Protein AF-D8S1Q6-F1 (afdb_monomer_lite)

Sequence (452 aa):
TLSFLPMLCGMVENKDYRCLALAAMNMVIRFCLVPSTWIPILQAHFPTKSLVSSMALGGDDNTRATVMSFCLYLSCFKSGAEMLFTAGFLHSISLVSHRGEEDYGGGPFSISMTETSSQQAVWALGVAAVASLLRALGDNDAYRGTVLDTTISYFKAERHKILLALCSPNVCVDSEGRKVARYHRAQTSSSALQEAQYVTAFLCEIIRHPIAAVYTVRDELVDFREMAVHLLAYVAREGLVRSATGEGVSCPPLQRQETVALAKAATLGGTSAWFLLTARGSHRKPHSATGNELDSTSGSEYSESIAIQVYRLANLLLRFLVIQARQALQDMEEGRSSATKGRFPELPAPEILHALQDQVMLVASEIATSKAGSSLSKEAGDTCCMLLSILEKSLYLEACIFRVCGVTPVSLRADDFARDFKALLRVTAGHASLEPSLAGVREIASTVYPGL

Foldseek 3Di:
DLVCLLVLLVQCLPPVCNLVSLVVCCCCPVPPDDCVRCLVSCVVRHPLLSLLVDLLVDDPLVSLLSSLLSLLVLLLALSSLVSNVVSVNLVSLLSLLVPDPDDQQAEAFRGDPPPNPSSLSSNLSSLSSLLSSCVNPCPPPVCNPVSLVSLLVSCVVCLQNLLRHLADQQWHADPVRDTDGDDDQTAHEPSSLSSLLSSLSSLLSQCVDPVSCPPRCVVSVQSVLVSLLVSLLVLLVCQAPVQVVVEARAYEYPDPVLVVQQPAFDDLQQQGGQLQRLQQRHPDDPPCPDDPDPPCSTRTSNSVSVSLSSLSSSLSSLSSVLSLLVVLVVCVVVVVPPDDCPDRRDAHDLSSLLSLLLSLLRRLLRSLQVQPPHARDPVSLVSNLSSLSSNLSSLSSLLSCCVVVVDADDPVSLVVSVVSLVSSCVSCVVHPSCVVSVVSNVVSNCSRRPPD

Structure (mmCIF, N/CA/C/O backbone):
data_AF-D8S1Q6-F1
#
_entry.id   AF-D8S1Q6-F1
#
loop_
_atom_site.group_PDB
_atom_site.id
_atom_site.type_symbol
_atom_site.label_atom_id
_atom_site.label_alt_id
_atom_site.label_comp_id
_atom_site.label_asym_id
_atom_site.label_entity_id
_atom_site.label_seq_id
_atom_site.pdbx_PDB_ins_code
_atom_site.Cartn_x
_atom_site.Cartn_y
_atom_site.Cartn_z
_atom_site.occupancy
_atom_site.B_iso_or_equiv
_atom_site.auth_seq_id
_atom_site.auth_comp_id
_atom_site.auth_asym_id
_atom_site.auth_atom_id
_atom_site.pdbx_PDB_model_num
ATOM 1 N N . THR A 1 1 ? 24.895 20.663 -11.258 1.00 57.09 1 THR A N 1
ATOM 2 C CA . THR A 1 1 ? 24.146 19.402 -11.045 1.00 57.09 1 THR A CA 1
ATOM 3 C C . THR A 1 1 ? 23.570 18.862 -12.345 1.00 57.09 1 THR A C 1
ATOM 5 O O . THR A 1 1 ? 23.851 17.715 -12.655 1.00 57.09 1 THR A O 1
ATOM 8 N N . LEU A 1 2 ? 22.858 19.660 -13.155 1.00 63.62 2 LEU A N 1
ATOM 9 C CA . LEU A 1 2 ? 22.263 19.198 -14.427 1.00 63.62 2 LEU A CA 1
ATOM 10 C C . LEU A 1 2 ? 23.287 18.732 -15.484 1.00 63.62 2 LEU A C 1
ATOM 12 O O . LEU A 1 2 ? 23.038 17.745 -16.164 1.00 63.62 2 LEU A O 1
ATOM 16 N N . SER A 1 3 ? 24.464 19.362 -15.570 1.00 73.81 3 SER A N 1
ATOM 17 C CA . SER A 1 3 ? 25.548 18.965 -16.492 1.00 73.81 3 SER A CA 1
ATOM 18 C C . SER A 1 3 ? 26.189 17.606 -16.178 1.00 73.81 3 SER A C 1
ATOM 20 O O . SER A 1 3 ? 26.859 17.033 -17.030 1.00 73.81 3 SER A O 1
ATOM 22 N N . PHE A 1 4 ? 25.984 17.079 -14.968 1.00 83.31 4 PHE A N 1
ATOM 23 C CA . PHE A 1 4 ? 26.522 15.784 -14.545 1.00 83.31 4 PHE A CA 1
ATOM 24 C C . PHE A 1 4 ? 25.641 14.615 -15.007 1.00 83.31 4 PHE A C 1
ATOM 26 O O . PHE A 1 4 ? 26.126 13.504 -15.198 1.00 83.31 4 PHE A O 1
ATOM 33 N N . LEU A 1 5 ? 24.346 14.859 -15.232 1.00 85.81 5 LEU A N 1
ATOM 34 C CA . LEU A 1 5 ? 23.387 13.811 -15.571 1.00 85.81 5 LEU A CA 1
ATOM 35 C C . LEU A 1 5 ? 23.644 13.168 -16.952 1.00 85.81 5 LEU A C 1
ATOM 37 O O . LEU A 1 5 ? 23.610 11.940 -17.016 1.00 85.81 5 LEU A O 1
ATOM 41 N N . PRO A 1 6 ? 23.986 13.912 -18.028 1.00 88.75 6 PRO A N 1
ATOM 42 C CA . PRO A 1 6 ? 24.403 13.310 -19.299 1.00 88.75 6 PRO A CA 1
ATOM 43 C C . PRO A 1 6 ? 25.654 12.431 -19.175 1.00 88.75 6 PRO A C 1
ATOM 45 O O . PRO A 1 6 ? 25.718 11.369 -19.787 1.00 88.75 6 PRO A O 1
ATOM 48 N N . MET A 1 7 ? 26.631 12.838 -18.352 1.00 89.75 7 MET A N 1
ATOM 49 C CA . MET A 1 7 ? 27.829 12.031 -18.092 1.00 89.75 7 MET A CA 1
ATOM 50 C C . MET A 1 7 ? 27.445 10.703 -17.434 1.00 89.75 7 MET A C 1
ATOM 52 O O . MET A 1 7 ? 27.844 9.647 -17.918 1.00 89.75 7 MET A O 1
ATOM 56 N N . LEU A 1 8 ? 26.616 10.746 -16.384 1.00 90.25 8 LEU A N 1
ATOM 57 C CA . LEU A 1 8 ? 26.112 9.535 -15.735 1.00 90.25 8 LEU A CA 1
ATOM 58 C C . LEU A 1 8 ? 25.351 8.634 -16.714 1.00 90.25 8 LEU A C 1
ATOM 60 O O . LEU A 1 8 ? 25.544 7.424 -16.677 1.00 90.25 8 LEU A O 1
ATOM 64 N N . CYS A 1 9 ? 24.548 9.206 -17.621 1.00 89.62 9 CYS A N 1
ATOM 65 C CA . CYS A 1 9 ? 23.855 8.443 -18.663 1.00 89.62 9 CYS A CA 1
ATOM 66 C C . CYS A 1 9 ? 24.835 7.662 -19.550 1.00 89.62 9 CYS A C 1
ATOM 68 O O . CYS A 1 9 ? 24.611 6.480 -19.795 1.00 89.62 9 CYS A O 1
ATOM 70 N N . GLY A 1 10 ? 25.940 8.284 -19.973 1.00 88.38 10 GLY A N 1
ATOM 71 C CA . GLY A 1 10 ? 26.986 7.598 -20.738 1.00 88.38 10 GLY A CA 1
ATOM 72 C C . GLY A 1 10 ? 27.690 6.496 -19.936 1.00 88.38 10 GLY A C 1
ATOM 73 O O . GLY A 1 10 ? 27.995 5.432 -20.467 1.00 88.38 10 GLY A O 1
ATOM 74 N N . MET A 1 11 ? 27.890 6.696 -18.630 1.00 90.12 11 MET A N 1
ATOM 75 C CA . MET A 1 11 ? 28.522 5.690 -17.766 1.00 90.12 11 MET A CA 1
ATOM 76 C C . MET A 1 11 ? 27.667 4.428 -17.565 1.00 90.12 11 MET A C 1
ATOM 78 O O . MET A 1 11 ? 28.222 3.379 -17.247 1.00 90.12 11 MET A O 1
ATOM 82 N N . VAL A 1 12 ? 26.346 4.492 -17.776 1.00 89.06 12 VAL A N 1
ATOM 83 C CA . VAL A 1 12 ? 25.434 3.334 -17.654 1.00 89.06 12 VAL A CA 1
ATOM 84 C C . VAL A 1 12 ? 25.717 2.250 -18.700 1.00 89.06 12 VAL A C 1
ATOM 86 O O . VAL A 1 12 ? 25.475 1.063 -18.448 1.00 89.06 12 VAL A O 1
ATOM 89 N N . GLU A 1 13 ? 26.253 2.623 -19.864 1.00 84.62 13 GLU A N 1
ATOM 90 C CA . GLU A 1 13 ? 26.616 1.654 -20.903 1.00 84.62 13 GLU A CA 1
ATOM 91 C C . GLU A 1 13 ? 27.783 0.764 -20.461 1.00 84.62 13 GLU A C 1
ATOM 93 O O . GLU A 1 13 ? 27.788 -0.441 -20.738 1.00 84.62 13 GLU A O 1
ATOM 98 N N . ASN A 1 14 ? 28.720 1.318 -19.688 1.00 86.81 14 ASN A N 1
ATOM 99 C CA . ASN A 1 14 ? 29.846 0.571 -19.153 1.00 86.81 14 ASN A CA 1
ATOM 100 C C . ASN A 1 14 ? 29.395 -0.352 -18.007 1.00 86.81 14 ASN A C 1
ATOM 102 O O . ASN A 1 14 ? 28.890 0.104 -16.982 1.00 86.81 14 ASN A O 1
ATOM 106 N N . LYS A 1 15 ? 29.610 -1.665 -18.173 1.00 83.31 15 LYS A N 1
ATOM 107 C CA . LYS A 1 15 ? 29.228 -2.697 -17.195 1.00 83.31 15 LYS A CA 1
ATOM 108 C C . LYS A 1 15 ? 29.828 -2.446 -15.807 1.00 83.31 15 LYS A C 1
ATOM 110 O O . LYS A 1 15 ? 29.120 -2.656 -14.828 1.00 83.31 15 LYS A O 1
ATOM 115 N N . ASP A 1 16 ? 31.057 -1.939 -15.734 1.00 84.56 16 ASP A N 1
ATOM 116 C CA . ASP A 1 16 ? 31.790 -1.768 -14.473 1.00 84.56 16 ASP A CA 1
ATOM 117 C C . ASP A 1 16 ? 31.249 -0.599 -13.639 1.00 84.56 16 ASP A C 1
ATOM 119 O O . ASP A 1 16 ? 31.241 -0.641 -12.410 1.00 84.56 16 ASP A O 1
ATOM 123 N N . TYR A 1 17 ? 30.745 0.444 -14.306 1.00 87.62 17 TYR A N 1
ATOM 124 C CA . TYR A 1 17 ? 30.238 1.651 -13.648 1.00 87.62 17 TYR A CA 1
ATOM 125 C C . TYR A 1 17 ? 28.714 1.716 -13.575 1.00 87.62 17 TYR A C 1
ATOM 127 O O . TYR A 1 17 ? 28.177 2.585 -12.888 1.00 87.62 17 TYR A O 1
ATOM 135 N N . ARG A 1 18 ? 28.003 0.797 -14.239 1.00 88.12 18 ARG A N 1
ATOM 136 C CA . ARG A 1 18 ? 26.544 0.835 -14.388 1.00 88.12 18 ARG A CA 1
ATOM 137 C C . ARG A 1 18 ? 25.804 0.961 -13.065 1.00 88.12 18 ARG A C 1
ATOM 139 O O . ARG A 1 18 ? 25.000 1.874 -12.907 1.00 88.12 18 ARG A O 1
ATOM 146 N N . CYS A 1 19 ? 26.054 0.058 -12.118 1.00 86.69 19 CYS A N 1
ATOM 147 C CA . CYS A 1 19 ? 25.325 0.043 -10.848 1.00 86.69 19 CYS A CA 1
ATOM 148 C C . CYS A 1 19 ? 25.573 1.321 -10.041 1.00 86.69 19 CYS A C 1
ATOM 150 O O . CYS A 1 19 ? 24.635 1.894 -9.491 1.00 86.69 19 CYS A O 1
ATOM 152 N N . LEU A 1 20 ? 26.817 1.811 -10.034 1.00 89.00 20 LEU A N 1
ATOM 153 C CA . LEU A 1 20 ? 27.177 3.055 -9.362 1.00 89.00 20 LEU A CA 1
ATOM 154 C C . LEU A 1 20 ? 26.518 4.269 -10.030 1.00 89.00 20 LEU A C 1
ATOM 156 O O . LEU A 1 20 ? 25.956 5.114 -9.336 1.00 89.00 20 LEU A O 1
ATOM 160 N N . ALA A 1 21 ? 26.541 4.336 -11.363 1.00 91.06 21 ALA A N 1
ATOM 161 C CA . ALA A 1 21 ? 25.905 5.403 -12.126 1.00 91.06 21 ALA A CA 1
ATOM 162 C C . ALA A 1 21 ? 24.392 5.428 -11.877 1.00 91.06 21 ALA A C 1
ATOM 164 O O . ALA A 1 21 ? 23.850 6.474 -11.531 1.00 91.06 21 ALA A O 1
ATOM 165 N N . LEU A 1 22 ? 23.717 4.276 -11.949 1.00 90.00 22 LEU A N 1
ATOM 166 C CA . LEU A 1 22 ? 22.281 4.165 -11.676 1.00 90.00 22 LEU A CA 1
ATOM 167 C C . LEU A 1 22 ? 21.932 4.523 -10.228 1.00 90.00 22 LEU A C 1
ATOM 169 O O . LEU A 1 22 ? 20.944 5.220 -9.996 1.00 90.00 22 LEU A O 1
ATOM 173 N N . ALA A 1 23 ? 22.737 4.098 -9.251 1.00 86.06 23 ALA A N 1
ATOM 174 C CA . ALA A 1 23 ? 22.542 4.464 -7.850 1.00 86.06 23 ALA A CA 1
ATOM 175 C C . ALA A 1 23 ? 22.702 5.980 -7.633 1.00 86.06 23 ALA A C 1
ATOM 177 O O . ALA A 1 23 ? 21.851 6.606 -6.997 1.00 86.06 23 ALA A O 1
ATOM 178 N N . ALA A 1 24 ? 23.741 6.587 -8.214 1.00 87.81 24 ALA A N 1
ATOM 179 C CA . ALA A 1 24 ? 23.966 8.029 -8.159 1.00 87.81 24 ALA A CA 1
ATOM 180 C C . ALA A 1 24 ? 22.824 8.806 -8.830 1.00 87.81 24 ALA A C 1
ATOM 182 O O . ALA A 1 24 ? 22.310 9.765 -8.255 1.00 87.81 24 ALA A O 1
ATOM 183 N N . MET A 1 25 ? 22.373 8.361 -10.007 1.00 88.44 25 MET A N 1
ATOM 184 C CA . MET A 1 25 ? 21.219 8.941 -10.694 1.00 88.44 25 MET A CA 1
ATOM 185 C C . MET A 1 25 ? 19.955 8.838 -9.840 1.00 88.44 25 MET A C 1
ATOM 187 O O . MET A 1 25 ? 19.280 9.845 -9.653 1.00 88.44 25 MET A O 1
ATOM 191 N N . ASN A 1 26 ? 19.656 7.669 -9.264 1.00 84.38 26 ASN A N 1
ATOM 192 C CA . ASN A 1 26 ? 18.502 7.486 -8.380 1.00 84.38 26 ASN A CA 1
ATOM 193 C C . ASN A 1 26 ? 18.519 8.470 -7.203 1.00 84.38 26 ASN A C 1
ATOM 195 O O . ASN A 1 26 ? 17.485 9.054 -6.890 1.00 84.38 26 ASN A O 1
ATOM 199 N N . MET A 1 27 ? 19.677 8.692 -6.577 1.00 82.81 27 MET A N 1
ATOM 200 C CA . MET A 1 27 ? 19.812 9.649 -5.474 1.00 82.81 27 MET A CA 1
ATOM 201 C C . MET A 1 27 ? 19.595 11.094 -5.938 1.00 82.81 27 MET A C 1
ATOM 203 O O . MET A 1 27 ? 18.775 11.812 -5.366 1.00 82.81 27 MET A O 1
ATOM 207 N N . VAL A 1 28 ? 20.289 11.517 -6.999 1.00 83.25 28 VAL A N 1
ATOM 208 C CA . VAL A 1 28 ? 20.199 12.893 -7.516 1.00 83.25 28 VAL A CA 1
ATOM 209 C C . VAL A 1 28 ? 18.780 13.206 -7.983 1.00 83.25 28 VAL A C 1
ATOM 211 O O . VAL A 1 28 ? 18.242 14.271 -7.688 1.00 83.25 28 VAL A O 1
ATOM 214 N N . ILE A 1 29 ? 18.155 12.272 -8.692 1.00 82.81 29 ILE A N 1
ATOM 215 C CA . ILE A 1 29 ? 16.832 12.483 -9.260 1.00 82.81 29 ILE A CA 1
ATOM 216 C C . ILE A 1 29 ? 15.754 12.487 -8.165 1.00 82.81 29 ILE A C 1
ATOM 218 O O . ILE A 1 29 ? 14.864 13.331 -8.200 1.00 82.81 29 ILE A O 1
ATOM 222 N N . ARG A 1 30 ? 15.842 11.601 -7.161 1.00 80.06 30 ARG A N 1
ATOM 223 C CA . ARG A 1 30 ? 14.835 11.521 -6.087 1.00 80.06 30 ARG A CA 1
ATOM 224 C C . ARG A 1 30 ? 14.880 12.687 -5.111 1.00 80.06 30 ARG A C 1
ATOM 226 O O . ARG A 1 30 ? 13.827 13.104 -4.639 1.00 80.06 30 ARG A O 1
ATOM 233 N N . PHE A 1 31 ? 16.073 13.171 -4.778 1.00 78.62 31 PHE A N 1
ATOM 234 C CA . PHE A 1 31 ? 16.246 14.112 -3.670 1.00 78.62 31 PHE A CA 1
ATOM 235 C C . PHE A 1 31 ? 16.645 15.520 -4.108 1.00 78.62 31 PHE A C 1
ATOM 237 O O . PHE A 1 31 ? 16.498 16.450 -3.319 1.00 78.62 31 PHE A O 1
ATOM 244 N N . CYS A 1 32 ? 17.149 15.701 -5.333 1.00 75.44 32 CYS A N 1
ATOM 245 C CA . CYS A 1 32 ? 17.742 16.976 -5.741 1.00 75.44 32 CYS A CA 1
ATOM 246 C C . CYS A 1 32 ? 17.072 17.635 -6.950 1.00 75.44 32 CYS A C 1
ATOM 248 O O . CYS A 1 32 ? 17.299 18.825 -7.162 1.00 75.44 32 CYS A O 1
ATOM 250 N N . LEU A 1 33 ? 16.289 16.910 -7.759 1.00 77.81 33 LEU A N 1
ATOM 251 C CA . LEU A 1 33 ? 15.765 17.430 -9.025 1.00 77.81 33 LEU A CA 1
ATOM 252 C C . LEU A 1 33 ? 14.257 17.208 -9.178 1.00 77.81 33 LEU A C 1
ATOM 254 O O . LEU A 1 33 ? 13.715 16.156 -8.856 1.00 77.81 33 LEU A O 1
ATOM 258 N N . VAL A 1 34 ? 13.578 18.198 -9.755 1.00 83.44 34 VAL A N 1
ATOM 259 C CA . VAL A 1 34 ? 12.157 18.104 -10.124 1.00 83.44 34 VAL A CA 1
ATOM 260 C C . VAL A 1 34 ? 12.023 17.367 -11.469 1.00 83.44 34 VAL A C 1
ATOM 262 O O . VAL A 1 34 ? 12.832 17.642 -12.362 1.00 83.44 34 VAL A O 1
ATOM 265 N N . PRO A 1 35 ? 11.009 16.494 -11.669 1.00 82.31 35 PRO A N 1
ATOM 266 C CA . PRO A 1 35 ? 10.750 15.752 -12.917 1.00 82.31 35 PRO A CA 1
ATOM 267 C C . PRO A 1 35 ? 10.930 16.530 -14.218 1.00 82.31 35 PRO A C 1
ATOM 269 O O . PRO A 1 35 ? 11.569 16.040 -15.146 1.00 82.31 35 PRO A O 1
ATOM 272 N N . SER A 1 36 ? 10.451 17.773 -14.263 1.00 83.62 36 SER A N 1
ATOM 273 C CA . SER A 1 36 ? 10.544 18.643 -15.439 1.00 83.62 36 SER A CA 1
ATOM 274 C C . SER A 1 36 ? 11.976 18.977 -15.871 1.00 83.62 36 SER A C 1
ATOM 276 O O . SER A 1 36 ? 12.184 19.361 -17.017 1.00 83.62 36 SER A O 1
ATOM 278 N N . THR A 1 37 ? 12.965 18.828 -14.986 1.00 85.06 37 THR A N 1
ATOM 279 C CA . THR A 1 37 ? 14.362 19.188 -15.272 1.00 85.06 37 THR A CA 1
ATOM 280 C C . THR A 1 37 ? 15.199 18.010 -15.762 1.00 85.06 37 THR A C 1
ATOM 282 O O . THR A 1 37 ? 16.039 18.185 -16.640 1.00 85.06 37 THR A O 1
ATOM 285 N N . TRP A 1 38 ? 14.981 16.805 -15.231 1.00 86.62 38 TRP A N 1
ATOM 286 C CA . TRP A 1 38 ? 15.811 15.640 -15.552 1.00 86.62 38 TRP A CA 1
ATOM 287 C C . TRP A 1 38 ? 15.214 14.736 -16.634 1.00 86.62 38 TRP A C 1
ATOM 289 O O . TRP A 1 38 ? 15.982 14.112 -17.363 1.00 86.62 38 TRP A O 1
ATOM 299 N N . ILE A 1 39 ? 13.885 14.678 -16.792 1.00 87.56 39 ILE A N 1
ATOM 300 C CA . ILE A 1 39 ? 13.237 13.828 -17.811 1.00 87.56 39 ILE A CA 1
ATOM 301 C C . ILE A 1 39 ? 13.736 14.147 -19.231 1.00 87.56 39 ILE A C 1
ATOM 303 O O . ILE A 1 39 ? 14.149 13.207 -19.912 1.00 87.56 39 ILE A O 1
ATOM 307 N N . PRO A 1 40 ? 13.790 15.421 -19.682 1.00 89.62 40 PRO A N 1
ATOM 308 C CA . PRO A 1 40 ? 14.257 15.734 -21.036 1.00 89.62 40 PRO A CA 1
ATOM 309 C C . PRO A 1 40 ? 15.713 15.317 -21.274 1.00 89.62 40 PRO A C 1
ATOM 311 O O . PRO A 1 40 ? 16.071 14.866 -22.358 1.00 89.62 40 PRO A O 1
ATOM 314 N N . ILE A 1 41 ? 16.552 15.416 -20.237 1.00 88.88 41 ILE A N 1
ATOM 315 C CA . ILE A 1 41 ? 17.955 14.997 -20.299 1.00 88.88 41 ILE A CA 1
ATOM 316 C C . ILE A 1 41 ? 18.044 13.481 -20.485 1.00 88.88 41 ILE A C 1
ATOM 318 O O . ILE A 1 41 ? 18.817 13.009 -21.317 1.00 88.88 41 ILE A O 1
ATOM 322 N N . LEU A 1 42 ? 17.241 12.709 -19.746 1.00 90.00 42 LEU A N 1
ATOM 323 C CA . LEU A 1 42 ? 17.218 11.258 -19.918 1.00 90.00 42 LEU A CA 1
ATOM 324 C C . LEU A 1 42 ? 16.671 10.856 -21.287 1.00 90.00 42 LEU A C 1
ATOM 326 O O . LEU A 1 42 ? 17.229 9.962 -21.910 1.00 90.00 42 LEU A O 1
ATOM 330 N N . GLN A 1 43 ? 15.638 11.529 -21.792 1.00 89.81 43 GLN A N 1
ATOM 331 C CA . GLN A 1 43 ? 15.123 11.271 -23.141 1.00 89.81 43 GLN A CA 1
ATOM 332 C C . GLN A 1 43 ? 16.195 11.475 -24.221 1.00 89.81 43 GLN A C 1
ATOM 334 O O . GLN A 1 43 ? 16.229 10.720 -25.189 1.00 89.81 43 GLN A O 1
ATOM 339 N N . ALA A 1 44 ? 17.078 12.462 -24.044 1.00 88.69 44 ALA A N 1
ATOM 340 C CA . ALA A 1 44 ? 18.137 12.769 -25.000 1.00 88.69 44 ALA A CA 1
ATOM 341 C C . ALA A 1 44 ? 19.379 11.868 -24.872 1.00 88.69 44 ALA A C 1
ATOM 343 O O . ALA A 1 44 ? 20.018 11.570 -25.878 1.00 88.69 44 ALA A O 1
ATOM 344 N N . HIS A 1 45 ? 19.749 11.459 -23.653 1.00 89.50 45 HIS A N 1
ATOM 345 C CA . HIS A 1 45 ? 21.063 10.857 -23.390 1.00 89.50 45 HIS A CA 1
ATOM 346 C C . HIS A 1 45 ? 21.024 9.459 -22.769 1.00 89.50 45 HIS A C 1
ATOM 348 O O . HIS A 1 45 ? 22.040 8.766 -22.788 1.00 89.50 45 HIS A O 1
ATOM 354 N N . PHE A 1 46 ? 19.909 9.036 -22.171 1.00 91.06 46 PHE A N 1
ATOM 355 C CA . PHE A 1 46 ? 19.869 7.786 -21.419 1.00 91.06 46 PHE A CA 1
ATOM 356 C C . PHE A 1 46 ? 19.758 6.571 -22.352 1.00 91.06 46 PHE A C 1
ATOM 358 O O . PHE A 1 46 ? 18.834 6.515 -23.173 1.00 91.06 46 PHE A O 1
ATOM 365 N N . PRO A 1 47 ? 20.627 5.550 -22.207 1.00 90.75 47 PRO A N 1
ATOM 366 C CA . PRO A 1 47 ? 20.678 4.397 -23.105 1.00 90.75 47 PRO A CA 1
ATOM 367 C C . PRO A 1 47 ? 19.569 3.372 -22.797 1.00 90.75 47 PRO A C 1
ATOM 369 O O . PRO A 1 47 ? 19.830 2.193 -22.558 1.00 90.75 47 PRO A O 1
ATOM 372 N N . THR A 1 48 ? 18.304 3.808 -22.804 1.00 90.75 48 THR A N 1
ATOM 373 C CA . THR A 1 48 ? 17.138 3.028 -22.344 1.00 90.75 48 THR A CA 1
ATOM 374 C C . THR A 1 48 ? 17.032 1.674 -23.045 1.00 90.75 48 THR A C 1
ATOM 376 O O . THR A 1 48 ? 16.885 0.648 -22.388 1.00 90.75 48 THR A O 1
ATOM 379 N N . LYS A 1 49 ? 17.162 1.648 -24.378 1.00 89.44 49 LYS A N 1
ATOM 380 C CA . LYS A 1 49 ? 17.053 0.417 -25.177 1.00 89.44 49 LYS A CA 1
ATOM 381 C C . LYS A 1 49 ? 18.169 -0.581 -24.856 1.00 89.44 49 LYS A C 1
ATOM 383 O O . LYS A 1 49 ? 17.900 -1.764 -24.662 1.00 89.44 49 LYS A O 1
ATOM 388 N N . SER A 1 50 ? 19.407 -0.092 -24.749 1.00 87.88 50 SER A N 1
ATOM 389 C CA . SER A 1 50 ? 20.567 -0.905 -24.366 1.00 87.88 50 SER A CA 1
ATOM 390 C C . SER A 1 50 ? 20.377 -1.487 -22.963 1.00 87.88 50 SER A C 1
ATOM 392 O O . SER A 1 50 ? 20.476 -2.699 -22.775 1.00 87.88 50 SER A O 1
ATOM 394 N N . LEU A 1 51 ? 19.966 -0.653 -22.003 1.00 88.94 51 LEU A N 1
ATOM 395 C CA . LEU A 1 51 ? 19.724 -1.065 -20.625 1.00 88.94 51 LEU A CA 1
ATOM 396 C C . LEU A 1 51 ? 18.644 -2.151 -20.521 1.00 88.94 51 LEU A C 1
ATOM 398 O O . LEU A 1 51 ? 18.889 -3.205 -19.932 1.00 88.94 51 LEU A O 1
ATOM 402 N N . VAL A 1 52 ? 17.484 -1.927 -21.143 1.00 88.94 52 VAL A N 1
ATOM 403 C CA . VAL A 1 52 ? 16.356 -2.872 -21.153 1.00 88.94 52 VAL A CA 1
ATOM 404 C C . VAL A 1 52 ? 16.748 -4.199 -21.806 1.00 88.94 52 VAL A C 1
ATOM 406 O O . VAL A 1 52 ? 16.454 -5.262 -21.262 1.00 88.94 52 VAL A O 1
ATOM 409 N N . SER A 1 53 ? 17.484 -4.164 -22.920 1.00 84.56 53 SER A N 1
ATOM 410 C CA . SER A 1 53 ? 17.964 -5.389 -23.572 1.00 84.56 53 SER A CA 1
ATOM 411 C C . SER A 1 53 ? 18.981 -6.158 -22.716 1.00 84.56 53 SER A C 1
ATOM 413 O O . SER A 1 53 ? 18.905 -7.382 -22.616 1.00 84.56 53 SER A O 1
ATOM 415 N N . SER A 1 54 ? 19.885 -5.453 -22.025 1.00 82.25 54 SER A N 1
ATOM 416 C CA . SER A 1 54 ? 20.903 -6.071 -21.166 1.00 82.25 54 SER A CA 1
ATOM 417 C C . SER A 1 54 ? 20.295 -6.822 -19.978 1.00 82.25 54 SER A C 1
ATOM 419 O O . SER A 1 54 ? 20.803 -7.869 -19.583 1.00 82.25 54 SER A O 1
ATOM 421 N N . MET A 1 55 ? 19.157 -6.340 -19.471 1.00 81.38 55 MET A N 1
ATOM 422 C CA . MET A 1 55 ? 18.410 -6.972 -18.387 1.00 81.38 55 MET A CA 1
ATOM 423 C C . MET A 1 55 ? 17.929 -8.385 -18.757 1.00 81.38 55 MET A C 1
ATOM 425 O O . MET A 1 55 ? 17.944 -9.271 -17.906 1.00 81.38 55 MET A O 1
ATOM 429 N N . ALA A 1 56 ? 17.546 -8.609 -20.020 1.00 75.62 56 ALA A N 1
ATOM 430 C CA . ALA A 1 56 ? 17.075 -9.906 -20.512 1.00 75.62 56 ALA A CA 1
ATOM 431 C C . ALA A 1 56 ? 18.216 -10.858 -20.927 1.00 75.62 56 ALA A C 1
ATOM 433 O O . ALA A 1 56 ? 18.050 -12.079 -20.888 1.00 75.62 56 ALA A O 1
ATOM 434 N N . LEU A 1 57 ? 19.366 -10.310 -21.341 1.00 69.44 57 LEU A N 1
ATOM 435 C CA . LEU A 1 57 ? 20.448 -11.060 -21.993 1.00 69.44 57 LEU A CA 1
ATOM 436 C C . LEU A 1 57 ? 21.553 -11.554 -21.043 1.00 69.44 57 LEU A C 1
ATOM 438 O O . LEU A 1 57 ? 22.323 -12.428 -21.437 1.00 69.44 57 LEU A O 1
ATOM 442 N N . GLY A 1 58 ? 21.619 -11.069 -19.799 1.00 65.25 58 GLY A N 1
ATOM 443 C CA . GLY A 1 58 ? 22.480 -11.647 -18.761 1.00 65.25 58 GLY A CA 1
ATOM 444 C C . GLY A 1 58 ? 23.146 -10.627 -17.834 1.00 65.25 58 GLY A C 1
ATOM 445 O O . GLY A 1 58 ? 23.475 -9.511 -18.229 1.00 65.25 58 GLY A O 1
ATOM 446 N N . GLY A 1 59 ? 23.361 -11.045 -16.586 1.00 70.06 59 GLY A N 1
ATOM 447 C CA . GLY A 1 59 ? 23.972 -10.273 -15.502 1.00 70.06 59 GLY A CA 1
ATOM 448 C C . GLY A 1 59 ? 23.693 -10.941 -14.155 1.00 70.06 59 GLY A C 1
ATOM 449 O O . GLY A 1 59 ? 22.757 -11.740 -14.048 1.00 70.06 59 GLY A O 1
ATOM 450 N N . ASP A 1 60 ? 24.483 -10.627 -13.133 1.00 78.31 60 ASP A N 1
ATOM 451 C CA . ASP A 1 60 ? 24.180 -11.028 -11.759 1.00 78.31 60 ASP A CA 1
ATOM 452 C C . ASP A 1 60 ? 22.846 -10.411 -11.301 1.00 78.31 60 ASP A C 1
ATOM 454 O O . ASP A 1 60 ? 22.400 -9.370 -11.802 1.00 78.31 60 ASP A O 1
ATOM 458 N N . ASP A 1 61 ? 22.168 -11.077 -10.368 1.00 76.06 61 ASP A N 1
ATOM 459 C CA . ASP A 1 61 ? 20.837 -10.653 -9.929 1.00 76.06 61 ASP A CA 1
ATOM 460 C C . ASP A 1 61 ? 20.857 -9.269 -9.261 1.00 76.06 61 ASP A C 1
ATOM 462 O O . ASP A 1 61 ? 19.894 -8.516 -9.383 1.00 76.06 61 ASP A O 1
ATOM 466 N N . ASN A 1 62 ? 21.962 -8.890 -8.611 1.00 80.31 62 ASN A N 1
ATOM 467 C CA . ASN A 1 62 ? 22.093 -7.587 -7.960 1.00 80.31 62 ASN A CA 1
ATOM 468 C C . ASN A 1 62 ? 22.140 -6.435 -8.982 1.00 80.31 62 ASN A C 1
ATOM 470 O O . ASN A 1 62 ? 21.465 -5.410 -8.817 1.00 80.31 62 ASN A O 1
ATOM 474 N N . THR A 1 63 ? 22.861 -6.617 -10.095 1.00 83.31 63 THR A N 1
ATOM 475 C CA . THR A 1 63 ? 22.801 -5.677 -11.225 1.00 83.31 63 THR A CA 1
ATOM 476 C C . THR A 1 63 ? 21.390 -5.608 -11.799 1.00 83.31 63 THR A C 1
ATOM 478 O O . THR A 1 63 ? 20.876 -4.509 -12.013 1.00 83.31 63 THR A O 1
ATOM 481 N N . ARG A 1 64 ? 20.720 -6.753 -11.996 1.00 85.75 64 ARG A N 1
ATOM 482 C CA . ARG A 1 64 ? 19.330 -6.778 -12.483 1.00 85.75 64 ARG A CA 1
ATOM 483 C C . ARG A 1 64 ? 18.377 -6.043 -11.541 1.00 85.75 64 ARG A C 1
ATOM 485 O O . ARG A 1 64 ? 17.580 -5.240 -12.017 1.00 85.75 64 ARG A O 1
ATOM 492 N N . ALA A 1 65 ? 18.498 -6.232 -10.231 1.00 85.44 65 ALA A N 1
ATOM 493 C CA . ALA A 1 65 ? 17.680 -5.540 -9.238 1.00 85.44 65 ALA A CA 1
ATOM 494 C C . ALA A 1 65 ? 17.920 -4.022 -9.260 1.00 85.44 65 ALA A C 1
ATOM 496 O O . ALA A 1 65 ? 16.971 -3.238 -9.213 1.00 85.44 65 ALA A O 1
ATOM 497 N N . THR A 1 66 ? 19.176 -3.592 -9.414 1.00 86.75 66 THR A N 1
ATOM 498 C CA . THR A 1 66 ? 19.531 -2.167 -9.527 1.00 86.75 66 THR A CA 1
ATOM 499 C C . THR A 1 66 ? 18.920 -1.534 -10.778 1.00 86.75 66 THR A C 1
ATOM 501 O O . THR A 1 66 ? 18.319 -0.459 -10.701 1.00 86.75 66 THR A O 1
ATOM 504 N N . VAL A 1 67 ? 19.022 -2.218 -11.923 1.00 88.75 67 VAL A N 1
ATOM 505 C CA . VAL A 1 67 ? 18.395 -1.788 -13.182 1.00 88.75 67 VAL A CA 1
ATOM 506 C C . VAL A 1 67 ? 16.876 -1.722 -13.036 1.00 88.75 67 VAL A C 1
ATOM 508 O O .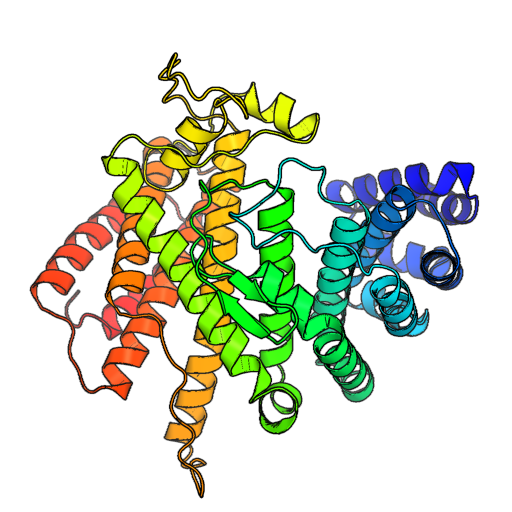 VAL A 1 67 ? 16.279 -0.698 -13.361 1.00 88.75 67 VAL A O 1
ATOM 511 N N . MET A 1 68 ? 16.253 -2.766 -12.484 1.00 89.06 68 MET A N 1
ATOM 512 C CA . MET A 1 68 ? 14.803 -2.832 -12.309 1.00 89.06 68 MET A CA 1
ATOM 513 C C . MET A 1 68 ? 14.282 -1.738 -11.374 1.00 89.06 68 MET A C 1
ATOM 515 O O . MET A 1 68 ? 13.262 -1.119 -11.658 1.00 89.06 68 MET A O 1
ATOM 519 N N . SER A 1 69 ? 15.005 -1.443 -10.293 1.00 89.81 69 SER A N 1
ATOM 520 C CA . SER A 1 69 ? 14.677 -0.356 -9.365 1.00 89.81 69 SER A CA 1
ATOM 521 C C . SER A 1 69 ? 14.700 1.014 -10.054 1.00 89.81 69 SER A C 1
ATOM 523 O O . SER A 1 69 ? 13.830 1.857 -9.812 1.00 89.81 69 SER A O 1
ATOM 525 N N . PHE A 1 70 ? 15.655 1.231 -10.965 1.00 90.19 70 PHE A N 1
ATOM 526 C CA . PHE A 1 70 ? 15.697 2.438 -11.790 1.00 90.19 70 PHE A CA 1
ATOM 527 C C . PHE A 1 70 ? 14.549 2.479 -12.815 1.00 90.19 70 PHE A C 1
ATOM 529 O O . PHE A 1 70 ? 13.886 3.507 -12.946 1.00 90.19 70 PHE A O 1
ATOM 536 N N . CYS A 1 71 ? 14.253 1.364 -13.494 1.00 91.44 71 CYS A N 1
ATOM 537 C CA . CYS A 1 71 ? 13.111 1.253 -14.408 1.00 91.44 71 CYS A CA 1
ATOM 538 C C . CYS A 1 71 ? 11.778 1.517 -13.695 1.00 91.44 71 CYS A C 1
ATOM 540 O O . CYS A 1 71 ? 10.970 2.302 -14.184 1.00 91.44 71 CYS A O 1
ATOM 542 N N . LEU A 1 72 ? 11.569 0.939 -12.509 1.00 92.38 72 LEU A N 1
ATOM 543 C CA . LEU A 1 72 ? 10.408 1.221 -11.668 1.00 92.38 72 LEU A CA 1
ATOM 544 C C . LEU A 1 72 ? 10.294 2.725 -11.404 1.00 92.38 72 LEU A C 1
ATOM 546 O O . LEU A 1 72 ? 9.242 3.317 -11.633 1.00 92.38 72 LEU A O 1
ATOM 550 N N . TYR A 1 73 ? 11.387 3.368 -10.996 1.00 90.69 73 TYR A N 1
ATOM 551 C CA . TYR A 1 73 ? 11.376 4.802 -10.737 1.00 90.69 73 TYR A CA 1
ATOM 552 C C . TYR A 1 73 ? 11.021 5.636 -11.980 1.00 90.69 73 TYR A C 1
ATOM 554 O O . TYR A 1 73 ? 10.198 6.545 -11.885 1.00 90.69 73 TYR A O 1
ATOM 562 N N . LEU A 1 74 ? 11.579 5.307 -13.150 1.00 91.12 74 LEU A N 1
ATOM 563 C CA . LEU A 1 74 ? 11.222 5.962 -14.414 1.00 91.12 74 LEU A CA 1
ATOM 564 C C . LEU A 1 74 ? 9.747 5.768 -14.776 1.00 91.12 74 LEU A C 1
ATOM 566 O O . LEU A 1 74 ? 9.093 6.718 -15.203 1.00 91.12 74 LEU A O 1
ATOM 570 N N . SER A 1 75 ? 9.221 4.556 -14.591 1.00 92.88 75 SER A N 1
ATOM 571 C CA . SER A 1 75 ? 7.844 4.203 -14.954 1.00 92.88 75 SER A CA 1
ATOM 572 C C . SER A 1 75 ? 6.780 4.946 -14.140 1.00 92.88 75 SER A C 1
ATOM 574 O O . SER A 1 75 ? 5.640 5.056 -14.581 1.00 92.88 75 SER A O 1
ATOM 576 N N . CYS A 1 76 ? 7.145 5.519 -12.989 1.00 89.94 76 CYS A N 1
ATOM 577 C CA . CYS A 1 76 ? 6.256 6.380 -12.207 1.00 89.94 76 CYS A CA 1
ATOM 578 C C . CYS A 1 76 ? 5.911 7.703 -12.914 1.00 89.94 76 CYS A C 1
ATOM 580 O O . CYS A 1 76 ? 4.969 8.381 -12.505 1.00 89.94 76 CYS A O 1
ATOM 582 N N . PHE A 1 77 ? 6.657 8.089 -13.954 1.00 90.44 77 PHE A N 1
ATOM 583 C CA . PHE A 1 77 ? 6.437 9.315 -14.719 1.00 90.44 77 PHE A CA 1
ATOM 584 C C . PHE A 1 77 ? 6.016 8.978 -16.145 1.00 90.44 77 PHE A C 1
ATOM 586 O O . PHE A 1 77 ? 6.643 8.143 -16.788 1.00 90.44 77 PHE A O 1
ATOM 593 N N . LYS A 1 78 ? 5.013 9.684 -16.683 1.00 91.44 78 LYS A N 1
ATOM 594 C CA . LYS A 1 78 ? 4.465 9.416 -18.026 1.00 91.44 78 LYS A CA 1
ATOM 595 C C . LYS A 1 78 ? 5.545 9.327 -19.114 1.00 91.44 78 LYS A C 1
ATOM 597 O O . LYS A 1 78 ? 5.620 8.330 -19.817 1.00 91.44 78 LYS A O 1
ATOM 602 N N . SER A 1 79 ? 6.429 10.318 -19.205 1.00 91.06 79 SER A N 1
ATOM 603 C CA . SER A 1 79 ? 7.504 10.323 -20.206 1.00 91.06 79 SER A CA 1
ATOM 604 C C . SER A 1 79 ? 8.546 9.220 -19.985 1.00 91.06 79 SER A C 1
ATOM 606 O O . SER A 1 79 ? 9.060 8.663 -20.949 1.00 91.06 79 SER A O 1
ATOM 608 N N . GLY A 1 80 ? 8.845 8.868 -18.730 1.00 92.44 80 GLY A N 1
ATOM 609 C CA . GLY A 1 80 ? 9.735 7.745 -18.417 1.00 92.44 80 GLY A CA 1
ATOM 610 C C . GLY A 1 80 ? 9.100 6.395 -18.763 1.00 92.44 80 GLY A C 1
ATOM 611 O O . GLY A 1 80 ? 9.768 5.511 -19.296 1.00 92.44 80 GLY A O 1
ATOM 612 N N . ALA A 1 81 ? 7.793 6.257 -18.544 1.00 93.81 81 ALA A N 1
ATOM 613 C CA . ALA A 1 81 ? 7.011 5.106 -18.972 1.00 93.81 81 ALA A CA 1
ATOM 614 C C . ALA A 1 81 ? 7.007 4.952 -20.503 1.00 93.81 81 ALA A C 1
ATOM 616 O O . ALA A 1 81 ? 7.233 3.851 -21.000 1.00 93.81 81 ALA A O 1
ATOM 617 N N . GLU A 1 82 ? 6.833 6.043 -21.256 1.00 93.50 82 GLU A N 1
ATOM 618 C CA . GLU A 1 82 ? 6.927 6.046 -22.726 1.00 93.50 82 GLU A CA 1
ATOM 619 C C . GLU A 1 82 ? 8.316 5.592 -23.209 1.00 93.50 82 GLU A C 1
ATOM 621 O O . GLU A 1 82 ? 8.419 4.767 -24.122 1.00 93.50 82 GLU A O 1
ATOM 626 N N . MET A 1 83 ? 9.395 6.057 -22.564 1.00 93.81 83 MET A N 1
ATOM 627 C CA . MET A 1 83 ? 10.762 5.609 -22.870 1.00 93.81 83 MET A CA 1
ATOM 628 C C . MET A 1 83 ? 10.936 4.098 -22.664 1.00 93.81 83 MET A C 1
ATOM 630 O O . MET A 1 83 ? 11.504 3.414 -23.513 1.00 93.81 83 MET A O 1
ATOM 634 N N . LEU A 1 84 ? 10.446 3.556 -21.547 1.00 94.31 84 LEU A N 1
ATOM 635 C CA . LEU A 1 84 ? 10.541 2.122 -21.254 1.00 94.31 84 LEU A CA 1
ATOM 636 C C . LEU A 1 84 ? 9.678 1.281 -22.200 1.00 94.31 84 LEU A C 1
ATOM 638 O O . LEU A 1 84 ? 10.119 0.231 -22.670 1.00 94.31 84 LEU A O 1
ATOM 642 N N . PHE A 1 85 ? 8.468 1.749 -22.503 1.00 92.94 85 PHE A N 1
ATOM 643 C CA . PHE A 1 85 ? 7.563 1.082 -23.431 1.00 92.94 85 PHE A CA 1
ATOM 644 C C . PHE A 1 85 ? 8.177 0.988 -24.834 1.00 92.94 85 PHE A C 1
ATOM 646 O O . PHE A 1 85 ? 8.289 -0.106 -25.385 1.00 92.94 85 PHE A O 1
ATOM 653 N N . THR A 1 86 ? 8.669 2.106 -25.374 1.00 92.19 86 THR A N 1
ATOM 654 C CA . THR A 1 86 ? 9.332 2.150 -26.692 1.00 92.19 86 THR A CA 1
ATOM 655 C C . THR A 1 86 ? 10.638 1.352 -26.738 1.00 92.19 86 THR A C 1
ATOM 657 O O . THR A 1 86 ? 11.003 0.820 -27.785 1.00 92.19 86 THR A O 1
ATOM 660 N N . ALA A 1 87 ? 11.321 1.203 -25.601 1.00 92.50 87 ALA A N 1
ATOM 661 C CA . ALA A 1 87 ? 12.497 0.350 -25.462 1.00 92.50 87 ALA A CA 1
ATOM 662 C C . ALA A 1 87 ? 12.181 -1.160 -25.404 1.00 92.50 87 ALA A C 1
ATOM 664 O O . ALA A 1 87 ? 13.115 -1.961 -25.392 1.00 92.50 87 ALA A O 1
ATOM 665 N N . GLY A 1 88 ? 10.905 -1.564 -25.378 1.00 91.25 88 GLY A N 1
ATOM 666 C CA . GLY A 1 88 ? 10.499 -2.971 -25.334 1.00 91.25 88 GLY A CA 1
ATOM 667 C C . GLY A 1 88 ? 10.512 -3.595 -23.935 1.00 91.25 88 GLY A C 1
ATOM 668 O O . GLY A 1 88 ? 10.611 -4.816 -23.815 1.00 91.25 88 GLY A O 1
ATOM 669 N N . PHE A 1 89 ? 10.393 -2.792 -22.869 1.00 92.56 89 PHE A N 1
ATOM 670 C CA . PHE A 1 89 ? 10.498 -3.265 -21.481 1.00 92.56 89 PHE A CA 1
ATOM 671 C C . PHE A 1 89 ? 9.556 -4.430 -21.139 1.00 92.56 89 PHE A C 1
ATOM 673 O O . PHE A 1 89 ? 9.984 -5.393 -20.505 1.00 92.56 89 PHE A O 1
ATOM 680 N N . LEU A 1 90 ? 8.297 -4.383 -21.590 1.00 88.06 90 LEU A N 1
ATOM 681 C CA . LEU A 1 90 ? 7.303 -5.427 -21.297 1.00 88.06 90 LEU A CA 1
ATOM 682 C C . LEU A 1 90 ? 7.666 -6.794 -21.909 1.00 88.06 90 LEU A C 1
ATOM 684 O O . LEU A 1 90 ? 7.379 -7.846 -21.337 1.00 88.06 90 LEU A O 1
ATOM 688 N N . HIS A 1 91 ? 8.350 -6.791 -23.052 1.00 87.38 91 HIS A N 1
ATOM 689 C CA . HIS A 1 91 ? 8.878 -8.019 -23.634 1.00 87.38 91 HIS A CA 1
ATOM 690 C C . HIS A 1 91 ? 10.070 -8.541 -22.817 1.00 87.38 91 HIS A C 1
ATOM 692 O O . HIS A 1 91 ? 10.119 -9.718 -22.461 1.00 87.38 91 HIS A O 1
ATOM 698 N N . SER A 1 92 ? 10.999 -7.655 -22.445 1.00 88.38 92 SER A N 1
ATOM 699 C CA . SER A 1 92 ? 12.175 -8.016 -21.647 1.00 88.38 92 SER A CA 1
ATOM 700 C C . SER A 1 92 ? 11.822 -8.560 -20.261 1.00 88.38 92 SER A C 1
ATOM 702 O O . SER A 1 92 ? 12.454 -9.517 -19.821 1.00 88.38 92 SER A O 1
ATOM 704 N N . ILE A 1 93 ? 10.814 -8.005 -19.577 1.00 86.94 93 ILE A N 1
ATOM 705 C CA . ILE A 1 93 ? 10.432 -8.483 -18.238 1.00 86.94 93 ILE A CA 1
ATOM 706 C C . ILE A 1 93 ? 9.820 -9.886 -18.265 1.00 86.94 93 ILE A C 1
ATOM 708 O O . ILE A 1 93 ? 10.076 -10.688 -17.365 1.00 86.94 93 ILE A O 1
ATOM 712 N N . SER A 1 94 ? 9.076 -10.208 -19.324 1.00 82.44 94 SER A N 1
ATOM 713 C CA . SER A 1 94 ? 8.513 -11.543 -19.522 1.00 82.44 94 SER A CA 1
ATOM 714 C C . SER A 1 94 ? 9.637 -12.582 -19.644 1.00 82.44 94 SER A C 1
ATOM 716 O O . SER A 1 94 ? 9.622 -13.600 -18.961 1.00 82.44 94 SER A O 1
ATOM 718 N N . LEU A 1 95 ? 10.700 -12.278 -20.402 1.00 82.31 95 LEU A N 1
ATOM 719 C CA . LEU A 1 95 ? 11.875 -13.155 -20.534 1.00 82.31 95 LEU A CA 1
ATOM 720 C C . LEU A 1 95 ? 12.648 -13.356 -19.221 1.00 82.31 95 LEU A C 1
ATOM 722 O O . LEU A 1 95 ? 13.200 -14.431 -18.992 1.00 82.31 95 LEU A O 1
ATOM 726 N N . VAL A 1 96 ? 12.717 -12.329 -18.370 1.00 79.62 96 VAL A N 1
ATOM 727 C CA . VAL A 1 96 ? 13.392 -12.415 -17.063 1.00 79.62 96 VAL A CA 1
ATOM 728 C C . VAL A 1 96 ? 12.584 -13.261 -16.078 1.00 79.62 96 VAL A C 1
ATOM 730 O O . VAL A 1 96 ? 13.169 -14.016 -15.305 1.00 79.62 96 VAL A O 1
ATOM 733 N N . SER A 1 97 ? 11.254 -13.168 -16.124 1.00 71.31 97 SER A N 1
ATOM 734 C CA . SER A 1 97 ? 10.367 -13.813 -15.145 1.00 71.31 97 SER A CA 1
ATOM 735 C C . SER A 1 97 ? 10.263 -15.337 -15.330 1.00 71.31 97 SER A C 1
ATOM 737 O O . SER A 1 97 ? 10.096 -16.063 -14.349 1.00 71.31 97 SER A O 1
ATOM 739 N N . HIS A 1 98 ? 10.482 -15.835 -16.554 1.00 62.50 98 HIS A N 1
ATOM 740 C CA . HIS A 1 98 ? 10.501 -17.268 -16.885 1.00 62.50 98 HIS A CA 1
ATOM 741 C C . HIS A 1 98 ? 11.778 -18.026 -16.468 1.00 62.50 98 HIS A C 1
ATOM 743 O O . HIS A 1 98 ? 11.843 -19.236 -16.654 1.00 62.50 98 HIS A O 1
ATOM 749 N N . ARG A 1 99 ? 12.812 -17.359 -15.930 1.00 59.78 99 ARG A N 1
ATOM 750 C CA . ARG A 1 99 ? 14.114 -17.996 -15.630 1.00 59.78 99 ARG A CA 1
ATOM 751 C C . ARG A 1 99 ? 14.241 -18.641 -14.240 1.00 59.78 99 ARG A C 1
ATOM 753 O O . ARG A 1 99 ? 15.303 -19.186 -13.959 1.00 59.78 99 ARG A O 1
ATOM 760 N N . GLY A 1 100 ? 13.218 -18.581 -13.386 1.00 54.09 100 GLY A N 1
ATOM 761 C CA . GLY A 1 100 ? 13.284 -19.091 -12.009 1.00 54.09 100 GLY A CA 1
ATOM 762 C C . GLY A 1 100 ? 12.191 -20.115 -11.708 1.00 54.09 100 GLY A C 1
ATOM 763 O O . GLY A 1 100 ? 11.037 -19.729 -11.527 1.00 54.09 100 GLY A O 1
ATOM 764 N N . GLU A 1 101 ? 12.568 -21.393 -11.632 1.00 50.59 101 GLU A N 1
ATOM 765 C CA . GLU A 1 101 ? 11.762 -22.509 -11.096 1.00 50.59 101 GLU A CA 1
ATOM 766 C C . GLU A 1 101 ? 12.138 -22.828 -9.633 1.00 50.59 101 GLU A C 1
ATOM 768 O O . GLU A 1 101 ? 12.055 -23.970 -9.192 1.00 50.59 101 GLU A O 1
ATOM 773 N N . GLU A 1 102 ? 12.617 -21.846 -8.867 1.00 53.50 102 GLU A N 1
ATOM 774 C CA . GLU A 1 102 ? 12.916 -22.070 -7.450 1.00 53.50 102 GLU A CA 1
ATOM 775 C C . GLU A 1 102 ? 11.658 -21.961 -6.583 1.00 53.50 102 GLU A C 1
ATOM 777 O O . GLU A 1 102 ? 10.723 -21.216 -6.893 1.00 53.50 102 GLU A O 1
ATOM 782 N N . ASP A 1 103 ? 11.670 -22.734 -5.495 1.00 54.66 103 ASP A N 1
ATOM 783 C CA . ASP A 1 103 ? 10.615 -22.881 -4.494 1.00 54.66 103 ASP A CA 1
ATOM 784 C C . ASP A 1 103 ? 10.282 -21.500 -3.902 1.00 54.66 103 ASP A C 1
ATOM 786 O O . ASP A 1 103 ? 10.980 -20.978 -3.028 1.00 54.66 103 ASP A O 1
ATOM 790 N N . TYR A 1 104 ? 9.269 -20.844 -4.473 1.00 55.84 104 TYR A N 1
ATOM 791 C CA . TYR A 1 104 ? 8.917 -19.476 -4.118 1.00 55.84 104 TYR A CA 1
ATOM 792 C C . TYR A 1 104 ? 8.511 -19.437 -2.645 1.00 55.84 104 TYR A C 1
ATOM 794 O O . TYR A 1 104 ? 7.589 -20.143 -2.223 1.00 55.84 104 TYR A O 1
ATOM 802 N N . GLY A 1 105 ? 9.218 -18.618 -1.863 1.00 58.62 105 GLY A N 1
ATOM 803 C CA . GLY A 1 105 ? 8.922 -18.414 -0.451 1.00 58.62 105 GLY A CA 1
ATOM 804 C C . GLY A 1 105 ? 7.461 -18.005 -0.268 1.00 58.62 105 GLY A C 1
ATOM 805 O O . GLY A 1 105 ? 6.906 -17.282 -1.095 1.00 58.62 105 GLY A O 1
ATOM 806 N N . GLY A 1 106 ? 6.828 -18.507 0.797 1.00 69.94 106 GLY A N 1
ATOM 807 C CA . GLY A 1 106 ? 5.420 -18.236 1.095 1.00 69.94 106 GLY A CA 1
ATOM 808 C C . GLY A 1 106 ? 5.110 -16.742 1.261 1.00 69.94 106 GLY A C 1
ATOM 809 O O . GLY A 1 106 ? 5.984 -15.886 1.166 1.00 69.94 106 GLY A O 1
ATOM 810 N N . GLY A 1 107 ? 3.846 -16.417 1.536 1.00 82.12 107 GLY A N 1
ATOM 811 C CA . GLY A 1 107 ? 3.397 -15.024 1.595 1.00 82.12 107 GLY A CA 1
ATOM 812 C C . GLY A 1 107 ? 4.045 -14.173 2.704 1.00 82.12 107 GLY A C 1
ATOM 813 O O . GLY A 1 107 ? 4.903 -14.642 3.456 1.00 82.12 107 GLY A O 1
ATOM 814 N N . PRO A 1 108 ? 3.629 -12.903 2.864 1.00 87.38 108 PRO A N 1
ATOM 815 C CA . PRO A 1 108 ? 4.394 -11.848 3.550 1.00 87.38 108 PRO A CA 1
ATOM 816 C C . PRO A 1 108 ? 4.712 -12.108 5.027 1.00 87.38 108 PRO A C 1
ATOM 818 O O . PRO A 1 108 ? 5.535 -11.409 5.618 1.00 87.38 108 PRO A O 1
ATOM 821 N N . PHE A 1 109 ? 4.061 -13.096 5.636 1.00 86.69 109 PHE A N 1
ATOM 822 C CA . PHE A 1 109 ? 4.227 -13.487 7.033 1.00 86.69 109 PHE A CA 1
ATOM 823 C C . PHE A 1 109 ? 4.699 -14.950 7.191 1.00 86.69 109 PHE A C 1
ATOM 825 O O . PHE A 1 109 ? 4.540 -15.549 8.257 1.00 86.69 109 PHE A O 1
ATOM 832 N N . SER A 1 110 ? 5.249 -15.551 6.135 1.00 80.62 110 SER A N 1
ATOM 833 C CA . SER A 1 110 ? 5.729 -16.941 6.090 1.00 80.62 110 SER A CA 1
ATOM 834 C C . SER A 1 110 ? 7.126 -17.057 5.488 1.00 80.62 110 SER A C 1
ATOM 836 O O . SER A 1 110 ? 7.436 -18.040 4.815 1.00 80.62 110 SER A O 1
ATOM 838 N N . ILE A 1 111 ? 7.970 -16.050 5.719 1.00 72.75 111 ILE A N 1
ATOM 839 C CA . ILE A 1 111 ? 9.320 -16.055 5.162 1.00 72.75 111 ILE A CA 1
ATOM 840 C C . ILE A 1 111 ? 10.156 -17.186 5.775 1.00 72.75 111 ILE A C 1
ATOM 842 O O . ILE A 1 111 ? 10.154 -17.398 6.989 1.00 72.75 111 ILE A O 1
ATOM 846 N N . SER A 1 112 ? 10.889 -17.900 4.922 1.00 64.50 112 SER A N 1
ATOM 847 C CA . SER A 1 112 ? 11.997 -18.756 5.346 1.00 64.50 112 SER A CA 1
ATOM 848 C C . SER A 1 112 ? 13.237 -17.882 5.552 1.00 64.50 112 SER A C 1
ATOM 850 O O . SER A 1 112 ? 13.453 -16.928 4.812 1.00 64.50 112 SER A O 1
ATOM 852 N N . MET A 1 113 ? 14.065 -18.196 6.553 1.00 52.88 113 MET A N 1
ATOM 853 C CA . MET A 1 113 ? 15.339 -17.497 6.810 1.00 52.88 113 MET A CA 1
ATOM 854 C C . MET A 1 113 ? 16.409 -17.773 5.740 1.00 52.88 113 MET A C 1
ATOM 856 O O . MET A 1 113 ? 17.488 -17.188 5.791 1.00 52.88 113 MET A O 1
ATOM 860 N N . THR A 1 114 ? 16.142 -18.669 4.787 1.00 49.75 114 THR A N 1
ATOM 861 C CA . THR A 1 114 ? 16.942 -18.773 3.565 1.00 49.75 114 THR A CA 1
ATOM 862 C C . THR A 1 114 ? 16.743 -17.484 2.780 1.00 49.75 114 THR A C 1
ATOM 864 O O . THR A 1 114 ? 15.607 -17.177 2.430 1.00 49.75 114 THR A O 1
ATOM 867 N N . GLU A 1 115 ? 17.825 -16.722 2.594 1.00 52.31 115 GLU A N 1
ATOM 868 C CA . GLU A 1 115 ? 17.862 -15.418 1.921 1.00 52.31 115 GLU A CA 1
ATOM 869 C C . GLU A 1 115 ? 16.800 -15.325 0.819 1.00 52.31 115 GLU A C 1
ATOM 871 O O . GLU A 1 115 ? 16.767 -16.175 -0.070 1.00 52.31 115 GLU A O 1
ATOM 876 N N . THR A 1 116 ? 15.918 -14.314 0.884 1.00 54.75 116 THR A N 1
ATOM 877 C CA . THR A 1 116 ? 15.002 -14.013 -0.227 1.00 54.75 116 THR A CA 1
ATOM 878 C C . THR A 1 116 ? 15.838 -13.974 -1.489 1.00 54.75 116 THR A C 1
ATOM 880 O O . THR A 1 116 ? 16.753 -13.143 -1.573 1.00 54.75 116 THR A O 1
ATOM 883 N N . SER A 1 117 ? 15.577 -14.892 -2.420 1.00 64.31 117 SER A N 1
ATOM 884 C CA . SER A 1 117 ? 16.453 -15.049 -3.569 1.00 64.31 117 SER A CA 1
ATOM 885 C C . SER A 1 117 ? 16.521 -13.713 -4.300 1.00 64.31 117 SER A C 1
ATOM 887 O O . SER A 1 117 ? 15.530 -12.992 -4.456 1.00 64.31 117 SER A O 1
ATOM 889 N N . SER A 1 118 ? 17.712 -13.330 -4.739 1.00 70.75 118 SER A N 1
ATOM 890 C CA . SER A 1 118 ? 17.902 -12.097 -5.499 1.00 70.75 118 SER A CA 1
ATOM 891 C C . SER A 1 118 ? 17.023 -12.061 -6.763 1.00 70.75 118 SER A C 1
ATOM 893 O O . SER A 1 118 ? 16.661 -10.987 -7.241 1.00 70.75 118 SER A O 1
ATOM 895 N N . GLN A 1 119 ? 16.572 -13.228 -7.236 1.00 76.00 119 GLN A N 1
ATOM 896 C CA . GLN A 1 119 ? 15.556 -13.396 -8.274 1.00 76.00 119 GLN A CA 1
ATOM 897 C C . GLN A 1 119 ? 14.143 -12.963 -7.845 1.00 76.00 119 GLN A C 1
ATOM 899 O O . GLN A 1 119 ? 13.463 -12.294 -8.625 1.00 76.00 119 GLN A O 1
ATOM 904 N N . GLN A 1 120 ? 13.702 -13.286 -6.624 1.00 79.88 120 GLN A N 1
ATOM 905 C CA . GLN A 1 120 ? 12.414 -12.841 -6.074 1.00 79.88 120 GLN A CA 1
ATOM 906 C C . GLN A 1 120 ? 12.345 -11.310 -6.010 1.00 79.88 120 GLN A C 1
ATOM 908 O O . GLN A 1 120 ? 11.372 -10.708 -6.467 1.00 79.88 120 GLN A O 1
ATOM 913 N N . ALA A 1 121 ? 13.429 -10.660 -5.576 1.00 82.69 121 ALA A N 1
ATOM 914 C CA . ALA A 1 121 ? 13.520 -9.200 -5.579 1.00 82.69 121 ALA A CA 1
ATOM 915 C C . ALA A 1 121 ? 13.413 -8.600 -6.997 1.00 82.69 121 ALA A C 1
ATOM 917 O O . ALA A 1 121 ? 12.715 -7.604 -7.202 1.00 82.69 121 ALA A O 1
ATOM 918 N N . VAL A 1 122 ? 14.072 -9.209 -7.992 1.00 86.88 122 VAL A N 1
ATOM 919 C CA . VAL A 1 122 ? 13.982 -8.780 -9.401 1.00 86.88 122 VAL A CA 1
ATOM 920 C C . VAL A 1 122 ? 12.557 -8.934 -9.936 1.00 86.88 122 VAL A C 1
ATOM 922 O O . VAL A 1 122 ? 12.058 -8.019 -10.594 1.00 86.88 122 VAL A O 1
ATOM 925 N N . TRP A 1 123 ? 11.893 -10.052 -9.634 1.00 88.81 123 TRP A N 1
ATOM 926 C CA . TRP A 1 123 ? 10.501 -10.286 -10.019 1.00 88.81 123 TRP A CA 1
ATOM 927 C C . TRP A 1 123 ? 9.558 -9.254 -9.398 1.00 88.81 123 TRP A C 1
ATOM 929 O O . TRP A 1 123 ? 8.798 -8.616 -10.125 1.00 88.81 123 TRP A O 1
ATOM 939 N N . ALA A 1 124 ? 9.653 -9.022 -8.087 1.00 89.88 124 ALA A N 1
ATOM 940 C CA . ALA A 1 124 ? 8.782 -8.094 -7.369 1.00 89.88 124 ALA A CA 1
ATOM 941 C C . ALA A 1 124 ? 8.904 -6.660 -7.915 1.00 89.88 124 ALA A C 1
ATOM 943 O O . ALA A 1 124 ? 7.903 -5.970 -8.132 1.00 89.88 124 ALA A O 1
ATOM 944 N N . LEU A 1 125 ? 10.134 -6.221 -8.209 1.00 91.38 125 LEU A N 1
ATOM 945 C CA . LEU A 1 125 ? 10.391 -4.941 -8.873 1.00 91.38 125 LEU A CA 1
ATOM 946 C C . LEU A 1 125 ? 9.832 -4.910 -10.305 1.00 91.38 125 LEU A C 1
ATOM 948 O O . LEU A 1 125 ? 9.331 -3.875 -10.744 1.00 91.38 125 LEU A O 1
ATOM 952 N N . GLY A 1 126 ? 9.885 -6.038 -11.015 1.00 92.06 126 GLY A N 1
ATOM 953 C CA . GLY A 1 126 ? 9.261 -6.232 -12.321 1.00 92.06 126 GLY A CA 1
ATOM 954 C C . GLY A 1 126 ? 7.754 -6.004 -12.294 1.00 92.06 126 GLY A C 1
ATOM 955 O O . GLY A 1 126 ? 7.249 -5.159 -13.032 1.00 92.06 126 GLY A O 1
ATOM 956 N N . VAL A 1 127 ? 7.052 -6.688 -11.386 1.00 93.44 127 VAL A N 1
ATOM 957 C CA . VAL A 1 127 ? 5.607 -6.527 -11.151 1.00 93.44 127 VAL A CA 1
ATOM 958 C C . VAL A 1 127 ? 5.266 -5.060 -10.871 1.00 93.44 127 VAL A C 1
ATOM 960 O O . VAL A 1 127 ? 4.362 -4.493 -11.488 1.00 93.44 127 VAL A O 1
ATOM 963 N N . ALA A 1 128 ? 6.033 -4.404 -9.997 1.00 95.25 128 ALA A N 1
ATOM 964 C CA . ALA A 1 128 ? 5.840 -2.995 -9.665 1.00 95.25 128 ALA A CA 1
ATOM 965 C C . ALA A 1 128 ? 6.027 -2.061 -10.875 1.00 95.25 128 ALA A C 1
ATOM 967 O O . ALA A 1 128 ? 5.290 -1.079 -11.031 1.00 95.25 128 ALA A O 1
ATOM 968 N N . ALA A 1 129 ? 7.017 -2.346 -11.725 1.00 94.38 129 ALA A N 1
ATOM 969 C CA . ALA A 1 129 ? 7.305 -1.559 -12.918 1.00 94.38 129 ALA A CA 1
ATOM 970 C C . ALA A 1 129 ? 6.199 -1.727 -13.969 1.00 94.38 129 ALA A C 1
ATOM 972 O O . ALA A 1 129 ? 5.742 -0.733 -14.532 1.00 94.38 129 ALA A O 1
ATOM 973 N N . VAL A 1 130 ? 5.700 -2.951 -14.178 1.00 94.19 130 VAL A N 1
ATOM 974 C CA . VAL A 1 130 ? 4.545 -3.213 -15.056 1.00 94.19 130 VAL A CA 1
ATOM 975 C C . VAL A 1 130 ? 3.296 -2.492 -14.538 1.00 94.19 130 VAL A C 1
ATOM 977 O O . VAL A 1 130 ? 2.627 -1.808 -15.310 1.00 94.19 130 VAL A O 1
ATOM 980 N N . ALA A 1 131 ? 3.014 -2.553 -13.231 1.00 94.50 131 ALA A N 1
ATOM 981 C CA . ALA A 1 131 ? 1.900 -1.822 -12.621 1.00 94.50 131 ALA A CA 1
ATOM 982 C C . ALA A 1 131 ? 1.993 -0.307 -12.865 1.00 94.50 131 ALA A C 1
ATOM 984 O O . ALA A 1 131 ? 1.008 0.354 -13.191 1.00 94.50 131 ALA A O 1
ATOM 985 N N . SER A 1 132 ? 3.193 0.251 -12.717 1.00 94.88 132 SER A N 1
ATOM 986 C CA . SER A 1 132 ? 3.445 1.681 -12.901 1.00 94.88 132 SER A CA 1
ATOM 987 C C . SER A 1 132 ? 3.348 2.101 -14.371 1.00 94.88 132 SER A C 1
ATOM 989 O O . SER A 1 132 ? 2.767 3.146 -14.659 1.00 94.88 132 SER A O 1
ATOM 991 N N . LEU A 1 133 ? 3.806 1.259 -15.304 1.00 94.19 133 LEU A N 1
ATOM 992 C CA . LEU A 1 133 ? 3.597 1.443 -16.744 1.00 94.19 133 LEU A CA 1
ATOM 993 C C . LEU A 1 133 ? 2.112 1.453 -17.108 1.00 94.19 133 LEU A C 1
ATOM 995 O O . LEU A 1 133 ? 1.666 2.356 -17.818 1.00 94.19 133 LEU A O 1
ATOM 999 N N . LEU A 1 134 ? 1.342 0.487 -16.598 1.00 93.00 134 LEU A N 1
ATOM 1000 C CA . LEU A 1 134 ? -0.100 0.420 -16.821 1.00 93.00 134 LEU A CA 1
ATOM 1001 C C . LEU A 1 134 ? -0.797 1.672 -16.278 1.00 93.00 134 LEU A C 1
ATOM 1003 O O . LEU A 1 134 ? -1.596 2.283 -16.981 1.00 93.00 134 LEU A O 1
ATOM 1007 N N . ARG A 1 135 ? -0.435 2.126 -15.075 1.00 92.94 135 ARG A N 1
ATOM 1008 C CA . ARG A 1 135 ? -0.966 3.372 -14.504 1.00 92.94 135 ARG A CA 1
ATOM 1009 C C . ARG A 1 135 ? -0.647 4.594 -15.368 1.00 92.94 135 ARG A C 1
ATOM 1011 O O . ARG A 1 135 ? -1.502 5.455 -15.550 1.00 92.94 135 ARG A O 1
ATOM 1018 N N . ALA A 1 136 ? 0.582 4.694 -15.871 1.00 92.88 136 ALA A N 1
ATOM 1019 C CA . ALA A 1 136 ? 1.051 5.862 -16.609 1.00 92.88 136 ALA A CA 1
ATOM 1020 C C . ALA A 1 136 ? 0.520 5.929 -18.053 1.00 92.88 136 ALA A C 1
ATOM 1022 O O . ALA A 1 136 ? 0.295 7.026 -18.569 1.00 92.88 136 ALA A O 1
ATOM 1023 N N . LEU A 1 137 ? 0.345 4.775 -18.711 1.00 92.00 137 LEU A N 1
ATOM 1024 C CA . LEU A 1 137 ? 0.035 4.685 -20.145 1.00 92.00 137 LEU A CA 1
ATOM 1025 C C . LEU A 1 137 ? -1.320 4.045 -20.461 1.00 92.00 137 LEU A C 1
ATOM 1027 O O . LEU A 1 137 ? -1.825 4.241 -21.562 1.00 92.00 137 LEU A O 1
ATOM 1031 N N . GLY A 1 138 ? -1.927 3.308 -19.531 1.00 85.62 138 GLY A N 1
ATOM 1032 C CA . GLY A 1 138 ? -3.151 2.534 -19.766 1.00 85.62 138 GLY A CA 1
ATOM 1033 C C . GLY A 1 138 ? -4.378 3.384 -20.098 1.00 85.62 138 GLY A C 1
ATOM 1034 O O . GLY A 1 138 ? -5.285 2.925 -20.785 1.00 85.62 138 GLY A O 1
ATOM 1035 N N . ASP A 1 139 ? -4.397 4.650 -19.685 1.00 84.94 139 ASP A N 1
ATOM 1036 C CA . ASP A 1 139 ? -5.485 5.571 -20.033 1.00 84.94 139 ASP A CA 1
ATOM 1037 C C . ASP A 1 139 ? -5.228 6.326 -21.350 1.00 84.94 139 ASP A C 1
ATOM 1039 O O . ASP A 1 139 ? -6.136 6.974 -21.863 1.00 84.94 139 ASP A O 1
ATOM 1043 N N . ASN A 1 140 ? -4.036 6.212 -21.944 1.00 85.56 140 ASN A N 1
ATOM 1044 C CA . ASN A 1 140 ? -3.698 6.857 -23.213 1.00 85.56 140 ASN A CA 1
ATOM 1045 C C . ASN A 1 140 ? -4.171 6.006 -24.400 1.00 85.56 140 ASN A C 1
ATOM 1047 O O . ASN A 1 140 ? -3.676 4.898 -24.592 1.00 85.56 140 ASN A O 1
ATOM 1051 N N . ASP A 1 141 ? -5.070 6.539 -25.231 1.00 82.69 141 ASP A N 1
ATOM 1052 C CA . ASP A 1 141 ? -5.659 5.814 -26.367 1.00 82.69 141 ASP A CA 1
ATOM 1053 C C . ASP A 1 141 ? -4.613 5.242 -27.343 1.00 82.69 141 ASP A C 1
ATOM 1055 O O . ASP A 1 141 ? -4.833 4.176 -27.911 1.00 82.69 141 ASP A O 1
ATOM 1059 N N . ALA A 1 142 ? -3.447 5.886 -27.487 1.00 84.56 142 ALA A N 1
ATOM 1060 C CA . ALA A 1 142 ? -2.375 5.412 -28.367 1.00 84.56 142 ALA A CA 1
ATOM 1061 C C . ALA A 1 142 ? -1.695 4.119 -27.877 1.00 84.56 142 ALA A C 1
ATOM 1063 O O . ALA A 1 142 ? -1.183 3.348 -28.686 1.00 84.56 142 ALA A O 1
ATOM 1064 N N . TYR A 1 143 ? -1.668 3.886 -26.560 1.00 82.75 143 TYR A N 1
ATOM 1065 C CA . TYR A 1 143 ? -0.927 2.777 -25.941 1.00 82.75 143 TYR A CA 1
ATOM 1066 C C . TYR A 1 143 ? -1.826 1.779 -25.204 1.00 82.75 143 TYR A C 1
ATOM 1068 O O . TYR A 1 143 ? -1.385 0.662 -24.928 1.00 82.75 143 TYR A O 1
ATOM 1076 N N . ARG A 1 144 ? -3.074 2.165 -24.895 1.00 83.50 144 ARG A N 1
ATOM 1077 C CA . ARG A 1 144 ? -4.007 1.432 -24.029 1.00 83.50 144 ARG A CA 1
ATOM 1078 C C . ARG A 1 144 ? -4.100 -0.046 -24.385 1.00 83.50 144 ARG A C 1
ATOM 1080 O O . ARG A 1 144 ? -3.867 -0.868 -23.508 1.00 83.50 144 ARG A O 1
ATOM 1087 N N . GLY A 1 145 ? -4.418 -0.374 -25.640 1.00 82.94 145 GLY A N 1
ATOM 1088 C CA . GLY A 1 145 ? -4.617 -1.764 -26.075 1.00 82.94 145 GLY A CA 1
ATOM 1089 C C . GLY A 1 145 ? -3.380 -2.624 -25.820 1.00 82.94 145 GLY A C 1
ATOM 1090 O O . GLY A 1 145 ? -3.414 -3.545 -25.013 1.00 82.94 145 GLY A O 1
ATOM 1091 N N . THR A 1 146 ? -2.247 -2.246 -26.413 1.00 87.12 146 THR A N 1
ATOM 1092 C CA . THR A 1 146 ? -0.995 -3.011 -26.318 1.00 87.12 146 THR A CA 1
ATOM 1093 C C . THR A 1 146 ? -0.481 -3.146 -24.885 1.00 87.12 146 THR A C 1
ATOM 1095 O O . THR A 1 146 ? -0.042 -4.228 -24.487 1.00 87.12 146 THR A O 1
ATOM 1098 N N . VAL A 1 147 ? -0.514 -2.066 -24.095 1.00 89.19 147 VAL A N 1
ATOM 1099 C CA . VAL A 1 147 ? -0.060 -2.099 -22.695 1.00 89.19 147 VAL A CA 1
ATOM 1100 C C . VAL A 1 147 ? -0.959 -3.016 -21.869 1.00 89.19 147 VAL A C 1
ATOM 1102 O O . VAL A 1 147 ? -0.446 -3.821 -21.090 1.00 89.19 147 VAL A O 1
ATOM 1105 N N . LEU A 1 148 ? -2.279 -2.932 -22.058 1.00 88.19 148 LEU A N 1
ATOM 1106 C CA . LEU A 1 148 ? -3.243 -3.748 -21.329 1.00 88.19 148 LEU A CA 1
ATOM 1107 C C . LEU A 1 148 ? -3.117 -5.232 -21.689 1.00 88.19 148 LEU A C 1
ATOM 1109 O O . LEU A 1 148 ? -2.973 -6.054 -20.788 1.00 88.19 148 LEU A O 1
ATOM 1113 N N . ASP A 1 149 ? -3.075 -5.570 -22.978 1.00 86.75 149 ASP A N 1
ATOM 1114 C CA . ASP A 1 149 ? -2.976 -6.954 -23.461 1.00 86.75 149 ASP A CA 1
ATOM 1115 C C . ASP A 1 149 ? -1.686 -7.630 -22.984 1.00 86.75 149 ASP A C 1
ATOM 1117 O O . ASP A 1 149 ? -1.692 -8.773 -22.512 1.00 86.75 149 ASP A O 1
ATOM 1121 N N . THR A 1 150 ? -0.569 -6.900 -23.036 1.00 88.19 150 THR A N 1
ATOM 1122 C CA . THR A 1 150 ? 0.721 -7.418 -22.565 1.00 88.19 150 THR A CA 1
ATOM 1123 C C . THR A 1 150 ? 0.729 -7.583 -21.046 1.00 88.19 150 THR A C 1
ATOM 1125 O O . THR A 1 150 ? 1.246 -8.573 -20.534 1.00 88.19 150 THR A O 1
ATOM 1128 N N . THR A 1 151 ? 0.112 -6.650 -20.314 1.00 89.94 151 THR A N 1
ATOM 1129 C CA . THR A 1 151 ? 0.001 -6.731 -18.851 1.00 89.94 151 THR A CA 1
ATOM 1130 C C . THR A 1 151 ? -0.882 -7.895 -18.410 1.00 89.94 151 THR A C 1
ATOM 1132 O O . THR A 1 151 ? -0.534 -8.607 -17.471 1.00 89.94 151 THR A O 1
ATOM 1135 N N . ILE A 1 152 ? -1.995 -8.135 -19.105 1.00 88.56 152 ILE A N 1
ATOM 1136 C CA . ILE A 1 152 ? -2.862 -9.292 -18.856 1.00 88.56 152 ILE A CA 1
ATOM 1137 C C . ILE A 1 152 ? -2.112 -10.594 -19.152 1.00 88.56 152 ILE A C 1
ATOM 1139 O O . ILE A 1 152 ? -2.185 -11.534 -18.364 1.00 88.56 152 ILE A O 1
ATOM 1143 N N . SER A 1 153 ? -1.367 -10.650 -20.258 1.00 88.38 153 SER A N 1
ATOM 1144 C CA . SER A 1 153 ? -0.555 -11.822 -20.608 1.00 88.38 153 SER A CA 1
ATOM 1145 C C . SER A 1 153 ? 0.494 -12.115 -19.531 1.00 88.38 153 SER A C 1
ATOM 1147 O O . SER A 1 153 ? 0.634 -13.259 -19.101 1.00 88.38 153 SER A O 1
ATOM 1149 N N . TYR A 1 154 ? 1.163 -11.072 -19.029 1.00 89.25 154 TYR A N 1
ATOM 1150 C CA . TYR A 1 154 ? 2.105 -11.169 -17.915 1.00 89.25 154 TYR A CA 1
ATOM 1151 C C . TYR A 1 154 ? 1.431 -11.656 -16.623 1.00 89.25 154 TYR A C 1
ATOM 1153 O O . TYR A 1 154 ? 1.916 -12.584 -15.982 1.00 89.25 154 TYR A O 1
ATOM 1161 N N . PHE A 1 155 ? 0.275 -11.087 -16.268 1.00 89.88 155 PHE A N 1
ATOM 1162 C CA . PHE A 1 155 ? -0.515 -11.514 -15.110 1.00 89.88 155 PHE A CA 1
ATOM 1163 C C . PHE A 1 155 ? -0.884 -13.001 -15.178 1.00 89.88 155 PHE A C 1
ATOM 1165 O O . PHE A 1 155 ? -0.736 -13.716 -14.188 1.00 89.88 155 PHE A O 1
ATOM 1172 N N . LYS A 1 156 ? -1.319 -13.482 -16.349 1.00 87.88 156 LYS A N 1
ATOM 1173 C CA . LYS A 1 156 ? -1.662 -14.896 -16.552 1.00 87.88 156 LYS A CA 1
ATOM 1174 C C . LYS A 1 156 ? -0.442 -15.805 -16.429 1.00 87.88 156 LYS A C 1
ATOM 1176 O O . LYS A 1 156 ? -0.538 -16.846 -15.786 1.00 87.88 156 LYS A O 1
ATOM 1181 N N . ALA A 1 157 ? 0.696 -15.399 -16.992 1.00 87.94 157 ALA A N 1
ATOM 1182 C CA . ALA A 1 157 ? 1.945 -16.152 -16.904 1.00 87.94 157 ALA A CA 1
ATOM 1183 C C . ALA A 1 157 ? 2.462 -16.271 -15.458 1.00 87.94 157 ALA A C 1
ATOM 1185 O O . ALA A 1 157 ? 2.934 -17.329 -15.054 1.00 87.94 157 ALA A O 1
ATOM 1186 N N . GLU A 1 158 ? 2.326 -15.211 -14.658 1.00 88.06 158 GLU A N 1
ATOM 1187 C CA . GLU A 1 158 ? 2.871 -15.143 -13.296 1.00 88.06 158 GLU A CA 1
ATOM 1188 C C . GLU A 1 158 ? 1.836 -15.456 -12.194 1.00 88.06 158 GLU A C 1
ATOM 1190 O O . GLU A 1 158 ? 2.139 -15.311 -11.007 1.00 88.06 158 GLU A O 1
ATOM 1195 N N . ARG A 1 159 ? 0.626 -15.919 -12.554 1.00 87.62 159 ARG A N 1
ATOM 1196 C CA . ARG A 1 159 ? -0.519 -16.123 -11.639 1.00 87.62 159 ARG A CA 1
ATOM 1197 C C . ARG A 1 159 ? -0.138 -16.824 -10.332 1.00 87.62 159 ARG A C 1
ATOM 1199 O O . ARG A 1 159 ? -0.534 -16.379 -9.259 1.00 87.62 159 ARG A O 1
ATOM 1206 N N . HIS A 1 160 ? 0.616 -17.919 -10.419 1.00 85.38 160 HIS A N 1
ATOM 1207 C CA . HIS A 1 160 ? 0.998 -18.724 -9.256 1.00 85.38 160 HIS A CA 1
ATOM 1208 C C . HIS A 1 160 ? 1.855 -17.933 -8.252 1.00 85.38 160 HIS A C 1
ATOM 1210 O O . HIS A 1 160 ? 1.551 -17.920 -7.062 1.00 85.38 160 HIS A O 1
ATOM 1216 N N . LYS A 1 161 ? 2.870 -17.198 -8.725 1.00 86.38 161 LYS A N 1
ATOM 1217 C CA . LYS A 1 161 ? 3.730 -16.372 -7.859 1.00 86.38 161 LYS A CA 1
ATOM 1218 C C . LYS A 1 161 ? 2.952 -15.210 -7.237 1.00 86.38 161 LYS A C 1
ATOM 1220 O O . LYS A 1 161 ? 3.120 -14.913 -6.060 1.00 86.38 161 LYS A O 1
ATOM 1225 N N . ILE A 1 162 ? 2.042 -14.602 -8.004 1.00 89.62 162 ILE A N 1
ATOM 1226 C CA . ILE A 1 162 ? 1.150 -13.538 -7.516 1.00 89.62 162 ILE A CA 1
ATOM 1227 C C . ILE A 1 162 ? 0.249 -14.067 -6.383 1.00 89.62 162 ILE A C 1
ATOM 1229 O O . ILE A 1 162 ? 0.062 -13.372 -5.387 1.00 89.62 162 ILE A O 1
ATOM 1233 N N . LEU A 1 163 ? -0.280 -15.294 -6.492 1.00 87.94 163 LEU A N 1
ATOM 1234 C CA . LEU A 1 163 ? -1.079 -15.913 -5.422 1.00 87.94 163 LEU A CA 1
ATOM 1235 C C . LEU A 1 163 ? -0.242 -16.185 -4.169 1.00 87.94 163 LEU A C 1
ATOM 1237 O O . LEU A 1 163 ? -0.676 -15.871 -3.059 1.00 87.94 163 LEU A O 1
ATOM 1241 N N . LEU A 1 164 ? 0.965 -16.730 -4.338 1.00 85.00 164 LEU A N 1
ATOM 1242 C CA . LEU A 1 164 ? 1.871 -17.013 -3.223 1.00 85.00 164 LEU A CA 1
ATOM 1243 C C . LEU A 1 164 ? 2.249 -15.747 -2.448 1.00 85.00 164 LEU A C 1
ATOM 1245 O O . LEU A 1 164 ? 2.193 -15.752 -1.219 1.00 85.00 164 LEU A O 1
ATOM 1249 N N . ALA A 1 165 ? 2.504 -14.640 -3.146 1.00 88.62 165 ALA A N 1
ATOM 1250 C CA . ALA A 1 165 ? 2.807 -13.346 -2.536 1.00 88.62 165 ALA A CA 1
ATOM 1251 C C . ALA A 1 165 ? 1.654 -12.754 -1.694 1.00 88.62 165 ALA A C 1
ATOM 1253 O O . ALA A 1 165 ? 1.871 -11.806 -0.940 1.00 88.62 165 ALA A O 1
ATOM 1254 N N . LEU A 1 166 ? 0.433 -13.294 -1.793 1.00 89.56 166 LEU A N 1
ATOM 1255 C CA . LEU A 1 166 ? -0.729 -12.890 -0.988 1.00 89.56 166 LEU A CA 1
ATOM 1256 C C . LEU A 1 166 ? -1.145 -13.931 0.059 1.00 89.56 166 LEU A C 1
ATOM 1258 O O . LEU A 1 166 ? -2.105 -13.706 0.797 1.00 89.56 166 LEU A O 1
ATOM 1262 N N . CYS A 1 167 ? -0.444 -15.060 0.153 1.00 86.88 167 CYS A N 1
ATOM 1263 C CA . CYS A 1 167 ? -0.785 -16.112 1.103 1.00 86.88 167 CYS A CA 1
ATOM 1264 C C . CYS A 1 167 ? -0.637 -15.633 2.557 1.00 86.88 167 CYS A C 1
ATOM 1266 O O . CYS A 1 167 ? 0.376 -15.056 2.957 1.00 86.88 167 CYS A O 1
ATOM 1268 N N . SER A 1 168 ? -1.646 -15.899 3.384 1.00 81.69 168 SER A N 1
ATOM 1269 C CA . SER A 1 168 ? -1.536 -15.686 4.832 1.00 81.69 168 SER A CA 1
ATOM 1270 C C . SER A 1 168 ? -0.796 -16.862 5.490 1.00 81.69 168 SER A C 1
ATOM 1272 O O . SER A 1 168 ? -0.791 -17.955 4.930 1.00 81.69 168 SER A O 1
ATOM 1274 N N . PRO A 1 169 ? -0.242 -16.729 6.710 1.00 75.31 169 PRO A N 1
ATOM 1275 C CA . PRO A 1 169 ? 0.465 -17.835 7.368 1.00 75.31 169 PRO A CA 1
ATOM 1276 C C . PRO A 1 169 ? -0.331 -19.122 7.528 1.00 75.31 169 PRO A C 1
ATOM 1278 O O . PRO A 1 169 ? 0.250 -20.199 7.555 1.00 75.31 169 PRO A O 1
ATOM 1281 N N . ASN A 1 170 ? -1.655 -19.001 7.624 1.00 68.19 170 ASN A N 1
ATOM 1282 C CA . ASN A 1 170 ? -2.555 -20.125 7.859 1.00 68.19 170 ASN A CA 1
ATOM 1283 C C . ASN A 1 170 ? -3.117 -20.712 6.551 1.00 68.19 170 ASN A C 1
ATOM 1285 O O . ASN A 1 170 ? -3.797 -21.735 6.590 1.00 68.19 170 ASN A O 1
ATOM 1289 N N . VAL A 1 171 ? -2.860 -20.068 5.406 1.00 63.00 171 VAL A N 1
ATOM 1290 C CA . VAL A 1 171 ? -3.389 -20.445 4.089 1.00 63.00 171 VAL A CA 1
ATOM 1291 C C . VAL A 1 171 ? -2.242 -20.452 3.082 1.00 63.00 171 VAL A C 1
ATOM 1293 O O . VAL A 1 171 ? -1.748 -19.397 2.701 1.00 63.00 171 VAL A O 1
ATOM 1296 N N . CYS A 1 172 ? -1.826 -21.638 2.642 1.00 60.44 172 CYS A N 1
ATOM 1297 C CA . CYS A 1 172 ? -0.829 -21.829 1.587 1.00 60.44 172 CYS A CA 1
ATOM 1298 C C . CYS A 1 172 ? -1.495 -22.403 0.326 1.00 60.44 172 CYS A C 1
ATOM 1300 O O . CYS A 1 172 ? -2.587 -22.961 0.413 1.00 60.44 172 CYS A O 1
ATOM 1302 N N . VAL A 1 173 ? -0.843 -22.278 -0.830 1.00 56.94 173 VAL A N 1
ATOM 1303 C CA . VAL A 1 173 ? -1.315 -22.781 -2.128 1.00 56.94 173 VAL A CA 1
ATOM 1304 C C . VAL A 1 173 ? -0.247 -23.725 -2.696 1.00 56.94 173 VAL A C 1
ATOM 1306 O O . VAL A 1 173 ? 0.931 -23.378 -2.676 1.00 56.94 173 VAL A O 1
ATOM 1309 N N . ASP A 1 174 ? -0.628 -24.932 -3.127 1.00 58.16 174 ASP A N 1
ATOM 1310 C CA . ASP A 1 174 ? 0.279 -25.883 -3.790 1.00 58.16 174 ASP A CA 1
ATOM 1311 C C . ASP A 1 174 ? 0.498 -25.536 -5.279 1.00 58.16 174 ASP A C 1
ATOM 1313 O O . ASP A 1 174 ? -0.149 -24.639 -5.823 1.00 58.16 174 ASP A O 1
ATOM 1317 N N . SER A 1 175 ? 1.404 -26.252 -5.956 1.00 56.56 175 SER A N 1
ATOM 1318 C CA . SER A 1 175 ? 1.721 -26.037 -7.380 1.00 56.56 175 SER A CA 1
ATOM 1319 C C . SER A 1 175 ? 0.531 -26.256 -8.325 1.00 56.56 175 SER A C 1
ATOM 1321 O O . SER A 1 175 ? 0.541 -25.762 -9.452 1.00 56.56 175 SER A O 1
ATOM 1323 N N . GLU A 1 176 ? -0.508 -26.959 -7.869 1.00 57.06 176 GLU A N 1
ATOM 1324 C CA . GLU A 1 176 ? -1.768 -27.167 -8.587 1.00 57.06 176 GLU A CA 1
ATOM 1325 C C . GLU A 1 176 ? -2.825 -26.102 -8.237 1.00 57.06 176 GLU A C 1
ATOM 1327 O O . GLU A 1 176 ? -3.942 -26.135 -8.754 1.00 57.06 176 GLU A O 1
ATOM 1332 N N . GLY A 1 177 ? -2.497 -25.132 -7.379 1.00 57.28 177 GLY A N 1
ATOM 1333 C CA . GLY A 1 177 ? -3.416 -24.081 -6.955 1.00 57.28 177 GLY A CA 1
ATOM 1334 C C . GLY A 1 177 ? -4.361 -24.483 -5.817 1.00 57.28 177 GLY A C 1
ATOM 1335 O O . GLY A 1 177 ? -5.297 -23.739 -5.524 1.00 57.28 177 GLY A O 1
ATOM 1336 N N . ARG A 1 178 ? -4.158 -25.633 -5.165 1.00 62.56 178 ARG A N 1
ATOM 1337 C CA . ARG A 1 178 ? -4.998 -26.110 -4.054 1.00 62.56 178 ARG A CA 1
ATOM 1338 C C . ARG A 1 178 ? -4.529 -25.542 -2.722 1.00 62.56 178 ARG A C 1
ATOM 1340 O O . ARG A 1 178 ? -3.337 -25.429 -2.454 1.00 62.56 178 ARG A O 1
ATOM 1347 N N . LYS A 1 179 ? -5.484 -25.231 -1.845 1.00 60.69 179 LYS A N 1
ATOM 1348 C CA . LYS A 1 179 ? -5.209 -24.671 -0.516 1.00 60.69 179 LYS A CA 1
ATOM 1349 C C . LYS A 1 179 ? -4.715 -25.744 0.451 1.00 60.69 179 LYS A C 1
ATOM 1351 O O . LYS A 1 179 ? -5.331 -26.800 0.573 1.00 60.69 179 LYS A O 1
ATOM 1356 N N . VAL A 1 180 ? -3.658 -25.434 1.195 1.00 57.03 180 VAL A N 1
ATOM 1357 C CA . VAL A 1 180 ? -3.080 -26.288 2.238 1.00 57.03 180 VAL A CA 1
ATOM 1358 C C . VAL A 1 180 ? -2.899 -25.467 3.513 1.00 57.03 180 VAL A C 1
ATOM 1360 O O . VAL A 1 180 ? -2.308 -24.387 3.489 1.00 57.03 180 VAL A O 1
ATOM 1363 N N . ALA A 1 181 ? -3.391 -25.973 4.644 1.00 56.53 181 ALA A N 1
ATOM 1364 C CA . ALA A 1 181 ? -3.139 -25.357 5.943 1.00 56.53 181 ALA A CA 1
ATOM 1365 C C . ALA A 1 181 ? -1.693 -25.641 6.382 1.00 56.53 181 ALA A C 1
ATOM 1367 O O . ALA A 1 181 ? -1.257 -26.793 6.389 1.00 56.53 181 ALA A O 1
ATOM 1368 N N . ARG A 1 182 ? -0.952 -24.603 6.780 1.00 58.66 182 ARG A N 1
ATOM 1369 C CA . ARG A 1 182 ? 0.349 -24.741 7.449 1.00 58.66 182 ARG A CA 1
ATOM 1370 C C . ARG A 1 182 ? 0.325 -23.947 8.749 1.00 58.66 182 ARG A C 1
ATOM 1372 O O . ARG A 1 182 ? -0.192 -22.840 8.791 1.00 58.66 182 ARG A O 1
ATOM 1379 N N . TYR A 1 183 ? 0.896 -24.514 9.806 1.00 53.44 183 TYR A N 1
ATOM 1380 C CA . TYR A 1 183 ? 1.161 -23.801 11.053 1.00 53.44 183 TYR A CA 1
ATOM 1381 C C . TYR A 1 183 ? 2.648 -23.457 11.094 1.00 53.44 183 TYR A C 1
ATOM 1383 O O . TYR A 1 183 ? 3.461 -24.219 11.613 1.00 53.44 183 TYR A O 1
ATOM 1391 N N . HIS A 1 184 ? 3.015 -22.314 10.518 1.00 58.34 184 HIS A N 1
ATOM 1392 C CA . HIS A 1 184 ? 4.342 -21.736 10.716 1.00 58.34 184 HIS A CA 1
ATOM 1393 C C . HIS A 1 184 ? 4.254 -20.575 11.700 1.00 58.34 184 HIS A C 1
ATOM 1395 O O . HIS A 1 184 ? 3.303 -19.793 11.686 1.00 58.34 184 HIS A O 1
ATOM 1401 N N . ARG A 1 185 ? 5.261 -20.451 12.572 1.00 69.12 185 ARG A N 1
ATOM 1402 C CA . ARG A 1 185 ? 5.394 -19.266 13.420 1.00 69.12 185 ARG A CA 1
ATOM 1403 C C . ARG A 1 185 ? 5.551 -18.063 12.497 1.00 69.12 185 ARG A C 1
ATOM 1405 O O . ARG A 1 185 ? 6.495 -18.021 11.716 1.00 69.12 185 ARG A O 1
ATOM 1412 N N . ALA A 1 186 ? 4.618 -17.119 12.580 1.00 77.38 186 ALA A N 1
ATOM 1413 C CA . ALA A 1 186 ? 4.600 -15.995 11.663 1.00 77.38 186 ALA A CA 1
ATOM 1414 C C . ALA A 1 186 ? 5.893 -15.180 11.747 1.00 77.38 186 ALA A C 1
ATOM 1416 O O . ALA A 1 186 ? 6.297 -14.725 12.828 1.00 77.38 186 ALA A O 1
ATOM 1417 N N . GLN A 1 187 ? 6.503 -14.991 10.584 1.00 84.81 187 GLN A N 1
ATOM 1418 C CA . GLN A 1 187 ? 7.750 -14.274 10.412 1.00 84.81 187 GLN A CA 1
ATOM 1419 C C . GLN A 1 187 ? 7.650 -13.390 9.171 1.00 84.81 187 GLN A C 1
ATOM 1421 O O . GLN A 1 187 ? 7.134 -13.823 8.144 1.00 84.81 187 GLN A O 1
ATOM 1426 N N . THR A 1 188 ? 8.141 -12.159 9.255 1.00 88.62 188 THR A N 1
ATOM 1427 C CA . THR A 1 188 ? 8.067 -11.187 8.161 1.00 88.62 188 THR A CA 1
ATOM 1428 C C . THR A 1 188 ? 9.368 -10.403 8.001 1.00 88.62 188 THR A C 1
ATOM 1430 O O . THR A 1 188 ? 10.241 -10.440 8.867 1.00 88.62 188 THR A O 1
ATOM 1433 N N . SER A 1 189 ? 9.504 -9.698 6.885 1.00 88.56 189 SER A N 1
ATOM 1434 C CA . SER A 1 189 ? 10.602 -8.780 6.591 1.00 88.56 189 SER A CA 1
ATOM 1435 C C . SER A 1 189 ? 10.071 -7.586 5.804 1.00 88.56 189 SER A C 1
ATOM 1437 O O . SER A 1 189 ? 9.000 -7.648 5.195 1.00 88.56 189 SER A O 1
ATOM 1439 N N . SER A 1 190 ? 10.855 -6.508 5.771 1.00 89.31 190 SER A N 1
ATOM 1440 C CA . SER A 1 190 ? 10.579 -5.340 4.926 1.00 89.31 190 SER A CA 1
ATOM 1441 C C . SER A 1 190 ? 10.410 -5.735 3.450 1.00 89.31 190 SER A C 1
ATOM 1443 O O . SER A 1 190 ? 9.454 -5.334 2.791 1.00 89.31 190 SER A O 1
ATOM 1445 N N . SER A 1 191 ? 11.288 -6.607 2.936 1.00 87.94 191 SER A N 1
ATOM 1446 C CA . SER A 1 191 ? 11.233 -7.072 1.545 1.00 87.94 191 SER A CA 1
ATOM 1447 C C . SER A 1 191 ? 9.954 -7.852 1.223 1.00 87.94 191 SER A C 1
ATOM 1449 O O . SER A 1 191 ? 9.323 -7.579 0.204 1.00 87.94 191 SER A O 1
ATOM 1451 N N . ALA A 1 192 ? 9.526 -8.765 2.099 1.00 89.31 192 ALA A N 1
ATOM 1452 C CA . ALA A 1 192 ? 8.333 -9.580 1.871 1.00 89.31 192 ALA A CA 1
ATOM 1453 C C . ALA A 1 192 ? 7.039 -8.753 1.936 1.00 89.31 192 ALA A C 1
ATOM 1455 O O . ALA A 1 192 ? 6.129 -8.934 1.126 1.00 89.31 192 ALA A O 1
ATOM 1456 N N . LEU A 1 193 ? 6.963 -7.790 2.862 1.00 93.56 193 LEU A N 1
ATOM 1457 C CA . LEU A 1 193 ? 5.844 -6.847 2.917 1.00 93.56 193 LEU A CA 1
ATOM 1458 C C . LEU A 1 193 ? 5.811 -5.950 1.679 1.00 93.56 193 LEU A C 1
ATOM 1460 O O . LEU A 1 193 ? 4.734 -5.692 1.142 1.00 93.56 193 LEU A O 1
ATOM 1464 N N . GLN A 1 194 ? 6.968 -5.473 1.222 1.00 92.81 194 GLN A N 1
ATOM 1465 C CA . GLN A 1 194 ? 7.080 -4.645 0.025 1.00 92.81 194 GLN A CA 1
ATOM 1466 C C . GLN A 1 194 ? 6.659 -5.402 -1.242 1.00 92.81 194 GLN A C 1
ATOM 1468 O O . GLN A 1 194 ? 5.960 -4.844 -2.085 1.00 92.81 194 GLN A O 1
ATOM 1473 N N . GLU A 1 195 ? 7.023 -6.675 -1.360 1.00 91.88 195 GLU A N 1
ATOM 1474 C CA . GLU A 1 195 ? 6.587 -7.545 -2.450 1.00 91.88 195 GLU A CA 1
ATOM 1475 C C . GLU A 1 195 ? 5.064 -7.713 -2.480 1.00 91.88 195 GLU A C 1
ATOM 1477 O O . GLU A 1 195 ? 4.435 -7.440 -3.506 1.00 91.88 195 GLU A O 1
ATOM 1482 N N . ALA A 1 196 ? 4.450 -8.061 -1.346 1.00 94.44 196 ALA A N 1
ATOM 1483 C CA . ALA A 1 196 ? 2.995 -8.173 -1.246 1.00 94.44 196 ALA A CA 1
ATOM 1484 C C . ALA A 1 196 ? 2.294 -6.843 -1.585 1.00 94.44 196 ALA A C 1
ATOM 1486 O O . ALA A 1 196 ? 1.244 -6.828 -2.233 1.00 94.44 196 ALA A O 1
ATOM 1487 N N . GLN A 1 197 ? 2.887 -5.704 -1.206 1.00 96.00 197 GLN A N 1
ATOM 1488 C CA . GLN A 1 197 ? 2.389 -4.380 -1.591 1.00 96.00 197 GLN A CA 1
ATOM 1489 C C . GLN A 1 197 ? 2.483 -4.150 -3.105 1.00 96.00 197 GLN A C 1
ATOM 1491 O O . GLN A 1 197 ? 1.524 -3.647 -3.693 1.00 96.00 197 GLN A O 1
ATOM 1496 N N . TYR A 1 198 ? 3.592 -4.518 -3.754 1.00 95.44 198 TYR A N 1
ATOM 1497 C CA . TYR A 1 198 ? 3.739 -4.406 -5.208 1.00 95.44 198 TYR A CA 1
ATOM 1498 C C . TYR A 1 198 ? 2.721 -5.257 -5.956 1.00 95.44 198 TYR A C 1
ATOM 1500 O O . TYR A 1 198 ? 2.063 -4.754 -6.868 1.00 95.44 198 TYR A O 1
ATOM 1508 N N . VAL A 1 199 ? 2.527 -6.499 -5.521 1.00 95.38 199 VAL A N 1
ATOM 1509 C CA . VAL A 1 199 ? 1.522 -7.406 -6.077 1.00 95.38 199 VAL A CA 1
ATOM 1510 C C . VAL A 1 199 ? 0.110 -6.853 -5.887 1.00 95.38 199 VAL A C 1
ATOM 1512 O O . VAL A 1 199 ? -0.661 -6.772 -6.841 1.00 95.38 199 VAL A O 1
ATOM 1515 N N . THR A 1 200 ? -0.231 -6.381 -4.689 1.00 96.06 200 THR A N 1
ATOM 1516 C CA . THR A 1 200 ? -1.570 -5.829 -4.428 1.00 96.06 200 THR A CA 1
ATOM 1517 C C . THR A 1 200 ? -1.822 -4.548 -5.231 1.00 96.06 200 THR A C 1
ATOM 1519 O O . THR A 1 200 ? -2.913 -4.343 -5.766 1.00 96.06 200 THR A O 1
ATOM 1522 N N . ALA A 1 201 ? -0.812 -3.681 -5.361 1.00 96.00 201 ALA A N 1
ATOM 1523 C CA . ALA A 1 201 ? -0.897 -2.479 -6.186 1.00 96.00 201 ALA A CA 1
ATOM 1524 C C . ALA A 1 201 ? -1.050 -2.818 -7.677 1.00 96.00 201 ALA A C 1
ATOM 1526 O O . ALA A 1 201 ? -1.813 -2.149 -8.371 1.00 96.00 201 ALA A O 1
ATOM 1527 N N . PHE A 1 202 ? -0.372 -3.862 -8.157 1.00 95.00 202 PHE A N 1
ATOM 1528 C CA . PHE A 1 202 ? -0.533 -4.378 -9.514 1.00 95.00 202 PHE A CA 1
ATOM 1529 C C . PHE A 1 202 ? -1.964 -4.851 -9.776 1.00 95.00 202 PHE A C 1
ATOM 1531 O O . PHE A 1 202 ? -2.579 -4.414 -10.749 1.00 95.00 202 PHE A O 1
ATOM 1538 N N . LEU A 1 203 ? -2.533 -5.646 -8.864 1.00 93.62 203 LEU A N 1
ATOM 1539 C CA . LEU A 1 203 ? -3.928 -6.078 -8.951 1.00 93.62 203 LEU A CA 1
ATOM 1540 C C . LEU A 1 203 ? -4.890 -4.889 -8.991 1.00 93.62 203 LEU A C 1
ATOM 1542 O O . LEU A 1 203 ? -5.790 -4.875 -9.827 1.00 93.62 203 LEU A O 1
ATOM 1546 N N . CYS A 1 204 ? -4.675 -3.871 -8.147 1.00 93.38 204 CYS A N 1
ATOM 1547 C CA . CYS A 1 204 ? -5.476 -2.643 -8.155 1.00 93.38 204 CYS A CA 1
ATOM 1548 C C . CYS A 1 204 ? -5.464 -1.940 -9.519 1.00 93.38 204 CYS A C 1
ATOM 1550 O O . CYS A 1 204 ? -6.505 -1.446 -9.945 1.00 93.38 204 CYS A O 1
ATOM 1552 N N . GLU A 1 205 ? -4.310 -1.867 -10.190 1.00 91.88 205 GLU A N 1
ATOM 1553 C CA . GLU A 1 205 ? 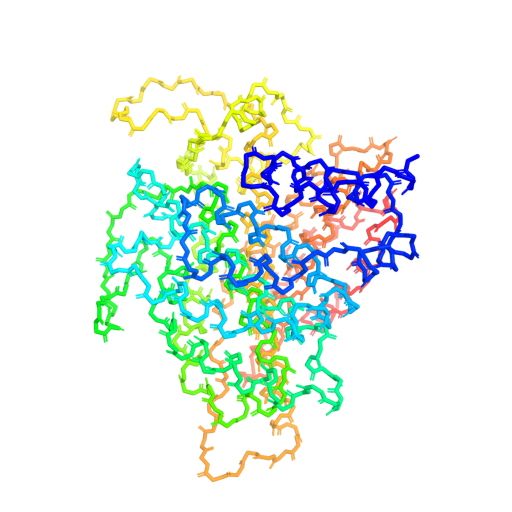-4.225 -1.237 -11.511 1.00 91.88 205 GLU A CA 1
ATOM 1554 C C . GLU A 1 205 ? -4.921 -2.069 -12.585 1.00 91.88 205 GLU A C 1
ATOM 1556 O O . GLU A 1 205 ? -5.650 -1.497 -13.387 1.00 91.88 205 GLU A O 1
ATOM 1561 N N . ILE A 1 206 ? -4.790 -3.401 -12.570 1.00 89.44 206 ILE A N 1
ATOM 1562 C CA . ILE A 1 206 ? -5.499 -4.271 -13.524 1.00 89.44 206 ILE A CA 1
ATOM 1563 C C . ILE A 1 206 ? -7.011 -4.049 -13.432 1.00 89.44 206 ILE A C 1
ATOM 1565 O O . ILE A 1 206 ? -7.660 -3.772 -14.442 1.00 89.44 206 ILE A O 1
ATOM 1569 N N . ILE A 1 207 ? -7.577 -4.139 -12.224 1.00 87.50 207 ILE A N 1
ATOM 1570 C CA . ILE A 1 207 ? -9.034 -4.067 -12.040 1.00 87.50 207 ILE A CA 1
ATOM 1571 C C . ILE A 1 207 ? -9.601 -2.660 -12.240 1.00 87.50 207 ILE A C 1
ATOM 1573 O O . ILE A 1 207 ? -10.805 -2.505 -12.426 1.00 87.50 207 ILE A O 1
ATOM 1577 N N . ARG A 1 208 ? -8.753 -1.625 -12.223 1.00 86.19 208 ARG A N 1
ATOM 1578 C CA . ARG A 1 208 ? -9.161 -0.246 -12.517 1.00 86.19 208 ARG A CA 1
ATOM 1579 C C . ARG A 1 208 ? -9.603 -0.081 -13.973 1.00 86.19 208 ARG A C 1
ATOM 1581 O O . ARG A 1 208 ? -10.400 0.812 -14.255 1.00 86.19 208 ARG A O 1
ATOM 1588 N N . HIS A 1 209 ? -9.110 -0.918 -14.888 1.00 80.69 209 HIS A N 1
ATOM 1589 C CA . HIS A 1 209 ? -9.433 -0.835 -16.310 1.00 80.69 209 HIS A CA 1
ATOM 1590 C C . HIS A 1 209 ? -10.667 -1.695 -16.653 1.00 80.69 209 HIS A C 1
ATOM 1592 O O . HIS A 1 209 ? -10.595 -2.923 -16.559 1.00 80.69 209 HIS A O 1
ATOM 1598 N N . PRO A 1 210 ? -11.785 -1.090 -17.116 1.00 65.44 210 PRO A N 1
ATOM 1599 C CA . PRO A 1 210 ? -13.056 -1.798 -17.314 1.00 65.44 210 PRO A CA 1
ATOM 1600 C C . PRO A 1 210 ? -12.961 -2.997 -18.267 1.00 65.44 210 PRO A C 1
ATOM 1602 O O . PRO A 1 210 ? -13.534 -4.046 -18.006 1.00 65.44 210 PRO A O 1
ATOM 1605 N N . ILE A 1 211 ? -12.193 -2.878 -19.354 1.00 60.91 211 ILE A N 1
ATOM 1606 C CA . ILE A 1 211 ? -12.063 -3.942 -20.365 1.00 60.91 211 ILE A CA 1
ATOM 1607 C C . ILE A 1 211 ? -11.339 -5.171 -19.790 1.00 60.91 211 ILE A C 1
ATOM 1609 O O . ILE A 1 211 ? -11.746 -6.301 -20.053 1.00 60.91 211 ILE A O 1
ATOM 1613 N N . ALA A 1 212 ? -10.313 -4.961 -18.959 1.00 58.03 212 ALA A N 1
ATOM 1614 C CA . ALA A 1 212 ? -9.591 -6.050 -18.306 1.00 58.03 212 ALA A CA 1
ATOM 1615 C C . ALA A 1 212 ? -10.448 -6.737 -17.235 1.00 58.03 212 ALA A C 1
ATOM 1617 O O . ALA A 1 212 ? -10.537 -7.964 -17.216 1.00 58.03 212 ALA A O 1
ATOM 1618 N N . ALA A 1 213 ? -11.112 -5.946 -16.386 1.00 55.06 213 ALA A N 1
ATOM 1619 C CA . ALA A 1 213 ? -11.928 -6.441 -15.280 1.00 55.06 213 ALA A CA 1
ATOM 1620 C C . ALA A 1 213 ? -13.161 -7.239 -15.741 1.00 55.06 213 ALA A C 1
ATOM 1622 O O . ALA A 1 213 ? -13.581 -8.184 -15.071 1.00 55.06 213 ALA A O 1
ATOM 1623 N N . VAL A 1 214 ? -13.755 -6.875 -16.882 1.00 55.84 214 VAL A N 1
ATOM 1624 C CA . VAL A 1 214 ? -15.048 -7.435 -17.291 1.00 55.84 214 VAL A CA 1
ATOM 1625 C C . VAL A 1 214 ? -14.913 -8.775 -18.025 1.00 55.84 214 VAL A C 1
ATOM 1627 O O . VAL A 1 214 ? -15.770 -9.628 -17.800 1.00 55.84 214 VAL A O 1
ATOM 1630 N N . TYR A 1 215 ? -13.863 -9.012 -18.826 1.00 57.22 215 TYR A N 1
ATOM 1631 C CA . TYR A 1 215 ? -13.845 -10.170 -19.742 1.00 57.22 215 TYR A CA 1
ATOM 1632 C C . TYR A 1 215 ? -12.632 -11.103 -19.656 1.00 57.22 215 TYR A C 1
ATOM 1634 O O . TYR A 1 215 ? -12.770 -12.270 -20.014 1.00 57.22 215 TYR A O 1
ATOM 1642 N N . THR A 1 216 ? -11.460 -10.646 -19.199 1.00 63.72 216 THR A N 1
ATOM 1643 C CA . THR A 1 216 ? -10.218 -11.413 -19.436 1.00 63.72 216 THR A CA 1
ATOM 1644 C C . THR A 1 216 ? -9.604 -12.037 -18.189 1.00 63.72 216 THR A C 1
ATOM 1646 O O . THR A 1 216 ? -8.872 -13.016 -18.333 1.00 63.72 216 THR A O 1
ATOM 1649 N N . VAL A 1 217 ? -9.865 -11.470 -17.004 1.00 76.12 217 VAL A N 1
ATOM 1650 C CA . VAL A 1 217 ? -9.275 -11.923 -15.725 1.00 76.12 217 VAL A CA 1
ATOM 1651 C C . VAL A 1 217 ? -10.305 -12.167 -14.610 1.00 76.12 217 VAL A C 1
ATOM 1653 O O . VAL A 1 217 ? -9.941 -12.310 -13.446 1.00 76.12 217 VAL A O 1
ATOM 1656 N N . ARG A 1 218 ? -11.607 -12.138 -14.927 1.00 73.88 218 ARG A N 1
ATOM 1657 C CA . ARG A 1 218 ? -12.688 -12.148 -13.924 1.00 73.88 218 ARG A CA 1
ATOM 1658 C C . ARG A 1 218 ? -12.664 -13.399 -13.044 1.00 73.88 218 ARG A C 1
ATOM 1660 O O . ARG A 1 218 ? -12.811 -13.276 -11.828 1.00 73.88 218 ARG A O 1
ATOM 1667 N N . ASP A 1 219 ? -12.497 -14.568 -13.652 1.00 75.62 219 ASP A N 1
ATOM 1668 C CA . ASP A 1 219 ? -12.512 -15.842 -12.932 1.00 75.62 219 ASP A CA 1
ATOM 1669 C C . ASP A 1 219 ? -11.251 -15.981 -12.074 1.00 75.62 219 ASP A C 1
ATOM 1671 O O . ASP A 1 219 ? -11.320 -16.380 -10.914 1.00 75.62 219 ASP A O 1
ATOM 1675 N N . GLU A 1 220 ? -10.108 -15.534 -12.597 1.00 80.88 220 GLU A N 1
ATOM 1676 C CA . GLU A 1 220 ? -8.836 -15.527 -11.885 1.00 80.88 220 GLU A CA 1
ATOM 1677 C C . GLU A 1 220 ? -8.875 -14.618 -10.645 1.00 80.88 220 GLU A C 1
ATOM 1679 O O . GLU A 1 220 ? -8.293 -14.958 -9.615 1.00 80.88 220 GLU A O 1
ATOM 1684 N N . LEU A 1 221 ? -9.586 -13.485 -10.702 1.00 84.12 221 LEU A N 1
ATOM 1685 C CA . LEU A 1 221 ? -9.712 -12.531 -9.589 1.00 84.12 221 LEU A CA 1
ATOM 1686 C C . LEU A 1 221 ? -10.436 -13.091 -8.358 1.00 84.12 221 LEU A C 1
ATOM 1688 O O . LEU A 1 221 ? -10.286 -12.521 -7.274 1.00 84.12 221 LEU A O 1
ATOM 1692 N N . VAL A 1 222 ? -11.193 -14.184 -8.491 1.00 85.44 222 VAL A N 1
ATOM 1693 C CA . VAL A 1 222 ? -11.879 -14.818 -7.356 1.00 85.44 222 VAL A CA 1
ATOM 1694 C C . VAL A 1 222 ? -10.867 -15.317 -6.326 1.00 85.44 222 VAL A C 1
ATOM 1696 O O . VAL A 1 222 ? -10.983 -14.965 -5.151 1.00 85.44 222 VAL A O 1
ATOM 1699 N N . ASP A 1 223 ? -9.835 -16.036 -6.771 1.00 87.25 223 ASP A N 1
ATOM 1700 C CA . ASP A 1 223 ? -8.795 -16.578 -5.887 1.00 87.25 223 ASP A CA 1
ATOM 1701 C C . ASP A 1 223 ? -8.002 -15.454 -5.204 1.00 87.25 223 ASP A C 1
ATOM 1703 O O . ASP A 1 223 ? -7.712 -15.504 -4.007 1.00 87.25 223 ASP A O 1
ATOM 1707 N N . PHE A 1 224 ? -7.691 -14.392 -5.955 1.00 89.62 224 PHE A N 1
ATOM 1708 C CA . PHE A 1 224 ? -6.980 -13.226 -5.426 1.00 89.62 224 PHE A CA 1
ATOM 1709 C C . PHE A 1 224 ? -7.809 -12.458 -4.398 1.00 89.62 224 PHE A C 1
ATOM 1711 O O . PHE A 1 224 ? -7.265 -11.989 -3.399 1.00 89.62 224 PHE A O 1
ATOM 1718 N N . ARG A 1 225 ? -9.124 -12.332 -4.617 1.00 90.25 225 ARG A N 1
ATOM 1719 C CA . ARG A 1 225 ? -10.045 -11.730 -3.647 1.00 90.25 225 ARG A CA 1
ATOM 1720 C C . ARG A 1 225 ? -10.070 -12.527 -2.356 1.00 90.25 225 ARG A C 1
ATOM 1722 O O . ARG A 1 225 ? -9.954 -11.932 -1.289 1.00 90.25 225 ARG A O 1
ATOM 1729 N N . GLU A 1 226 ? -10.165 -13.843 -2.448 1.00 89.12 226 GLU A N 1
ATOM 1730 C CA . GLU A 1 226 ? -10.156 -14.694 -1.267 1.00 89.12 226 GLU A CA 1
ATOM 1731 C C . GLU A 1 226 ? -8.832 -14.581 -0.494 1.00 89.12 226 GLU A C 1
ATOM 1733 O O . GLU A 1 226 ? -8.844 -14.377 0.721 1.00 89.12 226 GLU A O 1
ATOM 1738 N N . MET A 1 227 ? -7.682 -14.605 -1.182 1.00 89.88 227 MET A N 1
ATOM 1739 C CA . MET A 1 227 ? -6.389 -14.418 -0.510 1.00 89.88 227 MET A CA 1
ATOM 1740 C C . MET A 1 227 ? -6.259 -13.032 0.113 1.00 89.88 227 MET A C 1
ATOM 1742 O O . MET A 1 227 ? -5.764 -12.910 1.234 1.00 89.88 227 MET A O 1
ATOM 1746 N N . ALA A 1 228 ? -6.762 -11.993 -0.557 1.00 93.56 228 ALA A N 1
ATOM 1747 C CA . ALA A 1 228 ? -6.789 -10.651 0.002 1.00 93.56 228 ALA A CA 1
ATOM 1748 C C . ALA A 1 228 ? -7.622 -10.588 1.292 1.00 93.56 228 ALA A C 1
ATOM 1750 O O . ALA A 1 228 ? -7.175 -9.985 2.267 1.00 93.56 228 ALA A O 1
ATOM 1751 N N . VAL A 1 229 ? -8.790 -11.242 1.331 1.00 93.44 229 VAL A N 1
ATOM 1752 C CA . VAL A 1 229 ? -9.632 -11.331 2.535 1.00 93.44 229 VAL A CA 1
ATOM 1753 C C . VAL A 1 229 ? -8.917 -12.095 3.650 1.00 93.44 229 VAL A C 1
ATOM 1755 O O . VAL A 1 229 ? -8.896 -11.617 4.782 1.00 93.44 229 VAL A O 1
ATOM 1758 N N . HIS A 1 230 ? -8.280 -13.232 3.363 1.00 91.25 230 HIS A N 1
ATOM 1759 C CA . HIS A 1 230 ? -7.545 -13.999 4.376 1.00 91.25 230 HIS A CA 1
ATOM 1760 C C . HIS A 1 230 ? -6.345 -13.247 4.948 1.00 91.25 230 HIS A C 1
ATOM 1762 O O . HIS A 1 230 ? -6.126 -13.250 6.161 1.00 91.25 230 HIS A O 1
ATOM 1768 N N . LEU A 1 231 ? -5.568 -12.591 4.090 1.00 93.69 231 LEU A N 1
ATOM 1769 C CA . LEU A 1 231 ? -4.431 -11.791 4.518 1.00 93.69 231 LEU A CA 1
ATOM 1770 C C . LEU A 1 231 ? -4.887 -10.582 5.340 1.00 93.69 231 LEU A C 1
ATOM 1772 O O . LEU A 1 231 ? -4.296 -10.285 6.377 1.00 93.69 231 LEU A O 1
ATOM 1776 N N . LEU A 1 232 ? -5.981 -9.933 4.937 1.00 95.44 232 LEU A N 1
ATOM 1777 C CA . LEU A 1 232 ? -6.590 -8.845 5.695 1.00 95.44 232 LEU A CA 1
ATOM 1778 C C . LEU A 1 232 ? -7.126 -9.325 7.053 1.00 95.44 232 LEU A C 1
ATOM 1780 O O . LEU A 1 232 ? -6.900 -8.660 8.059 1.00 95.44 232 LEU A O 1
ATOM 1784 N N . ALA A 1 233 ? -7.768 -10.497 7.101 1.00 93.38 233 ALA A N 1
ATOM 1785 C CA . ALA A 1 233 ? -8.239 -11.126 8.335 1.00 93.38 233 ALA A CA 1
ATOM 1786 C C . ALA A 1 233 ? -7.086 -11.416 9.298 1.00 93.38 233 ALA A C 1
ATOM 1788 O O . ALA A 1 233 ? -7.205 -11.183 10.499 1.00 93.38 233 ALA A O 1
ATOM 1789 N N . TYR A 1 234 ? -5.954 -11.890 8.772 1.00 91.81 234 TYR A N 1
ATOM 1790 C CA . TYR A 1 234 ? -4.738 -12.071 9.552 1.00 91.81 234 TYR A CA 1
ATOM 1791 C C . TYR A 1 234 ? -4.245 -10.728 10.112 1.00 91.81 234 TYR A C 1
ATOM 1793 O O . TYR A 1 234 ? -4.074 -10.600 11.321 1.00 91.81 234 TYR A O 1
ATOM 1801 N N . VAL A 1 235 ? -4.106 -9.693 9.276 1.00 94.06 235 VAL A N 1
ATOM 1802 C CA . VAL A 1 235 ? -3.688 -8.358 9.741 1.00 94.06 235 VAL A CA 1
ATOM 1803 C C . VAL A 1 235 ? -4.622 -7.815 10.830 1.00 94.06 235 VAL A C 1
ATOM 1805 O O . VAL A 1 235 ? -4.149 -7.337 11.862 1.00 94.06 235 VAL A O 1
ATOM 1808 N N . ALA A 1 236 ? -5.933 -7.944 10.635 1.00 93.38 236 ALA A N 1
ATOM 1809 C CA . ALA A 1 236 ? -6.950 -7.503 11.579 1.00 93.38 236 ALA A CA 1
ATOM 1810 C C . ALA A 1 236 ? -6.879 -8.270 12.911 1.00 93.38 236 ALA A C 1
ATOM 1812 O O . ALA A 1 236 ? -6.852 -7.672 13.983 1.00 93.38 236 ALA A O 1
ATOM 1813 N N . ARG A 1 237 ? -6.808 -9.601 12.871 1.00 87.81 237 ARG A N 1
ATOM 1814 C CA . ARG A 1 237 ? -6.831 -10.426 14.082 1.00 87.81 237 ARG A CA 1
ATOM 1815 C C . ARG A 1 237 ? -5.569 -10.260 14.917 1.00 87.81 237 ARG A C 1
ATOM 1817 O O . ARG A 1 237 ? -5.653 -10.076 16.131 1.00 87.81 237 ARG A O 1
ATOM 1824 N N . GLU A 1 238 ? -4.404 -10.357 14.282 1.00 84.50 238 GLU A N 1
ATOM 1825 C CA . GLU A 1 238 ? -3.138 -10.392 15.013 1.00 84.50 238 GLU A CA 1
ATOM 1826 C C . GLU A 1 238 ? -2.875 -9.070 15.732 1.00 84.50 238 GLU A C 1
ATOM 1828 O O . GLU A 1 238 ? -2.463 -9.089 16.892 1.00 84.50 238 GLU A O 1
ATOM 1833 N N . GLY A 1 239 ? -3.194 -7.946 15.079 1.00 78.56 239 GLY A N 1
ATOM 1834 C CA . GLY A 1 239 ? -3.031 -6.604 15.628 1.00 78.56 239 GLY A CA 1
ATOM 1835 C C . GLY A 1 239 ? -3.687 -6.421 16.996 1.00 78.56 239 GLY A C 1
ATOM 1836 O O . GLY A 1 239 ? -3.052 -5.884 17.892 1.00 78.56 239 GLY A O 1
ATOM 1837 N N . LEU A 1 240 ? -4.908 -6.917 17.212 1.00 77.06 240 LEU A N 1
ATOM 1838 C CA . LEU A 1 240 ? -5.588 -6.789 18.509 1.00 77.06 240 LEU A CA 1
ATOM 1839 C C . LEU A 1 240 ? -5.245 -7.928 19.476 1.00 77.06 240 LEU A C 1
ATOM 1841 O O . LEU A 1 240 ? -4.878 -7.682 20.624 1.00 77.06 240 LEU A O 1
ATOM 1845 N N . VAL A 1 241 ? -5.335 -9.182 19.020 1.00 70.38 241 VAL A N 1
ATOM 1846 C CA . VAL A 1 241 ? -5.258 -10.355 19.907 1.00 70.38 241 VAL A CA 1
ATOM 1847 C C . VAL A 1 241 ? -3.850 -10.546 20.465 1.00 70.38 241 VAL A C 1
ATOM 1849 O O . VAL A 1 241 ? -3.678 -10.693 21.673 1.00 70.38 241 VAL A O 1
ATOM 1852 N N . ARG A 1 242 ? -2.817 -10.515 19.615 1.00 67.56 242 ARG A N 1
ATOM 1853 C CA . ARG A 1 242 ? -1.438 -10.757 20.077 1.00 67.56 242 ARG A CA 1
ATOM 1854 C C . ARG A 1 242 ? -0.831 -9.564 20.800 1.00 67.56 242 ARG A C 1
ATOM 1856 O O . ARG A 1 242 ? 0.057 -9.727 21.638 1.00 67.56 242 ARG A O 1
ATOM 1863 N N . SER A 1 243 ? -1.353 -8.368 20.532 1.00 62.19 243 SER A N 1
ATOM 1864 C CA . SER A 1 243 ? -1.022 -7.182 21.317 1.00 62.19 243 SER A CA 1
ATOM 1865 C C . SER A 1 243 ? -1.384 -7.408 22.792 1.00 62.19 243 SER A C 1
ATOM 1867 O O . SER A 1 243 ? -0.541 -7.167 23.663 1.00 62.19 243 SER A O 1
ATOM 1869 N N . ALA A 1 244 ? -2.552 -8.009 23.053 1.00 65.50 244 ALA A N 1
ATOM 1870 C CA . ALA A 1 244 ? -3.027 -8.345 24.394 1.00 65.50 244 ALA A CA 1
ATOM 1871 C C . ALA A 1 244 ? -2.292 -9.531 25.051 1.00 65.50 244 ALA A C 1
ATOM 1873 O O . ALA A 1 244 ? -2.048 -9.491 26.254 1.00 65.50 244 ALA A O 1
ATOM 1874 N N . THR A 1 245 ? -1.908 -10.573 24.299 1.00 71.56 245 THR A N 1
ATOM 1875 C CA . THR A 1 245 ? -1.258 -11.772 24.879 1.00 71.56 245 THR A CA 1
ATOM 1876 C C . THR A 1 245 ? 0.228 -11.605 25.195 1.00 71.56 245 THR A C 1
ATOM 1878 O O . THR A 1 245 ? 0.812 -12.478 25.829 1.00 71.56 245 THR A O 1
ATOM 1881 N N . GLY A 1 246 ? 0.862 -10.517 24.751 1.00 67.88 246 GLY A N 1
ATOM 1882 C CA . GLY A 1 246 ? 2.300 -10.308 24.956 1.00 67.88 246 GLY A CA 1
ATOM 1883 C C . GLY A 1 246 ? 3.183 -10.852 23.829 1.00 67.88 246 GLY A C 1
ATOM 1884 O O . GLY A 1 246 ? 4.389 -10.616 23.820 1.00 67.88 246 GLY A O 1
ATOM 1885 N N . GLU A 1 247 ? 2.623 -11.545 22.835 1.00 75.44 247 GLU A N 1
ATOM 1886 C CA . GLU A 1 247 ? 3.426 -12.172 21.788 1.00 75.44 247 GLU A CA 1
ATOM 1887 C C . GLU A 1 247 ? 3.729 -11.243 20.598 1.00 75.44 247 GLU A C 1
ATOM 1889 O O . GLU A 1 247 ? 2.827 -10.679 19.992 1.00 75.44 247 GLU A O 1
ATOM 1894 N N . GLY A 1 248 ? 5.002 -11.140 20.193 1.00 77.94 248 GLY A N 1
ATOM 1895 C CA . GLY A 1 248 ? 5.412 -10.431 18.967 1.00 77.94 248 GLY A CA 1
ATOM 1896 C C . GLY A 1 248 ? 5.492 -11.307 17.704 1.00 77.94 248 GLY A C 1
ATOM 1897 O O . GLY A 1 248 ? 5.685 -12.528 17.784 1.00 77.94 248 GLY A O 1
ATOM 1898 N N . VAL A 1 249 ? 5.422 -10.664 16.531 1.00 83.81 249 VAL A N 1
ATOM 1899 C CA . VAL A 1 249 ? 5.668 -11.270 15.203 1.00 83.81 249 VAL A CA 1
ATOM 1900 C C . VAL A 1 249 ? 7.151 -11.147 14.867 1.00 83.81 249 VAL A C 1
ATOM 1902 O O . VAL A 1 249 ? 7.676 -10.045 14.889 1.00 83.81 249 VAL A O 1
ATOM 1905 N N . SER A 1 250 ? 7.844 -12.245 14.551 1.00 85.56 250 SER A N 1
ATOM 1906 C CA . SER A 1 250 ? 9.288 -12.175 14.282 1.00 85.56 250 SER A CA 1
ATOM 1907 C C . SER A 1 250 ? 9.572 -11.369 13.010 1.00 85.56 250 SER A C 1
ATOM 1909 O O . SER A 1 250 ? 9.007 -11.656 11.956 1.00 85.56 250 SER A O 1
ATOM 1911 N N . CYS A 1 251 ? 10.438 -10.360 13.109 1.00 87.31 251 CYS A N 1
ATOM 1912 C CA . CYS A 1 251 ? 10.818 -9.513 11.979 1.00 87.31 251 CYS A CA 1
ATOM 1913 C C . CYS A 1 251 ? 12.296 -9.097 12.046 1.00 87.31 251 CYS A C 1
ATOM 1915 O O . CYS A 1 251 ? 12.590 -7.940 12.331 1.00 87.31 251 CYS A O 1
ATOM 1917 N N . PRO A 1 252 ? 13.257 -10.012 11.833 1.00 84.06 252 PRO A N 1
ATOM 1918 C CA . PRO A 1 252 ? 14.675 -9.672 11.939 1.00 84.06 252 PRO A CA 1
ATOM 1919 C C . PRO A 1 252 ? 15.100 -8.683 10.837 1.00 84.06 252 PRO A C 1
ATOM 1921 O O . PRO A 1 252 ? 14.631 -8.812 9.705 1.00 84.06 252 PRO A O 1
ATOM 1924 N N . PRO A 1 253 ? 15.999 -7.723 11.126 1.00 86.06 253 PRO A N 1
ATOM 1925 C CA . PRO A 1 253 ? 16.601 -6.900 10.084 1.00 86.06 253 PRO A CA 1
ATOM 1926 C C . PRO A 1 253 ? 17.496 -7.771 9.190 1.00 86.06 253 PRO A C 1
ATOM 1928 O O . PRO A 1 253 ? 18.337 -8.523 9.685 1.00 86.06 253 PRO A O 1
ATOM 1931 N N . LEU A 1 254 ? 17.329 -7.654 7.877 1.00 83.88 254 LEU A N 1
ATOM 1932 C CA . LEU A 1 254 ? 18.088 -8.385 6.861 1.00 83.88 254 LEU A CA 1
ATOM 1933 C C . LEU A 1 254 ? 19.173 -7.510 6.222 1.00 83.88 254 LEU A C 1
ATOM 1935 O O . LEU A 1 254 ? 20.187 -8.016 5.746 1.00 83.88 254 LEU A O 1
ATOM 1939 N N . GLN A 1 255 ? 18.985 -6.187 6.216 1.00 82.12 255 GLN A N 1
ATOM 1940 C CA . GLN A 1 255 ? 19.906 -5.242 5.585 1.00 82.12 255 GLN A CA 1
ATOM 1941 C C . GLN A 1 255 ? 20.649 -4.370 6.598 1.00 82.12 255 GLN A C 1
ATOM 1943 O O . GLN A 1 255 ? 20.150 -4.033 7.670 1.00 82.12 255 GLN A O 1
ATOM 1948 N N . ARG A 1 256 ? 21.837 -3.881 6.215 1.00 85.25 256 ARG A N 1
ATOM 1949 C CA . ARG A 1 256 ? 22.633 -2.971 7.058 1.00 85.25 256 ARG A CA 1
ATOM 1950 C C . ARG A 1 256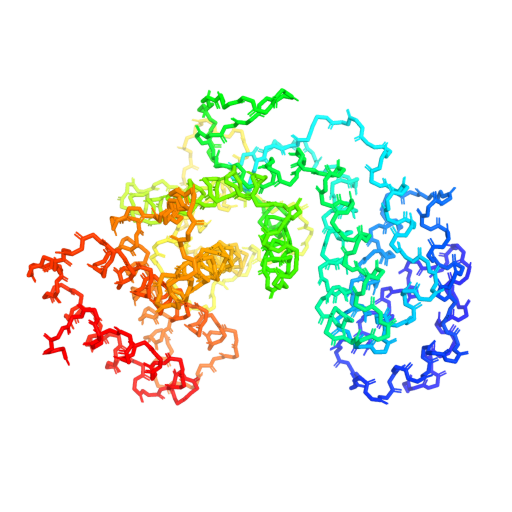 ? 21.857 -1.708 7.457 1.00 85.25 256 ARG A C 1
ATOM 1952 O O . ARG A 1 256 ? 21.971 -1.254 8.590 1.00 85.25 256 ARG A O 1
ATOM 1959 N N . GLN A 1 257 ? 21.053 -1.144 6.558 1.00 85.81 257 GLN A N 1
ATOM 1960 C CA . GLN A 1 257 ? 20.240 0.039 6.870 1.00 85.81 257 GLN A CA 1
ATOM 1961 C C . GLN A 1 257 ? 19.169 -0.271 7.924 1.00 85.81 257 GLN A C 1
ATOM 1963 O O . GLN A 1 257 ? 18.962 0.525 8.835 1.00 85.81 257 GLN A O 1
ATOM 1968 N N . GLU A 1 258 ? 18.567 -1.457 7.858 1.00 90.12 258 GLU A N 1
ATOM 1969 C CA . GLU A 1 258 ? 17.591 -1.940 8.838 1.00 90.12 258 GLU A CA 1
ATOM 1970 C C . GLU A 1 258 ? 18.243 -2.170 10.204 1.00 90.12 258 GLU A C 1
ATOM 1972 O O . GLU A 1 258 ? 17.682 -1.775 11.220 1.00 90.12 258 GLU A O 1
ATOM 1977 N N . THR A 1 259 ? 19.472 -2.703 10.245 1.00 88.31 259 THR A N 1
ATOM 1978 C CA . THR A 1 259 ? 20.218 -2.834 11.512 1.00 88.31 259 THR A CA 1
ATOM 1979 C C . THR A 1 259 ? 20.538 -1.482 12.151 1.00 88.31 259 THR A C 1
ATOM 1981 O O . THR A 1 259 ? 20.496 -1.354 13.372 1.00 88.31 259 THR A O 1
ATOM 1984 N N . VAL A 1 260 ? 20.813 -0.454 11.340 1.00 91.38 260 VAL A N 1
ATOM 1985 C CA . VAL A 1 260 ? 21.033 0.913 11.834 1.00 91.38 260 VAL A CA 1
ATOM 1986 C C . VAL A 1 260 ? 19.724 1.516 12.342 1.00 91.38 260 VAL A C 1
ATOM 1988 O O . VAL A 1 260 ? 19.722 2.146 13.394 1.00 91.38 260 VAL A O 1
ATOM 1991 N N . ALA A 1 261 ? 18.613 1.305 11.633 1.00 89.75 261 ALA A N 1
ATOM 1992 C CA . ALA A 1 261 ? 17.291 1.764 12.056 1.00 89.75 261 ALA A CA 1
ATOM 1993 C C . ALA A 1 261 ? 16.804 1.061 13.337 1.00 89.75 261 ALA A C 1
ATOM 1995 O O . ALA A 1 261 ? 16.168 1.695 14.173 1.00 89.75 261 ALA A O 1
ATOM 1996 N N . LEU A 1 262 ? 17.150 -0.215 13.539 1.00 90.19 262 LEU A N 1
ATOM 1997 C CA . LEU A 1 262 ? 16.841 -0.953 14.769 1.00 90.19 262 LEU A CA 1
ATOM 1998 C C . LEU A 1 262 ? 17.535 -0.348 15.998 1.00 90.19 262 LEU A C 1
ATOM 2000 O O . LEU A 1 262 ? 16.992 -0.397 17.097 1.00 90.19 262 LEU A O 1
ATOM 2004 N N . ALA A 1 263 ? 18.721 0.238 15.822 1.00 89.12 263 ALA A N 1
ATOM 2005 C CA . ALA A 1 263 ? 19.462 0.878 16.908 1.00 89.12 263 ALA A CA 1
ATOM 2006 C C . ALA A 1 263 ? 18.916 2.266 17.294 1.00 89.12 263 ALA A C 1
ATOM 2008 O O . ALA A 1 263 ? 19.326 2.821 18.314 1.00 89.12 263 ALA A O 1
ATOM 2009 N N . LYS A 1 264 ? 18.024 2.849 16.488 1.00 91.62 264 LYS A N 1
ATOM 2010 C CA . LYS A 1 264 ? 17.443 4.169 16.740 1.00 91.62 264 LYS A CA 1
ATOM 2011 C C . LYS A 1 264 ? 16.080 4.049 17.411 1.00 91.62 264 LYS A C 1
ATOM 2013 O O . LYS A 1 264 ? 15.288 3.176 17.065 1.00 91.62 264 LYS A O 1
ATOM 2018 N N . ALA A 1 265 ? 15.802 4.954 18.344 1.00 90.75 265 ALA A N 1
ATOM 2019 C CA . ALA A 1 265 ? 14.544 4.982 19.084 1.00 90.75 265 ALA A CA 1
ATOM 2020 C C . ALA A 1 265 ? 13.341 5.306 18.181 1.00 90.75 265 ALA A C 1
ATOM 2022 O O . ALA A 1 265 ? 13.466 6.082 17.237 1.00 90.75 265 ALA A O 1
ATOM 2023 N N . ALA A 1 266 ? 12.179 4.739 18.513 1.00 90.56 266 ALA A N 1
ATOM 2024 C CA . ALA A 1 266 ? 10.896 5.075 17.898 1.00 90.56 266 ALA A CA 1
ATOM 2025 C C . ALA A 1 266 ? 10.595 6.586 17.944 1.00 90.56 266 ALA A C 1
ATOM 2027 O O . ALA A 1 266 ? 10.913 7.277 18.916 1.00 90.56 266 ALA A O 1
ATOM 2028 N N . THR A 1 267 ? 9.951 7.095 16.893 1.00 90.25 267 THR A N 1
ATOM 2029 C CA . THR A 1 267 ? 9.733 8.532 16.669 1.00 90.25 267 THR A CA 1
ATOM 2030 C C . THR A 1 267 ? 8.259 8.926 16.557 1.00 90.25 267 THR A C 1
ATOM 2032 O O . THR A 1 267 ? 7.922 10.083 16.846 1.00 90.25 267 THR A O 1
ATOM 2035 N N . LEU A 1 268 ? 7.376 7.999 16.173 1.00 89.62 268 LEU A N 1
ATOM 2036 C CA . LEU A 1 268 ? 5.950 8.244 15.929 1.00 89.62 268 LEU A CA 1
ATOM 2037 C C . LEU A 1 268 ? 5.107 8.087 17.197 1.00 89.62 268 LEU A C 1
ATOM 2039 O O . LEU A 1 268 ? 4.082 8.755 17.340 1.00 89.62 268 LEU A O 1
ATOM 2043 N N . GLY A 1 269 ? 5.563 7.259 18.139 1.00 87.44 269 GLY A N 1
ATOM 2044 C CA . GLY A 1 269 ? 4.902 7.077 19.435 1.00 87.44 269 GLY A CA 1
ATOM 2045 C C . GLY A 1 269 ? 3.658 6.189 19.381 1.00 87.44 269 GLY A C 1
ATOM 2046 O O . GLY A 1 269 ? 2.841 6.253 20.293 1.00 87.44 269 GLY A O 1
ATOM 2047 N N . GLY A 1 270 ? 3.510 5.373 18.332 1.00 87.69 270 GLY A N 1
ATOM 2048 C CA . GLY A 1 270 ? 2.521 4.297 18.310 1.00 87.69 270 GLY A CA 1
ATOM 2049 C C . GLY A 1 270 ? 2.930 3.191 19.283 1.00 87.69 270 GLY A C 1
ATOM 2050 O O . GLY A 1 270 ? 4.055 2.696 19.227 1.00 87.69 270 GLY A O 1
ATOM 2051 N N . THR A 1 271 ? 2.022 2.810 20.176 1.00 90.25 271 THR A N 1
ATOM 2052 C CA . THR A 1 271 ? 2.273 1.855 21.268 1.00 90.25 271 THR A CA 1
ATOM 2053 C C . THR A 1 271 ? 1.328 0.664 21.261 1.00 90.25 271 THR A C 1
ATOM 2055 O O . THR A 1 271 ? 1.527 -0.273 22.031 1.00 90.25 271 THR A O 1
ATOM 2058 N N . SER A 1 272 ? 0.334 0.671 20.376 1.00 91.44 272 SER A N 1
ATOM 2059 C CA . SER A 1 272 ? -0.664 -0.384 20.254 1.00 91.44 272 SER A CA 1
ATOM 2060 C C . SER A 1 272 ? -0.599 -1.124 18.921 1.00 91.44 272 SER A C 1
ATOM 2062 O O . SER A 1 272 ? 0.079 -0.739 17.964 1.00 91.44 272 SER A O 1
ATOM 2064 N N . ALA A 1 273 ? -1.346 -2.225 18.862 1.00 93.25 273 ALA A N 1
ATOM 2065 C CA . ALA A 1 273 ? -1.536 -3.032 17.667 1.00 93.25 273 ALA A CA 1
ATOM 2066 C C . ALA A 1 273 ? -0.214 -3.438 16.989 1.00 93.25 273 ALA A C 1
ATOM 2068 O O . ALA A 1 273 ? 0.721 -3.886 17.658 1.00 93.25 273 ALA A O 1
ATOM 2069 N N . TRP A 1 274 ? -0.112 -3.281 15.666 1.00 94.38 274 TRP A N 1
ATOM 2070 C CA . TRP A 1 274 ? 1.081 -3.664 14.910 1.00 94.38 274 TRP A CA 1
ATOM 2071 C C . TRP A 1 274 ? 2.363 -2.941 15.333 1.00 94.38 274 TRP A C 1
ATOM 2073 O O . TRP A 1 274 ? 3.422 -3.546 15.214 1.00 94.38 274 TRP A O 1
ATOM 2083 N N . PHE A 1 275 ? 2.288 -1.725 15.888 1.00 93.69 275 PHE A N 1
ATOM 2084 C CA . PHE A 1 275 ? 3.469 -1.038 16.430 1.00 93.69 275 PHE A CA 1
ATOM 2085 C C . PHE A 1 275 ? 4.053 -1.786 17.635 1.00 93.69 275 PHE A C 1
ATOM 2087 O O . PHE A 1 275 ? 5.267 -1.959 17.736 1.00 93.69 275 PHE A O 1
ATOM 2094 N N . LEU A 1 276 ? 3.192 -2.311 18.512 1.00 91.25 276 LEU A N 1
ATOM 2095 C CA . LEU A 1 276 ? 3.624 -3.120 19.652 1.00 91.25 276 LEU A CA 1
ATOM 2096 C C . LEU A 1 276 ? 4.141 -4.498 19.220 1.00 91.25 276 LEU A C 1
ATOM 2098 O O . LEU A 1 276 ? 5.138 -4.995 19.748 1.00 91.25 276 LEU A O 1
ATOM 2102 N N . LEU A 1 277 ? 3.458 -5.129 18.260 1.00 89.69 277 LEU A N 1
ATOM 2103 C CA . LEU A 1 277 ? 3.808 -6.470 17.782 1.00 89.69 277 LEU A CA 1
ATOM 2104 C C . LEU A 1 277 ? 5.185 -6.517 17.131 1.00 89.69 277 LEU A C 1
ATOM 2106 O O . LEU A 1 277 ? 5.937 -7.466 17.367 1.00 89.69 277 LEU A O 1
ATOM 2110 N N . THR A 1 278 ? 5.503 -5.519 16.306 1.00 91.06 278 THR A N 1
ATOM 2111 C CA . THR A 1 278 ? 6.796 -5.438 15.627 1.00 91.06 278 THR A CA 1
ATOM 2112 C C . THR A 1 278 ? 7.895 -5.042 16.601 1.00 91.06 278 THR A C 1
ATOM 2114 O O . THR A 1 278 ? 8.961 -5.646 16.544 1.00 91.06 278 THR A O 1
ATOM 2117 N N . ALA A 1 279 ? 7.636 -4.135 17.552 1.00 90.38 279 ALA A N 1
ATOM 2118 C CA . ALA A 1 279 ? 8.595 -3.782 18.603 1.00 90.38 279 ALA A CA 1
ATOM 2119 C C . ALA A 1 279 ? 9.046 -5.021 19.401 1.00 90.38 279 ALA A C 1
ATOM 2121 O O . ALA A 1 279 ? 10.241 -5.292 19.519 1.00 90.38 279 ALA A O 1
ATOM 2122 N N . ARG A 1 280 ? 8.094 -5.858 19.839 1.00 86.56 280 ARG A N 1
ATOM 2123 C CA . ARG A 1 280 ? 8.373 -7.147 20.511 1.00 86.56 280 ARG A CA 1
ATOM 2124 C C . ARG A 1 280 ? 9.052 -8.176 19.599 1.00 86.56 280 ARG A C 1
ATOM 2126 O O . ARG A 1 280 ? 9.704 -9.112 20.060 1.00 86.56 280 ARG A O 1
ATOM 2133 N N . GLY A 1 281 ? 8.835 -8.047 18.297 1.00 84.31 281 GLY A N 1
ATOM 2134 C CA . GLY A 1 281 ? 9.268 -8.971 17.260 1.00 84.31 281 GLY A CA 1
ATOM 2135 C C . GLY A 1 281 ? 10.687 -8.766 16.739 1.00 84.31 281 GLY A C 1
ATOM 2136 O O . GLY A 1 281 ? 11.363 -9.743 16.409 1.00 84.31 281 GLY A O 1
ATOM 2137 N N . SER A 1 282 ? 11.140 -7.511 16.675 1.00 82.25 282 SER A N 1
ATOM 2138 C CA . SER A 1 282 ? 12.398 -7.117 16.024 1.00 82.25 282 SER A CA 1
ATOM 2139 C C . SER A 1 282 ? 13.654 -7.515 16.805 1.00 82.25 282 SER A C 1
ATOM 2141 O O . SER A 1 282 ? 14.718 -7.668 16.211 1.00 82.25 282 SER A O 1
ATOM 2143 N N . HIS A 1 283 ? 13.543 -7.726 18.120 1.00 69.62 283 HIS A N 1
ATOM 2144 C CA . HIS A 1 283 ? 14.669 -8.113 18.981 1.00 69.62 283 HIS A CA 1
ATOM 2145 C C . HIS A 1 283 ? 14.810 -9.633 19.179 1.00 69.62 283 HIS A C 1
ATOM 2147 O O . HIS A 1 283 ? 15.772 -10.095 19.798 1.00 69.62 283 HIS A O 1
ATOM 2153 N N . ARG A 1 284 ? 13.884 -10.441 18.644 1.00 65.44 284 ARG A N 1
ATOM 2154 C CA . ARG A 1 284 ? 13.936 -11.904 18.779 1.00 65.44 284 ARG A CA 1
ATOM 2155 C C . ARG A 1 284 ? 14.978 -12.497 17.830 1.00 65.44 284 ARG A C 1
ATOM 2157 O O . ARG A 1 284 ? 14.863 -12.370 16.613 1.00 65.44 284 ARG A O 1
ATOM 2164 N N . LYS A 1 285 ? 15.973 -13.203 18.382 1.00 56.16 285 LYS A N 1
ATOM 2165 C CA . LYS A 1 285 ? 16.907 -14.004 17.575 1.00 56.16 285 LYS A CA 1
ATOM 2166 C C . LYS A 1 285 ? 16.162 -15.163 16.877 1.00 56.16 285 LYS A C 1
ATOM 2168 O O . LYS A 1 285 ? 15.328 -15.794 17.526 1.00 56.16 285 LYS A O 1
ATOM 2173 N N . PRO A 1 286 ? 16.527 -15.513 15.626 1.00 48.59 286 PRO A N 1
ATOM 2174 C CA . PRO A 1 286 ? 15.878 -16.550 14.806 1.00 48.59 286 PRO A CA 1
ATOM 2175 C C . PRO A 1 286 ? 15.694 -17.924 15.477 1.00 48.59 286 PRO A C 1
ATOM 2177 O O . PRO A 1 286 ? 14.761 -18.650 15.150 1.00 48.59 286 PRO A O 1
ATOM 2180 N N . HIS A 1 287 ? 16.585 -18.292 16.407 1.00 44.31 287 HIS A N 1
ATOM 2181 C CA . HIS A 1 287 ? 16.699 -19.655 16.949 1.00 44.31 287 HIS A CA 1
ATOM 2182 C C . HIS A 1 287 ? 16.518 -19.767 18.469 1.00 44.31 287 HIS A C 1
ATOM 2184 O O . HIS A 1 287 ? 16.743 -20.838 19.031 1.00 44.31 287 HIS A O 1
ATOM 2190 N N . SER A 1 288 ? 16.109 -18.701 19.164 1.00 41.16 288 SER A N 1
ATOM 2191 C CA . SER A 1 288 ? 15.864 -18.801 20.609 1.00 41.16 288 SER A CA 1
ATOM 2192 C C . SER A 1 288 ? 14.484 -19.411 20.860 1.00 41.16 288 SER A C 1
ATOM 2194 O O . SER A 1 288 ? 13.478 -18.708 20.932 1.00 41.16 288 SER A O 1
ATOM 2196 N N . ALA A 1 289 ? 14.434 -20.741 20.971 1.00 42.19 289 ALA A N 1
ATOM 2197 C CA . ALA A 1 289 ? 13.295 -21.461 21.546 1.00 42.19 289 ALA A CA 1
ATOM 2198 C C . ALA A 1 289 ? 13.174 -21.221 23.066 1.00 42.19 289 ALA A C 1
ATOM 2200 O O . ALA A 1 289 ? 12.133 -21.488 23.657 1.00 42.19 289 ALA A O 1
ATOM 2201 N N . THR A 1 290 ? 14.223 -20.683 23.692 1.00 37.88 290 THR A N 1
ATOM 2202 C CA . THR A 1 290 ? 14.259 -20.292 25.099 1.00 37.88 290 THR A CA 1
ATOM 2203 C C . THR A 1 290 ? 14.060 -18.783 25.227 1.00 37.88 290 THR A C 1
ATOM 2205 O O . THR A 1 290 ? 14.830 -17.982 24.690 1.00 37.88 290 THR A O 1
ATOM 2208 N N . GLY A 1 291 ? 12.982 -18.390 25.905 1.00 41.50 291 GLY A N 1
ATOM 2209 C CA . GLY A 1 291 ? 12.702 -17.008 26.275 1.00 41.50 291 GLY A CA 1
ATOM 2210 C C . GLY A 1 291 ? 13.677 -16.527 27.342 1.00 41.50 291 GLY A C 1
ATOM 2211 O O . GLY A 1 291 ? 13.409 -16.675 28.524 1.00 41.50 291 GLY A O 1
ATOM 2212 N N . ASN A 1 292 ? 14.798 -15.943 26.921 1.00 35.50 292 ASN A N 1
ATOM 2213 C CA . ASN A 1 292 ? 15.462 -14.919 27.722 1.00 35.50 292 ASN A CA 1
ATOM 2214 C C . ASN A 1 292 ? 15.098 -13.571 27.105 1.00 35.50 292 ASN A C 1
ATOM 2216 O O . ASN A 1 292 ? 15.745 -13.073 26.182 1.00 35.50 292 ASN A O 1
ATOM 2220 N N . GLU A 1 293 ? 13.961 -13.079 27.583 1.00 46.34 293 GLU A N 1
ATOM 2221 C CA . GLU A 1 293 ? 13.305 -11.834 27.225 1.00 46.34 293 GLU A CA 1
ATOM 2222 C C . GLU A 1 293 ? 14.148 -10.658 27.723 1.00 46.34 293 GLU A C 1
ATOM 2224 O O . GLU A 1 293 ? 14.287 -10.418 28.918 1.00 46.34 293 GLU A O 1
ATOM 2229 N N . LEU A 1 294 ? 14.713 -9.890 26.796 1.00 43.59 294 LEU A N 1
ATOM 2230 C CA . LEU A 1 294 ? 14.736 -8.455 27.020 1.00 43.59 294 LEU A CA 1
ATOM 2231 C C . LEU A 1 294 ? 13.340 -7.986 26.625 1.00 43.59 294 LEU A C 1
ATOM 2233 O O . LEU A 1 294 ? 13.038 -7.890 25.436 1.00 43.59 294 LEU A O 1
ATOM 2237 N N . ASP A 1 295 ? 12.499 -7.741 27.630 1.00 46.31 295 ASP A N 1
ATOM 2238 C CA . ASP A 1 295 ? 11.230 -7.013 27.529 1.00 46.31 295 ASP A CA 1
ATOM 2239 C C . ASP A 1 295 ? 11.492 -5.553 27.129 1.00 46.31 295 ASP A C 1
ATOM 2241 O O . ASP A 1 295 ? 11.117 -4.597 27.809 1.00 46.31 295 ASP A O 1
ATOM 2245 N N . SER A 1 296 ? 12.188 -5.336 26.015 1.00 51.88 296 SER A N 1
ATOM 2246 C CA . SER A 1 296 ? 12.261 -4.023 25.407 1.00 51.88 296 SER A CA 1
ATOM 2247 C C . SER A 1 296 ? 10.934 -3.792 24.693 1.00 51.88 296 SER A C 1
ATOM 2249 O O . SER A 1 296 ? 10.772 -4.087 23.510 1.00 51.88 296 SER A O 1
ATOM 2251 N N . THR A 1 297 ? 9.960 -3.271 25.437 1.00 58.84 297 THR A N 1
ATOM 2252 C CA . THR A 1 297 ? 8.744 -2.662 24.880 1.00 58.84 297 THR A CA 1
ATOM 2253 C C . THR A 1 297 ? 9.055 -1.367 24.124 1.00 58.84 297 THR A C 1
ATOM 2255 O O . THR A 1 297 ? 8.196 -0.843 23.419 1.00 58.84 297 THR A O 1
ATOM 2258 N N . SER A 1 298 ? 10.283 -0.852 24.244 1.00 68.44 298 SER A N 1
ATOM 2259 C CA . SER A 1 298 ? 10.771 0.297 23.493 1.00 68.44 298 SER A CA 1
ATOM 2260 C C . SER A 1 298 ? 10.903 -0.055 22.010 1.00 68.44 298 SER A C 1
ATOM 2262 O O . SER A 1 298 ? 11.832 -0.759 21.614 1.00 68.44 298 SER A O 1
ATOM 2264 N N . GLY A 1 299 ? 9.976 0.441 21.193 1.00 83.50 299 GLY A N 1
ATOM 2265 C CA . GLY A 1 299 ? 10.080 0.364 19.739 1.00 83.50 299 GLY A CA 1
ATOM 2266 C C . GLY A 1 299 ? 11.312 1.096 19.189 1.00 83.50 299 GLY A C 1
ATOM 2267 O O . GLY A 1 299 ? 11.892 1.978 19.827 1.00 83.50 299 GLY A O 1
ATOM 2268 N N . SER A 1 300 ? 11.678 0.741 17.962 1.00 91.94 300 SER A N 1
ATOM 2269 C CA . SER A 1 300 ? 12.724 1.364 17.144 1.00 91.94 300 SER A CA 1
ATOM 2270 C C . SER A 1 300 ? 12.153 1.961 15.853 1.00 91.94 300 SER A C 1
ATOM 2272 O O . SER A 1 300 ? 11.054 1.580 15.435 1.00 91.94 300 SER A O 1
ATOM 2274 N N . GLU A 1 301 ? 12.920 2.821 15.167 1.00 93.25 301 GLU A N 1
ATOM 2275 C CA . GLU A 1 301 ? 12.571 3.298 13.810 1.00 93.25 301 GLU A CA 1
ATOM 2276 C C . GLU A 1 301 ? 12.310 2.115 12.856 1.00 93.25 301 GLU A C 1
ATOM 2278 O O . GLU A 1 301 ? 11.418 2.163 12.008 1.00 93.25 301 GLU A O 1
ATOM 2283 N N . TYR A 1 302 ? 13.053 1.012 13.013 1.00 93.44 302 TYR A N 1
ATOM 2284 C CA . TYR A 1 302 ? 12.845 -0.195 12.214 1.00 93.44 302 TYR A CA 1
ATOM 2285 C C . TYR A 1 302 ? 11.493 -0.864 12.500 1.00 93.44 302 TYR A C 1
ATOM 2287 O O . TYR A 1 302 ? 10.739 -1.137 11.567 1.00 93.44 302 TYR A O 1
ATOM 2295 N N . SER A 1 303 ? 11.143 -1.097 13.769 1.00 93.56 303 SER A N 1
ATOM 2296 C CA . SER A 1 303 ? 9.854 -1.717 14.104 1.00 93.56 303 SER A CA 1
ATOM 2297 C C . SER A 1 303 ? 8.661 -0.842 13.704 1.00 93.56 303 SER A C 1
ATOM 2299 O O . SER A 1 303 ? 7.643 -1.380 13.260 1.00 93.56 303 SER A O 1
ATOM 2301 N N . GLU A 1 304 ? 8.793 0.489 13.804 1.00 94.62 304 GLU A N 1
ATOM 2302 C CA . GLU A 1 304 ? 7.789 1.437 13.301 1.00 94.62 304 GLU A CA 1
ATOM 2303 C C . GLU A 1 304 ? 7.641 1.306 11.781 1.00 94.62 304 GLU A C 1
ATOM 2305 O O . GLU A 1 304 ? 6.527 1.157 11.285 1.00 94.62 304 GLU A O 1
ATOM 2310 N N . SER A 1 305 ? 8.755 1.258 11.043 1.00 95.38 305 SER A N 1
ATOM 2311 C CA . SER A 1 305 ? 8.751 1.060 9.588 1.00 95.38 305 SER A CA 1
ATOM 2312 C C . SER A 1 305 ? 8.039 -0.234 9.177 1.00 95.38 305 SER A C 1
ATOM 2314 O O . SER A 1 305 ? 7.194 -0.210 8.280 1.00 95.38 305 SER A O 1
ATOM 2316 N N . ILE A 1 306 ? 8.290 -1.355 9.865 1.00 95.31 306 ILE A N 1
ATOM 2317 C CA . ILE A 1 306 ? 7.579 -2.617 9.598 1.00 95.31 306 ILE A CA 1
ATOM 2318 C C . ILE A 1 306 ? 6.076 -2.474 9.878 1.00 95.31 306 ILE A C 1
ATOM 2320 O O . ILE A 1 306 ? 5.263 -2.895 9.056 1.00 95.31 306 ILE A O 1
ATOM 2324 N N . ALA A 1 307 ? 5.681 -1.842 10.988 1.00 95.81 307 ALA A N 1
ATOM 2325 C CA . ALA A 1 307 ? 4.266 -1.626 11.303 1.00 95.81 307 ALA A CA 1
ATOM 2326 C C . ALA A 1 307 ? 3.568 -0.763 10.237 1.00 95.81 307 ALA A C 1
ATOM 2328 O O . ALA A 1 307 ? 2.480 -1.105 9.767 1.00 95.81 307 ALA A O 1
ATOM 2329 N N . ILE A 1 308 ? 4.220 0.313 9.785 1.00 97.19 308 ILE A N 1
ATOM 2330 C CA . ILE A 1 308 ? 3.732 1.166 8.692 1.00 97.19 308 ILE A CA 1
ATOM 2331 C C . ILE A 1 308 ? 3.560 0.351 7.408 1.00 97.19 308 ILE A C 1
ATOM 2333 O O . ILE A 1 308 ? 2.555 0.508 6.715 1.00 97.19 308 ILE A O 1
ATOM 2337 N N . GLN A 1 309 ? 4.501 -0.538 7.082 1.00 96.69 309 GLN A N 1
ATOM 2338 C CA . GLN A 1 309 ? 4.399 -1.404 5.907 1.00 96.69 309 GLN A CA 1
ATOM 2339 C C . GLN A 1 309 ? 3.228 -2.392 5.996 1.00 96.69 309 GLN A C 1
ATOM 2341 O O . GLN A 1 309 ? 2.546 -2.609 4.993 1.00 96.69 309 GLN A O 1
ATOM 2346 N N . VAL A 1 310 ? 2.934 -2.935 7.181 1.00 97.31 310 VAL A N 1
ATOM 2347 C CA . VAL A 1 310 ? 1.752 -3.788 7.390 1.00 97.31 310 VAL A CA 1
ATOM 2348 C C . VAL A 1 310 ? 0.459 -3.007 7.145 1.00 97.31 310 VAL A C 1
ATOM 2350 O O . VAL A 1 310 ? -0.401 -3.460 6.388 1.00 97.31 310 VAL A O 1
ATOM 2353 N N . TYR A 1 311 ? 0.327 -1.801 7.702 1.00 98.12 311 TYR A N 1
ATOM 2354 C CA . TYR A 1 311 ? -0.850 -0.964 7.444 1.00 98.12 311 TYR A CA 1
ATOM 2355 C C . TYR A 1 311 ? -0.932 -0.504 5.985 1.00 98.12 311 TYR A C 1
ATOM 2357 O O . TYR A 1 311 ? -2.021 -0.438 5.415 1.00 98.12 311 TYR A O 1
ATOM 2365 N N . ARG A 1 312 ? 0.204 -0.254 5.327 1.00 98.25 312 ARG A N 1
ATOM 2366 C CA . ARG A 1 312 ? 0.239 0.064 3.895 1.00 98.25 312 ARG A CA 1
ATOM 2367 C C . ARG A 1 312 ? -0.285 -1.091 3.049 1.00 98.25 312 ARG A C 1
ATOM 2369 O O . ARG A 1 312 ? -1.067 -0.854 2.128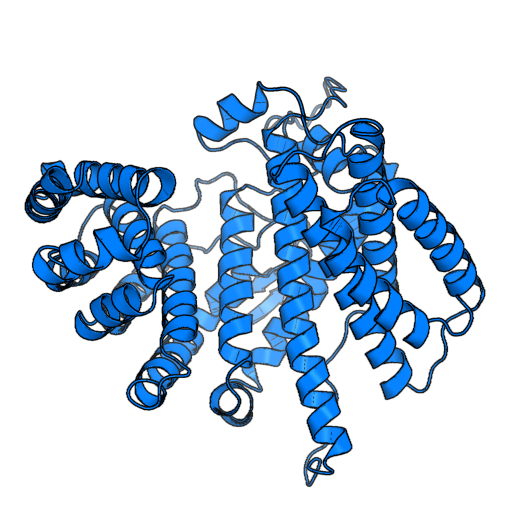 1.00 98.25 312 ARG A O 1
ATOM 2376 N N . LEU A 1 313 ? 0.098 -2.321 3.383 1.00 98.06 313 LEU A N 1
ATOM 2377 C CA . LEU A 1 313 ? -0.443 -3.525 2.763 1.00 98.06 313 LEU A CA 1
ATOM 2378 C C . LEU A 1 313 ? -1.956 -3.635 2.999 1.00 98.06 313 LEU A C 1
ATOM 2380 O O . LEU A 1 313 ? -2.702 -3.771 2.034 1.00 98.06 313 LEU A O 1
ATOM 2384 N N . ALA A 1 314 ? -2.429 -3.469 4.239 1.00 98.19 314 ALA A N 1
ATOM 2385 C CA . ALA A 1 314 ? -3.862 -3.481 4.556 1.00 98.19 314 ALA A CA 1
ATOM 2386 C C . ALA A 1 314 ? -4.656 -2.433 3.756 1.00 98.19 314 ALA A C 1
ATOM 2388 O O . ALA A 1 314 ? -5.714 -2.734 3.206 1.00 98.19 314 ALA A O 1
ATOM 2389 N N . ASN A 1 315 ? -4.122 -1.216 3.625 1.00 98.44 315 ASN A N 1
ATOM 2390 C CA . ASN A 1 315 ? -4.738 -0.148 2.840 1.00 98.44 315 ASN A CA 1
ATOM 2391 C C . ASN A 1 315 ? -4.857 -0.508 1.348 1.00 98.44 315 ASN A C 1
ATOM 2393 O O . ASN A 1 315 ? -5.867 -0.197 0.714 1.00 98.44 315 ASN A O 1
ATOM 2397 N N . LEU A 1 316 ? -3.842 -1.169 0.780 1.00 98.06 316 LEU A N 1
ATOM 2398 C CA . LEU A 1 316 ? -3.872 -1.650 -0.604 1.00 98.06 316 LEU A CA 1
ATOM 2399 C C . LEU A 1 316 ? -4.863 -2.806 -0.786 1.00 98.06 316 LEU A C 1
ATOM 2401 O O . LEU A 1 316 ? -5.615 -2.797 -1.758 1.00 98.06 316 LEU A O 1
ATOM 2405 N N . LEU A 1 317 ? -4.919 -3.752 0.157 1.00 97.75 317 LEU A N 1
ATOM 2406 C CA . LEU A 1 317 ? -5.879 -4.863 0.133 1.00 97.75 317 LEU A CA 1
ATOM 2407 C C . LEU A 1 317 ? -7.318 -4.339 0.191 1.00 97.75 317 LEU A C 1
ATOM 2409 O O . LEU A 1 317 ? -8.154 -4.710 -0.630 1.00 97.75 317 LEU A O 1
ATOM 2413 N N . LEU A 1 318 ? -7.596 -3.398 1.095 1.00 98.12 318 LEU A N 1
ATOM 2414 C CA . LEU A 1 318 ? -8.891 -2.724 1.165 1.00 98.12 318 LEU A CA 1
ATOM 2415 C C . LEU A 1 318 ? -9.206 -1.964 -0.123 1.00 98.12 318 LEU A C 1
ATOM 2417 O O . LEU A 1 318 ? -10.330 -2.030 -0.606 1.00 98.12 318 LEU A O 1
ATOM 2421 N N . ARG A 1 319 ? -8.229 -1.271 -0.724 1.00 97.12 319 ARG A N 1
ATOM 2422 C CA . ARG A 1 319 ? -8.425 -0.590 -2.014 1.00 97.12 319 ARG A CA 1
ATOM 2423 C C . ARG A 1 319 ? -8.824 -1.571 -3.115 1.00 97.12 319 ARG A C 1
ATOM 2425 O O . ARG A 1 319 ? -9.754 -1.275 -3.862 1.00 97.12 319 ARG A O 1
ATOM 2432 N N . PHE A 1 320 ? -8.154 -2.716 -3.197 1.00 95.00 320 PHE A N 1
ATOM 2433 C CA . PHE A 1 320 ? -8.476 -3.772 -4.153 1.00 95.00 320 PHE A CA 1
ATOM 2434 C C . PHE A 1 320 ? -9.922 -4.268 -3.990 1.00 95.00 320 PHE A C 1
ATOM 2436 O O . PHE A 1 320 ? -10.656 -4.379 -4.973 1.00 95.00 320 PHE A O 1
ATOM 2443 N N . LEU A 1 321 ? -10.361 -4.494 -2.750 1.00 94.75 321 LEU A N 1
ATOM 2444 C CA . LEU A 1 321 ? -11.727 -4.926 -2.442 1.00 94.75 321 LEU A CA 1
ATOM 2445 C C . LEU A 1 321 ? -12.769 -3.833 -2.728 1.00 94.75 321 LEU A C 1
ATOM 2447 O O . LEU A 1 321 ? -13.819 -4.119 -3.298 1.00 94.75 321 LEU A O 1
ATOM 2451 N N . VAL A 1 322 ? -12.471 -2.573 -2.397 1.00 94.94 322 VAL A N 1
ATOM 2452 C CA . VAL A 1 322 ? -13.362 -1.424 -2.639 1.00 94.94 322 VAL A CA 1
ATOM 2453 C C . VAL A 1 322 ? -13.608 -1.201 -4.128 1.00 94.94 322 VAL A C 1
ATOM 2455 O O . VAL A 1 322 ? -14.744 -0.927 -4.510 1.00 94.94 322 VAL A O 1
ATOM 2458 N N . ILE A 1 323 ? -12.582 -1.324 -4.980 1.00 91.75 323 ILE A N 1
ATOM 2459 C CA . ILE A 1 323 ? -12.759 -1.174 -6.433 1.00 91.75 323 ILE A CA 1
ATOM 2460 C C . ILE A 1 323 ? -13.741 -2.233 -6.957 1.00 91.75 323 ILE A C 1
ATOM 2462 O O . ILE A 1 323 ? -14.672 -1.884 -7.680 1.00 91.75 323 ILE A O 1
ATOM 2466 N N . GLN A 1 324 ? -13.592 -3.493 -6.534 1.00 88.06 324 GLN A N 1
ATOM 2467 C CA . GLN A 1 324 ? -14.502 -4.576 -6.927 1.00 88.06 324 GLN A CA 1
ATOM 2468 C C . GLN A 1 324 ? -15.924 -4.372 -6.391 1.00 88.06 324 GLN A C 1
ATOM 2470 O O . GLN A 1 324 ? -16.889 -4.531 -7.135 1.00 88.06 324 GLN A O 1
ATOM 2475 N N . ALA A 1 325 ? -16.068 -3.997 -5.116 1.00 89.81 325 ALA A N 1
ATOM 2476 C CA . ALA A 1 325 ? -17.372 -3.737 -4.508 1.00 89.81 325 ALA A CA 1
ATOM 2477 C C . ALA A 1 325 ? -18.107 -2.594 -5.224 1.00 89.81 325 ALA A C 1
ATOM 2479 O O . ALA A 1 325 ? -19.293 -2.707 -5.520 1.00 89.81 325 ALA A O 1
ATOM 2480 N N . ARG A 1 326 ? -17.389 -1.516 -5.566 1.00 89.44 326 ARG A N 1
ATOM 2481 C CA . ARG A 1 326 ? -17.943 -0.376 -6.303 1.00 89.44 326 ARG A CA 1
ATOM 2482 C C . ARG A 1 326 ? -18.420 -0.771 -7.697 1.00 89.44 326 ARG A C 1
ATOM 2484 O O . ARG A 1 326 ? -19.519 -0.384 -8.074 1.00 89.44 326 ARG A O 1
ATOM 2491 N N . GLN A 1 327 ? -17.620 -1.540 -8.436 1.00 84.06 327 GLN A N 1
ATOM 2492 C CA . GLN A 1 327 ? -17.999 -2.044 -9.760 1.00 84.06 327 GLN A CA 1
ATOM 2493 C C . GLN A 1 327 ? -19.252 -2.922 -9.679 1.00 84.06 327 GLN A C 1
ATOM 2495 O O . GLN A 1 327 ? -20.204 -2.705 -10.419 1.00 84.06 327 GLN A O 1
ATOM 2500 N N . ALA A 1 328 ? -19.302 -3.842 -8.713 1.00 82.75 328 ALA A N 1
ATOM 2501 C CA . ALA A 1 328 ? -20.461 -4.707 -8.518 1.00 82.75 328 ALA A CA 1
ATOM 2502 C C . ALA A 1 328 ? -21.733 -3.931 -8.131 1.00 82.75 328 ALA A C 1
ATOM 2504 O O . ALA A 1 328 ? -22.819 -4.262 -8.602 1.00 82.75 328 ALA A O 1
ATOM 2505 N N . LEU A 1 329 ? -21.612 -2.889 -7.300 1.00 84.31 329 LEU A N 1
ATOM 2506 C CA . LEU A 1 329 ? -22.736 -2.009 -6.969 1.00 84.31 329 LEU A CA 1
ATOM 2507 C C . LEU A 1 329 ? -23.232 -1.225 -8.191 1.00 84.31 329 LEU A C 1
ATOM 2509 O O . LEU A 1 329 ? -24.440 -1.140 -8.391 1.00 84.31 329 LEU A O 1
ATOM 2513 N N . GLN A 1 330 ? -22.326 -0.696 -9.017 1.00 83.00 330 GLN A N 1
ATOM 2514 C CA . GLN A 1 330 ? -22.688 0.003 -10.255 1.00 83.00 330 GLN A CA 1
ATOM 2515 C C . GLN A 1 330 ? -23.416 -0.928 -11.231 1.00 83.00 330 GLN A C 1
ATOM 2517 O O . GLN A 1 330 ? -24.487 -0.581 -11.723 1.00 83.00 330 GLN A O 1
ATOM 2522 N N . ASP A 1 331 ? -22.904 -2.144 -11.436 1.00 77.31 331 ASP A N 1
ATOM 2523 C CA . ASP A 1 331 ? -23.538 -3.143 -12.304 1.00 77.31 331 ASP A CA 1
ATOM 2524 C C . ASP A 1 331 ? -24.947 -3.536 -11.813 1.00 77.31 331 ASP A C 1
ATOM 2526 O O . ASP A 1 331 ? -25.850 -3.778 -12.623 1.00 77.31 331 ASP A O 1
ATOM 2530 N N . MET A 1 332 ? -25.151 -3.584 -10.489 1.00 76.44 332 MET A N 1
ATOM 2531 C CA . MET A 1 332 ? -26.463 -3.808 -9.874 1.00 76.44 332 MET A CA 1
ATOM 2532 C C . MET A 1 332 ? -27.427 -2.635 -10.094 1.00 76.44 332 MET A C 1
ATOM 2534 O O . MET A 1 332 ? -28.590 -2.867 -10.421 1.00 76.44 332 MET A O 1
ATOM 2538 N N . GLU A 1 333 ? -26.969 -1.395 -9.902 1.00 80.06 333 GLU A N 1
ATOM 2539 C CA . GLU A 1 333 ? -27.782 -0.180 -10.073 1.00 80.06 333 GLU A CA 1
ATOM 2540 C C . GLU A 1 333 ? -28.186 0.049 -11.538 1.00 80.06 333 GLU A C 1
ATOM 2542 O O . GLU A 1 333 ? -29.312 0.461 -11.812 1.00 80.06 333 GLU A O 1
ATOM 2547 N N . GLU A 1 334 ? -27.303 -0.264 -12.489 1.00 79.25 334 GLU A N 1
ATOM 2548 C CA . GLU A 1 334 ? -27.542 -0.090 -13.927 1.00 79.25 334 GLU A CA 1
ATOM 2549 C C . GLU A 1 334 ? -28.392 -1.212 -14.554 1.00 79.25 334 GLU A C 1
ATOM 2551 O O . GLU A 1 334 ? -28.625 -1.208 -15.764 1.00 79.25 334 GLU A O 1
ATOM 2556 N N . GLY A 1 335 ? -28.840 -2.201 -13.770 1.00 65.19 335 GLY A N 1
ATOM 2557 C CA . GLY A 1 335 ? -29.651 -3.318 -14.266 1.00 65.19 335 GLY A CA 1
ATOM 2558 C C . GLY A 1 335 ? -28.939 -4.194 -15.307 1.00 65.19 335 GLY A C 1
ATOM 2559 O O . GLY A 1 335 ? -29.587 -4.968 -16.010 1.00 65.19 335 GLY A O 1
ATOM 2560 N N . ARG A 1 336 ? -27.603 -4.098 -15.413 1.00 60.09 336 ARG A N 1
ATOM 2561 C CA . ARG A 1 336 ? -26.770 -4.894 -16.337 1.00 60.09 336 ARG A CA 1
ATOM 2562 C C . ARG A 1 336 ? -26.604 -6.350 -15.884 1.00 60.09 336 ARG A C 1
ATOM 2564 O O . ARG A 1 336 ? -25.957 -7.142 -16.566 1.00 60.09 336 ARG A O 1
ATOM 2571 N N . SER A 1 337 ? -27.226 -6.729 -14.770 1.00 53.34 337 SER A N 1
ATOM 2572 C CA . SER A 1 337 ? -27.270 -8.084 -14.219 1.00 53.34 337 SER A CA 1
ATOM 2573 C C . SER A 1 337 ? -28.244 -8.998 -14.981 1.00 53.34 337 SER A C 1
ATOM 2575 O O . SER A 1 337 ? -29.193 -9.539 -14.417 1.00 53.34 337 SER A O 1
ATOM 2577 N N . SER A 1 338 ? -28.014 -9.205 -16.280 1.00 43.50 338 SER A N 1
ATOM 2578 C CA . SER A 1 338 ? -28.797 -10.159 -17.075 1.00 43.50 338 SER A CA 1
ATOM 2579 C C . SER A 1 338 ? -28.012 -11.436 -17.403 1.00 43.50 338 SER A C 1
ATOM 2581 O O . SER A 1 338 ? -26.882 -11.389 -17.881 1.00 43.50 338 SER A O 1
ATOM 2583 N N . ALA A 1 339 ? -28.686 -12.570 -17.175 1.00 42.91 339 ALA A N 1
ATOM 2584 C CA . ALA A 1 339 ? -28.443 -13.944 -17.648 1.00 42.91 339 ALA A CA 1
ATOM 2585 C C . ALA A 1 339 ? -27.488 -14.889 -16.885 1.00 42.91 339 ALA A C 1
ATOM 2587 O O . ALA A 1 339 ? -27.648 -16.103 -17.001 1.00 42.91 339 ALA A O 1
ATOM 2588 N N . THR A 1 340 ? -26.624 -14.415 -15.994 1.00 41.22 340 THR A N 1
ATOM 2589 C CA . THR A 1 340 ? -25.987 -15.267 -14.970 1.00 41.22 340 THR A CA 1
ATOM 2590 C C . THR A 1 340 ? -25.928 -14.472 -13.680 1.00 41.22 340 THR A C 1
ATOM 2592 O O . THR A 1 340 ? -25.566 -13.301 -13.707 1.00 41.22 340 THR A O 1
ATOM 2595 N N . LYS A 1 341 ? -26.318 -15.073 -12.547 1.00 43.34 341 LYS A N 1
ATOM 2596 C CA . LYS A 1 341 ? -26.133 -14.498 -11.204 1.00 43.34 341 LYS A CA 1
ATOM 2597 C C . LYS A 1 341 ? -24.650 -14.144 -11.023 1.00 43.34 341 LYS A C 1
ATOM 2599 O O . LYS A 1 341 ? -23.879 -14.967 -10.538 1.00 43.34 341 LYS A O 1
ATOM 2604 N N . GLY A 1 342 ? -24.249 -12.940 -11.423 1.00 51.00 342 GLY A N 1
ATOM 2605 C CA . GLY A 1 342 ? -22.987 -12.330 -11.045 1.00 51.00 342 GLY A CA 1
ATOM 2606 C C . GLY A 1 342 ? -23.068 -12.115 -9.547 1.00 51.00 342 GLY A C 1
ATOM 2607 O O . GLY A 1 342 ? -23.643 -11.136 -9.084 1.00 51.00 342 GLY A O 1
ATOM 2608 N N . ARG A 1 343 ? -22.636 -13.122 -8.788 1.00 64.62 343 ARG A N 1
ATOM 2609 C CA . ARG A 1 343 ? -22.641 -13.096 -7.331 1.00 64.62 343 ARG A CA 1
ATOM 2610 C C . ARG A 1 343 ? -21.838 -11.867 -6.918 1.00 64.62 343 ARG A C 1
ATOM 2612 O O . ARG A 1 343 ? -20.697 -11.721 -7.354 1.00 64.62 343 ARG A O 1
ATOM 2619 N N . PHE A 1 344 ? -22.451 -10.990 -6.125 1.00 71.56 344 PHE A N 1
ATOM 2620 C CA . PHE A 1 344 ? -21.752 -9.871 -5.504 1.00 71.56 344 PHE A CA 1
ATOM 2621 C C . PHE A 1 344 ? -20.422 -10.381 -4.915 1.00 71.56 344 PHE A C 1
ATOM 2623 O O . PHE A 1 344 ? -20.421 -11.483 -4.345 1.00 71.56 344 PHE A O 1
ATOM 2630 N N . PRO A 1 345 ? -19.292 -9.672 -5.108 1.00 78.88 345 PRO A N 1
ATOM 2631 C CA . PRO A 1 345 ? -17.991 -10.165 -4.684 1.00 78.88 345 PRO A CA 1
ATOM 2632 C C . PRO A 1 345 ? -18.014 -10.487 -3.193 1.00 78.88 345 PRO A C 1
ATOM 2634 O O . PRO A 1 345 ? -18.626 -9.775 -2.399 1.00 78.88 345 PRO A O 1
ATOM 2637 N N . GLU A 1 346 ? -17.342 -11.569 -2.814 1.00 81.31 346 GLU A N 1
ATOM 2638 C CA . GLU A 1 346 ? -17.205 -11.930 -1.408 1.00 81.31 346 GLU A CA 1
ATOM 2639 C C . GLU A 1 346 ? -16.456 -10.819 -0.664 1.00 81.31 346 GLU A C 1
ATOM 2641 O O . GLU A 1 346 ? -15.315 -10.490 -0.997 1.00 81.31 346 GLU A O 1
ATOM 2646 N N . LEU A 1 347 ? -17.139 -10.203 0.299 1.00 88.75 347 LEU A N 1
ATOM 2647 C CA . LEU A 1 347 ? -16.585 -9.145 1.133 1.00 88.75 347 LEU A CA 1
ATOM 2648 C C . LEU A 1 347 ? -15.991 -9.731 2.418 1.00 88.75 347 LEU A C 1
ATOM 2650 O O . LEU A 1 347 ? -16.426 -10.799 2.855 1.00 88.75 347 LEU A O 1
ATOM 2654 N N . PRO A 1 348 ? -15.036 -9.029 3.057 1.00 92.25 348 PRO A N 1
ATOM 2655 C CA . PRO A 1 348 ? -14.597 -9.391 4.396 1.00 92.25 348 PRO A CA 1
ATOM 2656 C C . PRO A 1 348 ? -15.785 -9.468 5.355 1.00 92.25 348 PRO A C 1
ATOM 2658 O O . PRO A 1 348 ? -16.693 -8.640 5.289 1.00 92.25 348 PRO A O 1
ATOM 2661 N N . ALA A 1 349 ? -15.750 -10.428 6.275 1.00 91.31 349 ALA A N 1
ATOM 2662 C CA . ALA A 1 349 ? -16.712 -10.485 7.366 1.00 91.31 349 ALA A CA 1
ATOM 2663 C C . ALA A 1 349 ? -16.669 -9.182 8.201 1.00 91.31 349 ALA A C 1
ATOM 2665 O O . ALA A 1 349 ? -15.580 -8.608 8.355 1.00 91.31 349 ALA A O 1
ATOM 2666 N N . PRO A 1 350 ? -17.806 -8.708 8.749 1.00 91.12 350 PRO A N 1
ATOM 2667 C CA . PRO A 1 350 ? -17.864 -7.467 9.524 1.00 91.12 350 PRO A CA 1
ATOM 2668 C C . PRO A 1 350 ? -16.831 -7.398 10.652 1.00 91.12 350 PRO A C 1
ATOM 2670 O O . PRO A 1 350 ? -16.214 -6.358 10.848 1.00 91.12 350 PRO A O 1
ATOM 2673 N N . GLU A 1 351 ? -16.547 -8.515 11.319 1.00 91.69 351 GLU A N 1
ATOM 2674 C CA . GLU A 1 351 ? -15.597 -8.590 12.432 1.00 91.69 351 GLU A CA 1
ATOM 2675 C C . GLU A 1 351 ? -14.164 -8.241 11.998 1.00 91.69 351 GLU A C 1
ATOM 2677 O O . GLU A 1 351 ? -13.414 -7.634 12.761 1.00 91.69 351 GLU A O 1
ATOM 2682 N N . ILE A 1 352 ? -13.782 -8.580 10.759 1.00 94.44 352 ILE A N 1
ATOM 2683 C CA . ILE A 1 352 ? -12.481 -8.198 10.183 1.00 94.44 352 ILE A CA 1
ATOM 2684 C C . ILE A 1 352 ? -12.426 -6.679 10.002 1.00 94.44 352 ILE A C 1
ATOM 2686 O O . ILE A 1 352 ? -11.410 -6.053 10.308 1.00 94.44 352 ILE A O 1
ATOM 2690 N N . LEU A 1 353 ? -13.515 -6.085 9.503 1.00 95.62 353 LEU A N 1
ATOM 2691 C CA . LEU A 1 353 ? -13.610 -4.645 9.273 1.00 95.62 353 LEU A CA 1
ATOM 2692 C C . LEU A 1 353 ? -13.605 -3.882 10.599 1.00 95.62 353 LEU A C 1
ATOM 2694 O O . LEU A 1 353 ? -12.814 -2.956 10.746 1.00 95.62 353 LEU A O 1
ATOM 2698 N N . HIS A 1 354 ? -14.403 -4.309 11.580 1.00 94.25 354 HIS A N 1
ATOM 2699 C CA . HIS A 1 354 ? -14.455 -3.708 12.916 1.00 94.25 354 HIS A CA 1
ATOM 2700 C C . HIS A 1 354 ? -13.096 -3.757 13.608 1.00 94.25 354 HIS A C 1
ATOM 2702 O O . HIS A 1 354 ? -12.605 -2.726 14.058 1.00 94.25 354 HIS A O 1
ATOM 2708 N N . ALA A 1 355 ? -12.428 -4.914 13.589 1.00 94.88 355 ALA A N 1
ATOM 2709 C CA . ALA A 1 355 ? -11.096 -5.056 14.167 1.00 94.88 355 ALA A CA 1
ATOM 2710 C C . ALA A 1 355 ? -10.071 -4.097 13.537 1.00 94.88 355 ALA A C 1
ATOM 2712 O O . ALA A 1 355 ? -9.199 -3.584 14.240 1.00 94.88 355 ALA A O 1
ATOM 2713 N N . LEU A 1 356 ? -10.154 -3.835 12.227 1.00 96.69 356 LEU A N 1
ATOM 2714 C CA . LEU A 1 356 ? -9.298 -2.845 11.567 1.00 96.69 356 LEU A CA 1
ATOM 2715 C C . LEU A 1 356 ? -9.669 -1.418 11.951 1.00 96.69 356 LEU A C 1
ATOM 2717 O O . LEU A 1 356 ? -8.765 -0.641 12.245 1.00 96.69 356 LEU A O 1
ATOM 2721 N N . GLN A 1 357 ? -10.961 -1.079 11.949 1.00 96.69 357 GLN A N 1
ATOM 2722 C CA . GLN A 1 357 ? -11.457 0.240 12.348 1.00 96.69 357 GLN A CA 1
ATOM 2723 C C . GLN A 1 357 ? -10.944 0.598 13.749 1.00 96.69 357 GLN A C 1
ATOM 2725 O O . GLN A 1 357 ? -10.351 1.660 13.934 1.00 96.69 357 GLN A O 1
ATOM 2730 N N . ASP A 1 358 ? -11.084 -0.321 14.703 1.00 95.50 358 ASP A N 1
ATOM 2731 C CA . ASP A 1 358 ? -10.679 -0.113 16.093 1.00 95.50 358 ASP A CA 1
ATOM 2732 C C . ASP A 1 358 ? -9.154 0.050 16.213 1.00 95.50 358 ASP A C 1
ATOM 2734 O O . ASP A 1 358 ? -8.671 0.979 16.863 1.00 95.50 358 ASP A O 1
ATOM 2738 N N . GLN A 1 359 ? -8.374 -0.780 15.507 1.00 95.44 359 GLN A N 1
ATOM 2739 C CA . GLN A 1 359 ? -6.912 -0.651 15.467 1.00 95.44 359 GLN A CA 1
ATOM 2740 C C . GLN A 1 359 ? -6.448 0.696 14.934 1.00 95.44 359 GLN A C 1
ATOM 2742 O O . GLN A 1 359 ? -5.582 1.333 15.534 1.00 95.44 359 GLN A O 1
ATOM 2747 N N . VAL A 1 360 ? -6.973 1.121 13.783 1.00 97.31 360 VAL A N 1
ATOM 2748 C CA . VAL A 1 360 ? -6.471 2.332 13.132 1.00 97.31 360 VAL A CA 1
ATOM 2749 C C . VAL A 1 360 ? -6.913 3.591 13.864 1.00 97.31 360 VAL A C 1
ATOM 2751 O O . VAL A 1 360 ? -6.130 4.537 13.921 1.00 97.31 360 VAL A O 1
ATOM 2754 N N . MET A 1 361 ? -8.104 3.599 14.478 1.00 96.62 361 MET A N 1
ATOM 2755 C CA . MET A 1 361 ? -8.534 4.693 15.356 1.00 96.62 361 MET A CA 1
ATOM 2756 C C . MET A 1 361 ? -7.640 4.797 16.593 1.00 96.62 361 MET A C 1
ATOM 2758 O O . MET A 1 361 ? -7.208 5.901 16.938 1.00 96.62 361 MET A O 1
ATOM 2762 N N . LEU A 1 362 ? -7.315 3.661 17.219 1.00 95.38 362 LEU A N 1
ATOM 2763 C CA . LEU A 1 362 ? -6.425 3.605 18.376 1.00 95.38 362 LEU A CA 1
ATOM 2764 C C . LEU A 1 362 ? -5.031 4.143 18.029 1.00 95.38 362 LEU A C 1
ATOM 2766 O O . LEU A 1 362 ? -4.571 5.106 18.637 1.00 95.38 362 LEU A O 1
ATOM 2770 N N . VAL A 1 363 ? -4.388 3.587 17.001 1.00 96.06 363 VAL A N 1
ATOM 2771 C CA . VAL A 1 363 ? -3.020 3.970 16.614 1.00 96.06 363 VAL A CA 1
ATOM 2772 C C . VAL A 1 363 ? -2.950 5.412 16.104 1.00 96.06 363 VAL A C 1
ATOM 2774 O O . VAL A 1 363 ? -2.021 6.139 16.452 1.00 96.06 363 VAL A O 1
ATOM 2777 N N . ALA A 1 364 ? -3.926 5.871 15.313 1.00 96.38 364 ALA A N 1
ATOM 2778 C CA . ALA A 1 364 ? -3.951 7.262 14.856 1.00 96.38 364 ALA A CA 1
ATOM 2779 C C . ALA A 1 364 ? -4.100 8.239 16.033 1.00 96.38 364 ALA A C 1
ATOM 2781 O O . ALA A 1 364 ? -3.455 9.289 16.042 1.00 96.38 364 ALA A O 1
ATOM 2782 N N . SER A 1 365 ? -4.897 7.879 17.045 1.00 95.12 365 SER A N 1
ATOM 2783 C CA . SER A 1 365 ? -5.036 8.670 18.270 1.00 95.12 365 SER A CA 1
ATOM 2784 C C . SER A 1 365 ? -3.731 8.708 19.069 1.00 95.12 365 SER A C 1
ATOM 2786 O O . SER A 1 365 ? -3.343 9.780 19.530 1.00 95.12 365 SER A O 1
ATOM 2788 N N . GLU A 1 366 ? -3.017 7.586 19.198 1.00 94.62 366 GLU A N 1
ATOM 2789 C CA . GLU A 1 366 ? -1.711 7.526 19.875 1.00 94.62 366 GLU A CA 1
ATOM 2790 C C . GLU A 1 366 ? -0.675 8.431 19.199 1.00 94.62 366 GLU A C 1
ATOM 2792 O O . GLU A 1 366 ? -0.069 9.276 19.860 1.00 94.62 366 GLU A O 1
ATOM 2797 N N . ILE A 1 367 ? -0.520 8.318 17.875 1.00 94.12 367 ILE A N 1
ATOM 2798 C CA . ILE A 1 367 ? 0.438 9.125 17.104 1.00 94.12 367 ILE A CA 1
ATOM 2799 C C . ILE A 1 367 ? 0.080 10.615 17.187 1.00 94.12 367 ILE A C 1
ATOM 2801 O O . ILE A 1 367 ? 0.954 11.460 17.379 1.00 94.12 367 ILE A O 1
ATOM 2805 N N . ALA A 1 368 ? -1.204 10.960 17.071 1.00 92.31 368 ALA A N 1
ATOM 2806 C CA . ALA A 1 368 ? -1.645 12.348 17.163 1.00 92.31 368 ALA A CA 1
ATOM 2807 C C . ALA A 1 368 ? -1.479 12.928 18.583 1.00 92.31 368 ALA A C 1
ATOM 2809 O O . ALA A 1 368 ? -1.131 14.105 18.720 1.00 92.31 368 ALA A O 1
ATOM 2810 N N . THR A 1 369 ? -1.667 12.110 19.629 1.00 91.19 369 THR A N 1
ATOM 2811 C CA . THR A 1 369 ? -1.490 12.505 21.040 1.00 91.19 369 THR A CA 1
ATOM 2812 C C . THR A 1 369 ? -0.019 12.651 21.409 1.00 91.19 369 THR A C 1
ATOM 2814 O O . THR A 1 369 ? 0.341 13.602 22.099 1.00 91.19 369 THR A O 1
ATOM 2817 N N . SER A 1 370 ? 0.855 11.761 20.926 1.00 85.62 370 SER A N 1
ATOM 2818 C CA . SER A 1 370 ? 2.299 11.805 21.214 1.00 85.62 370 SER A CA 1
ATOM 2819 C C . SER A 1 370 ? 2.958 13.107 20.736 1.00 85.62 370 SER A C 1
ATOM 2821 O O . SER A 1 370 ? 4.037 13.476 21.203 1.00 85.62 370 SER A O 1
ATOM 2823 N N . LYS A 1 371 ? 2.290 13.822 19.822 1.00 79.75 371 LYS A N 1
ATOM 2824 C CA . LYS A 1 371 ? 2.700 15.113 19.259 1.00 79.75 371 LYS A CA 1
ATOM 2825 C C . LYS A 1 371 ? 1.804 16.278 19.681 1.00 79.75 371 LYS A C 1
ATOM 2827 O O . LYS A 1 371 ? 1.889 17.347 19.073 1.00 79.75 371 LYS A O 1
ATOM 2832 N N . ALA A 1 372 ? 0.967 16.107 20.707 1.00 68.06 372 ALA A N 1
ATOM 2833 C CA . ALA A 1 372 ? 0.098 17.162 21.218 1.00 68.06 372 ALA A CA 1
ATOM 2834 C C . ALA A 1 372 ? 0.910 18.431 21.551 1.00 68.06 372 ALA A C 1
ATOM 2836 O O . ALA A 1 372 ? 1.862 18.390 22.327 1.00 68.06 372 ALA A O 1
ATOM 2837 N N . GLY A 1 373 ? 0.548 19.560 20.932 1.00 65.62 373 GLY A N 1
ATOM 2838 C CA . GLY A 1 373 ? 1.242 20.845 21.098 1.00 65.62 373 GLY A CA 1
ATOM 2839 C C . GLY A 1 373 ? 2.370 21.129 20.095 1.00 65.62 373 GLY A C 1
ATOM 2840 O O . GLY A 1 373 ? 2.966 22.201 20.152 1.00 65.62 373 GLY A O 1
ATOM 2841 N N . SER A 1 374 ? 2.639 20.221 19.153 1.00 75.81 374 SER A N 1
ATOM 2842 C CA . SER A 1 374 ? 3.584 20.419 18.044 1.00 75.81 374 SER A CA 1
ATOM 2843 C C . SER A 1 374 ? 2.945 20.052 16.705 1.00 75.81 374 SER A C 1
ATOM 2845 O O . SER A 1 374 ? 2.004 19.261 16.659 1.00 75.81 374 SER A O 1
ATOM 2847 N N . SER A 1 375 ? 3.445 20.615 15.602 1.00 81.69 375 SER A N 1
ATOM 2848 C CA . SER A 1 375 ? 3.033 20.155 14.277 1.00 81.69 375 SER A CA 1
ATOM 2849 C C . SER A 1 375 ? 3.505 18.718 14.050 1.00 81.69 375 SER A C 1
ATOM 2851 O O . SER A 1 375 ? 4.636 18.359 14.388 1.00 81.69 375 SER A O 1
ATOM 2853 N N . LEU A 1 376 ? 2.646 17.890 13.450 1.00 87.44 376 LEU A N 1
ATOM 2854 C CA . LEU A 1 376 ? 3.037 16.544 13.037 1.00 87.44 376 LEU A CA 1
ATOM 2855 C C . LEU A 1 376 ? 4.235 16.618 12.087 1.00 87.44 376 LEU A C 1
ATOM 2857 O O . LEU A 1 376 ? 4.262 17.423 11.151 1.00 87.44 376 LEU A O 1
ATOM 2861 N N . SER A 1 377 ? 5.208 15.730 12.299 1.00 90.00 377 SER A N 1
ATOM 2862 C CA . SER A 1 377 ? 6.215 15.469 11.277 1.00 90.00 377 SER A CA 1
ATOM 2863 C C . SER A 1 377 ? 5.526 14.955 10.011 1.00 90.00 377 SER A C 1
ATOM 2865 O O . SER A 1 377 ? 4.430 14.389 10.067 1.00 90.00 377 SER A O 1
ATOM 2867 N N . LYS A 1 378 ? 6.176 15.120 8.855 1.00 90.00 378 LYS A N 1
ATOM 2868 C CA . LYS A 1 378 ? 5.635 14.625 7.583 1.00 90.00 378 LYS A CA 1
ATOM 2869 C C . LYS A 1 378 ? 5.290 13.134 7.656 1.00 90.00 378 LYS A C 1
ATOM 2871 O O . LYS A 1 378 ? 4.208 12.740 7.250 1.00 90.00 378 LYS A O 1
ATOM 2876 N N . GLU A 1 379 ? 6.179 12.327 8.227 1.00 91.81 379 GLU A N 1
ATOM 2877 C CA . GLU A 1 379 ? 5.986 10.881 8.357 1.00 91.81 379 GLU A CA 1
ATOM 2878 C C . GLU A 1 379 ? 4.822 10.515 9.289 1.00 91.81 379 GLU A C 1
ATOM 2880 O O . GLU A 1 379 ? 4.030 9.633 8.956 1.00 91.81 379 GLU A O 1
ATOM 2885 N N . ALA A 1 380 ? 4.659 11.225 10.411 1.00 93.00 380 ALA A N 1
ATOM 2886 C CA . ALA A 1 380 ? 3.515 11.032 11.301 1.00 93.00 380 ALA A CA 1
ATOM 2887 C C . ALA A 1 380 ? 2.198 11.425 10.618 1.00 93.00 380 ALA A C 1
ATOM 2889 O O . ALA A 1 380 ? 1.223 10.681 10.690 1.00 93.00 380 ALA A O 1
ATOM 2890 N N . GLY A 1 381 ? 2.185 12.553 9.901 1.00 94.12 381 GLY A N 1
ATOM 2891 C CA . GLY A 1 381 ? 1.038 12.994 9.109 1.00 94.12 381 GLY A CA 1
ATOM 2892 C C . GLY A 1 381 ? 0.660 11.989 8.019 1.00 94.12 381 GLY A C 1
ATOM 2893 O O . GLY A 1 381 ? -0.491 11.564 7.955 1.00 94.12 381 GLY A O 1
ATOM 2894 N N . ASP A 1 382 ? 1.631 11.551 7.213 1.00 94.94 382 ASP A N 1
ATOM 2895 C CA . ASP A 1 382 ? 1.433 10.562 6.146 1.00 94.94 382 ASP A CA 1
ATOM 2896 C C . ASP A 1 382 ? 0.920 9.223 6.714 1.00 94.94 382 ASP A C 1
ATOM 2898 O O . ASP A 1 382 ? 0.026 8.596 6.137 1.00 94.94 382 ASP A O 1
ATOM 2902 N N . THR A 1 383 ? 1.434 8.808 7.878 1.00 96.50 383 THR A N 1
ATOM 2903 C CA . THR A 1 383 ? 0.990 7.594 8.580 1.00 96.50 383 THR A CA 1
ATOM 2904 C C . THR A 1 383 ? -0.450 7.726 9.071 1.00 96.50 383 THR A C 1
ATOM 2906 O O . THR A 1 383 ? -1.268 6.855 8.783 1.00 96.50 383 THR A O 1
ATOM 2909 N N . CYS A 1 384 ? -0.804 8.825 9.742 1.00 96.75 384 CYS A N 1
ATOM 2910 C CA . CYS A 1 384 ? -2.180 9.081 10.174 1.00 96.75 384 CYS A CA 1
ATOM 2911 C C . CYS A 1 384 ? -3.149 9.145 8.987 1.00 96.75 384 CYS A C 1
ATOM 2913 O O . CYS A 1 384 ? -4.204 8.519 9.030 1.00 96.75 384 CYS A O 1
ATOM 2915 N N . CYS A 1 385 ? -2.789 9.822 7.893 1.00 96.88 385 CYS A N 1
ATOM 2916 C CA . CYS A 1 385 ? -3.602 9.848 6.676 1.00 96.88 385 CYS A CA 1
ATOM 2917 C C . CYS A 1 385 ? -3.827 8.443 6.101 1.00 96.88 385 CYS A C 1
ATOM 2919 O O . CYS A 1 385 ? -4.942 8.114 5.702 1.00 96.88 385 CYS A O 1
AT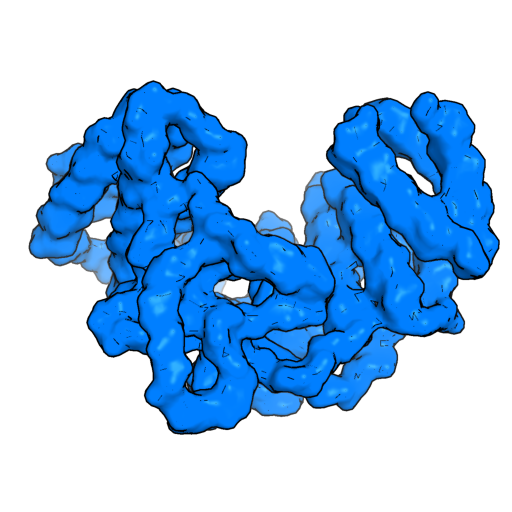OM 2921 N N . MET A 1 386 ? -2.802 7.586 6.094 1.00 97.75 386 MET A N 1
ATOM 2922 C CA . MET A 1 386 ? -2.947 6.191 5.674 1.00 97.75 386 MET A CA 1
ATOM 2923 C C . MET A 1 386 ? -3.906 5.411 6.587 1.00 97.75 386 MET A C 1
ATOM 2925 O O . MET A 1 386 ? -4.768 4.699 6.076 1.00 97.75 386 MET A O 1
ATOM 2929 N N . LEU A 1 387 ? -3.789 5.564 7.910 1.00 98.25 387 LEU A N 1
ATOM 2930 C CA . LEU A 1 387 ? -4.672 4.925 8.896 1.00 98.25 387 LEU A CA 1
ATOM 2931 C C . LEU A 1 387 ? -6.132 5.383 8.739 1.00 98.25 387 LEU A C 1
ATOM 2933 O O . LEU A 1 387 ? -7.040 4.556 8.707 1.00 98.25 387 LEU A O 1
ATOM 2937 N N . LEU A 1 388 ? -6.363 6.682 8.537 1.00 98.12 388 LEU A N 1
ATOM 2938 C CA . LEU A 1 388 ? -7.691 7.226 8.233 1.00 98.12 388 LEU A CA 1
ATOM 2939 C C . LEU A 1 388 ? -8.232 6.705 6.894 1.00 98.12 388 LEU A C 1
ATOM 2941 O O . LEU A 1 388 ? -9.417 6.418 6.769 1.00 98.12 388 LEU A O 1
ATOM 2945 N N . SER A 1 389 ? -7.364 6.496 5.905 1.00 98.06 389 SER A N 1
ATOM 2946 C CA . SER A 1 389 ? -7.754 5.906 4.623 1.00 98.06 389 SER A CA 1
ATOM 2947 C C . SER A 1 389 ? -8.144 4.422 4.739 1.00 98.06 389 SER A C 1
ATOM 2949 O O . SER A 1 389 ? -8.956 3.938 3.946 1.00 98.06 389 SER A O 1
ATOM 2951 N N . ILE A 1 390 ? -7.581 3.688 5.707 1.00 98.62 390 ILE A N 1
ATOM 2952 C CA . ILE A 1 390 ? -8.009 2.324 6.072 1.00 98.62 390 ILE A CA 1
ATOM 2953 C C . ILE A 1 390 ? -9.384 2.373 6.745 1.00 98.62 390 ILE A C 1
ATOM 2955 O O . ILE A 1 390 ? -10.272 1.599 6.382 1.00 98.62 390 ILE A O 1
ATOM 2959 N N . LEU A 1 391 ? -9.578 3.310 7.678 1.00 98.38 391 LEU A N 1
ATOM 2960 C CA . LEU A 1 391 ? -10.853 3.538 8.361 1.00 98.38 391 LEU A CA 1
ATOM 2961 C C . LEU A 1 391 ? -11.978 3.825 7.357 1.00 98.38 391 LEU A C 1
ATOM 2963 O O . LEU A 1 391 ? -12.997 3.145 7.355 1.00 98.38 391 LEU A O 1
ATOM 2967 N N . GLU A 1 392 ? -11.753 4.751 6.428 1.00 98.19 392 GLU A N 1
ATOM 2968 C CA . GLU A 1 392 ? -12.716 5.103 5.383 1.00 98.19 392 GLU A CA 1
ATOM 2969 C C . GLU A 1 392 ? -13.096 3.898 4.505 1.00 98.19 392 GLU A C 1
ATOM 2971 O O . GLU A 1 392 ? -14.275 3.619 4.291 1.00 98.19 392 GLU A O 1
ATOM 2976 N N . LYS A 1 393 ? -12.108 3.136 4.013 1.00 98.31 393 LYS A N 1
ATOM 2977 C CA . LYS A 1 393 ? -12.372 1.981 3.136 1.00 98.31 393 LYS A CA 1
ATOM 2978 C C . LYS A 1 393 ? -13.051 0.831 3.864 1.00 98.31 393 LYS A C 1
ATOM 2980 O O . LYS A 1 393 ? -13.884 0.155 3.268 1.00 98.31 393 LYS A O 1
ATOM 2985 N N . SER A 1 394 ? -12.693 0.591 5.123 1.00 97.81 394 SER A N 1
ATOM 2986 C CA . SER A 1 394 ? -13.347 -0.443 5.928 1.00 97.81 394 SER A CA 1
ATOM 2987 C C . SER A 1 394 ? -14.810 -0.088 6.206 1.00 97.81 394 SER A C 1
ATOM 2989 O O . SER A 1 394 ? -15.668 -0.943 6.016 1.00 97.81 394 SER A O 1
ATOM 2991 N N . LEU A 1 395 ? -15.115 1.175 6.532 1.00 96.94 395 LEU A N 1
ATOM 2992 C CA . LEU A 1 395 ? -16.491 1.681 6.642 1.00 96.94 395 LEU A CA 1
ATOM 2993 C C . LEU A 1 395 ? -17.251 1.591 5.312 1.00 96.94 395 LEU A C 1
ATOM 2995 O O . LEU A 1 395 ? -18.414 1.204 5.289 1.00 96.94 395 LEU A O 1
ATOM 2999 N N . TYR A 1 396 ? -16.598 1.888 4.185 1.00 96.69 396 TYR A N 1
ATOM 3000 C CA . TYR A 1 396 ? -17.222 1.743 2.868 1.00 96.69 396 TYR A CA 1
ATOM 3001 C C . TYR A 1 396 ? -17.618 0.292 2.573 1.00 96.69 396 TYR A C 1
ATOM 3003 O O . TYR A 1 396 ? -18.726 0.035 2.102 1.00 96.69 396 TYR A O 1
ATOM 3011 N N . LEU A 1 397 ? -16.732 -0.669 2.849 1.00 96.00 397 LEU A N 1
ATOM 3012 C CA . LEU A 1 397 ? -17.047 -2.088 2.670 1.00 96.00 397 LEU A CA 1
ATOM 3013 C C . LEU A 1 397 ? -18.157 -2.542 3.622 1.00 96.00 397 LEU A C 1
ATOM 3015 O O . LEU A 1 397 ? -19.030 -3.296 3.203 1.00 96.00 397 LEU A O 1
ATOM 3019 N N . GLU A 1 398 ? -18.177 -2.043 4.856 1.00 94.62 398 GLU A N 1
ATOM 3020 C CA . GLU A 1 398 ? -19.261 -2.296 5.807 1.00 94.62 398 GLU A CA 1
ATOM 3021 C C . GLU A 1 398 ? -20.609 -1.760 5.290 1.00 94.62 398 GLU A C 1
ATOM 3023 O O . GLU A 1 398 ? -21.594 -2.499 5.257 1.00 94.62 398 GLU A O 1
ATOM 3028 N N . ALA A 1 399 ? -20.640 -0.530 4.765 1.00 92.31 399 ALA A N 1
ATOM 3029 C CA . ALA A 1 399 ? -21.824 0.030 4.110 1.00 92.31 399 ALA A CA 1
ATOM 3030 C C . ALA A 1 399 ? -22.302 -0.845 2.937 1.00 92.31 399 ALA A C 1
ATOM 3032 O O . ALA A 1 399 ? -23.505 -1.044 2.751 1.00 92.31 399 ALA A O 1
ATOM 3033 N N . CYS A 1 400 ? -21.368 -1.398 2.152 1.00 91.69 400 CYS A N 1
ATOM 3034 C CA . CYS A 1 400 ? -21.698 -2.323 1.068 1.00 91.69 400 CYS A CA 1
ATOM 3035 C C . CYS A 1 400 ? -22.362 -3.600 1.601 1.00 91.69 400 CYS A C 1
ATOM 3037 O O . CYS A 1 400 ? -23.359 -4.036 1.030 1.00 91.69 400 CYS A O 1
ATOM 3039 N N . ILE A 1 401 ? -21.858 -4.177 2.700 1.00 89.62 401 ILE A N 1
ATOM 3040 C CA . ILE A 1 401 ? -22.458 -5.358 3.345 1.00 89.62 401 ILE A CA 1
ATOM 3041 C C . ILE A 1 401 ? -23.889 -5.047 3.786 1.00 89.62 401 ILE A C 1
ATOM 3043 O O . ILE A 1 401 ? -24.803 -5.802 3.464 1.00 89.62 401 ILE A O 1
ATOM 3047 N N . PHE A 1 402 ? -24.105 -3.921 4.466 1.00 87.44 402 PHE A N 1
ATOM 3048 C CA . PHE A 1 402 ? -25.433 -3.506 4.927 1.00 87.44 402 PHE A CA 1
ATOM 3049 C C . PHE A 1 402 ? -26.411 -3.337 3.770 1.00 87.44 402 PHE A C 1
ATOM 3051 O O . PHE A 1 402 ? -27.527 -3.857 3.810 1.00 87.44 402 PHE A O 1
ATOM 3058 N N . ARG A 1 403 ? -25.962 -2.692 2.690 1.00 85.38 403 ARG A N 1
ATOM 3059 C CA . ARG A 1 403 ? -26.775 -2.465 1.497 1.00 85.38 403 ARG A CA 1
ATOM 3060 C C . ARG A 1 403 ? -27.122 -3.757 0.756 1.00 85.38 403 ARG A C 1
ATOM 3062 O O . ARG A 1 403 ? -28.261 -3.915 0.328 1.00 85.38 403 ARG A O 1
ATOM 3069 N N . VAL A 1 404 ? -26.160 -4.662 0.580 1.00 83.88 404 VAL A N 1
ATOM 3070 C CA . VAL A 1 404 ? -26.346 -5.899 -0.199 1.00 83.88 404 VAL A CA 1
ATOM 3071 C C . VAL A 1 404 ? -27.111 -6.954 0.593 1.00 83.88 404 VAL A C 1
ATOM 3073 O O . VAL A 1 404 ? -27.972 -7.632 0.037 1.00 83.88 404 VAL A O 1
ATOM 3076 N N . CYS A 1 405 ? -26.821 -7.091 1.886 1.00 82.44 405 CYS A N 1
ATOM 3077 C CA . CYS A 1 405 ? -27.461 -8.080 2.750 1.00 82.44 405 CYS A CA 1
ATOM 3078 C C . CYS A 1 405 ? -28.768 -7.572 3.381 1.00 82.44 405 CYS A C 1
ATOM 3080 O O . CYS A 1 405 ? -29.486 -8.366 3.982 1.00 82.44 405 CYS A O 1
ATOM 3082 N N . GLY A 1 406 ? -29.079 -6.275 3.271 1.00 80.31 406 GLY A N 1
ATOM 3083 C CA . GLY A 1 406 ? -30.262 -5.667 3.887 1.00 80.31 406 GLY A CA 1
ATOM 3084 C C . GLY A 1 406 ? -30.219 -5.678 5.418 1.00 80.31 406 GLY A C 1
ATOM 3085 O O . GLY A 1 406 ? -31.265 -5.763 6.058 1.00 80.31 406 GLY A O 1
ATOM 3086 N N . VAL A 1 407 ? -29.019 -5.640 6.003 1.00 81.88 407 VAL A N 1
ATOM 3087 C CA . VAL A 1 407 ? -28.813 -5.678 7.458 1.00 81.88 407 VAL A CA 1
ATOM 3088 C C . VAL A 1 407 ? -28.413 -4.302 7.976 1.00 81.88 407 VAL A C 1
ATOM 3090 O O . VAL A 1 407 ? -27.728 -3.548 7.290 1.00 81.88 407 VAL A O 1
ATOM 3093 N N . THR A 1 408 ? -28.841 -3.971 9.189 1.00 78.25 408 THR A N 1
ATOM 3094 C CA . THR A 1 408 ? -28.477 -2.725 9.874 1.00 78.25 408 THR A CA 1
ATOM 3095 C C . THR A 1 408 ? -27.327 -2.958 10.856 1.00 78.25 408 THR A C 1
ATOM 3097 O O . THR A 1 408 ? -27.205 -4.070 11.381 1.00 78.25 408 THR A O 1
ATOM 3100 N N . PRO A 1 409 ? -26.522 -1.927 11.170 1.00 76.81 409 PRO A N 1
ATOM 3101 C CA . PRO A 1 409 ? -25.495 -2.046 12.193 1.00 76.81 409 PRO A CA 1
ATOM 3102 C C . PRO A 1 409 ? -26.090 -2.426 13.550 1.00 76.81 409 PRO A C 1
ATOM 3104 O O . PRO A 1 409 ? -27.176 -1.981 13.927 1.00 76.81 409 PRO A O 1
ATOM 3107 N N . VAL A 1 410 ? -25.352 -3.238 14.304 1.00 81.38 410 VAL A N 1
ATOM 3108 C CA . VAL A 1 410 ? -25.703 -3.587 15.685 1.00 81.38 410 VAL A CA 1
ATOM 3109 C C . VAL A 1 410 ? -25.543 -2.344 16.563 1.00 81.38 410 VAL A C 1
ATOM 3111 O O . VAL A 1 410 ? -24.503 -1.691 16.514 1.00 81.38 410 VAL A O 1
ATOM 3114 N N . SER A 1 411 ? -26.543 -2.029 17.393 1.00 80.44 411 SER A N 1
ATOM 3115 C CA . SER A 1 411 ? -26.556 -0.803 18.210 1.00 80.44 411 SER A CA 1
ATOM 3116 C C . SER A 1 411 ? -25.324 -0.662 19.107 1.00 80.44 411 SER A C 1
ATOM 3118 O O . SER A 1 411 ? -24.696 0.390 19.114 1.00 80.44 411 SER A O 1
ATOM 3120 N N . LEU A 1 412 ? -24.915 -1.743 19.781 1.00 85.19 412 LEU A N 1
ATOM 3121 C CA . LEU A 1 412 ? -23.719 -1.749 20.631 1.00 85.19 412 LEU A CA 1
ATOM 3122 C C . LEU A 1 412 ? -22.454 -1.365 19.847 1.00 85.19 412 LEU A C 1
ATOM 3124 O O . LEU A 1 412 ? -21.643 -0.577 20.324 1.00 85.19 412 LEU A O 1
ATOM 3128 N N . ARG A 1 413 ? -22.314 -1.876 18.616 1.00 90.38 413 ARG A N 1
ATOM 3129 C CA . ARG A 1 413 ? -21.182 -1.538 17.748 1.00 90.38 413 ARG A CA 1
ATOM 3130 C C . ARG A 1 413 ? -21.201 -0.059 17.363 1.00 90.38 413 ARG A C 1
ATOM 3132 O O . ARG A 1 413 ? -20.145 0.569 17.363 1.00 90.38 413 ARG A O 1
ATOM 3139 N N . ALA A 1 414 ? -22.377 0.485 17.051 1.00 89.19 414 ALA A N 1
ATOM 3140 C CA . ALA A 1 414 ? -22.533 1.896 16.711 1.00 89.19 414 ALA A CA 1
ATOM 3141 C C . ALA A 1 414 ? -22.119 2.811 17.876 1.00 89.19 414 ALA A C 1
ATOM 3143 O O . ALA A 1 414 ? -21.405 3.789 17.657 1.00 89.19 414 ALA A O 1
ATOM 3144 N N . ASP A 1 415 ? -22.502 2.462 19.108 1.00 89.94 415 ASP A N 1
ATOM 3145 C CA . ASP A 1 415 ? -22.151 3.222 20.312 1.00 89.94 415 ASP A CA 1
ATOM 3146 C C . ASP A 1 415 ? -20.642 3.187 20.603 1.00 89.94 415 ASP A C 1
ATOM 3148 O O . ASP A 1 415 ? -20.032 4.233 20.859 1.00 89.94 415 ASP A O 1
ATOM 3152 N N . ASP A 1 416 ? -20.022 2.004 20.523 1.00 91.12 416 ASP A N 1
ATOM 3153 C CA . ASP A 1 416 ? -18.576 1.838 20.708 1.00 91.12 416 ASP A CA 1
ATOM 3154 C C . ASP A 1 416 ? -17.784 2.617 19.651 1.00 91.12 416 ASP A C 1
ATOM 3156 O O . ASP A 1 416 ? -16.893 3.400 19.991 1.00 91.12 416 ASP A O 1
ATOM 3160 N N . PHE A 1 417 ? -18.164 2.481 18.377 1.00 94.69 417 PHE A N 1
ATOM 3161 C CA . PHE A 1 417 ? -17.547 3.230 17.286 1.00 94.69 417 PHE A CA 1
ATOM 3162 C C . PHE A 1 417 ? -17.706 4.743 17.486 1.00 94.69 417 PHE A C 1
ATOM 3164 O O . PHE A 1 417 ? -16.735 5.488 17.365 1.00 94.69 417 PHE A O 1
ATOM 3171 N N . ALA A 1 418 ? -18.906 5.220 17.836 1.00 93.25 418 ALA A N 1
ATOM 3172 C CA . ALA A 1 418 ? -19.166 6.642 18.042 1.00 93.25 418 ALA A CA 1
ATOM 3173 C C . ALA A 1 418 ? -18.311 7.235 19.167 1.00 93.25 418 ALA A C 1
ATOM 3175 O O . ALA A 1 418 ? -17.813 8.359 19.042 1.00 93.25 418 ALA A O 1
ATOM 3176 N N . ARG A 1 419 ? -18.131 6.495 20.267 1.00 94.50 419 ARG A N 1
ATOM 3177 C CA . ARG A 1 419 ? -17.266 6.896 21.382 1.00 94.50 419 ARG A CA 1
ATOM 3178 C C . ARG A 1 419 ? -15.822 7.069 20.915 1.00 94.50 419 ARG A C 1
ATOM 3180 O O . ARG A 1 419 ? -15.231 8.127 21.155 1.00 94.50 419 ARG A O 1
ATOM 3187 N N . ASP A 1 420 ? -15.278 6.063 20.242 1.00 94.62 420 ASP A N 1
ATOM 3188 C CA . ASP A 1 420 ? -13.863 6.022 19.873 1.00 94.62 420 ASP A CA 1
ATOM 3189 C C . ASP A 1 420 ? -13.564 7.002 18.727 1.00 94.62 420 ASP A C 1
ATOM 3191 O O . ASP A 1 420 ? -12.566 7.727 18.758 1.00 94.62 420 ASP A O 1
ATOM 3195 N N . PHE A 1 421 ? -14.496 7.156 17.784 1.00 96.12 421 PHE A N 1
ATOM 3196 C CA . PHE A 1 421 ? -14.407 8.155 16.724 1.00 96.12 421 PHE A CA 1
ATOM 3197 C C . PHE A 1 421 ? -14.461 9.588 17.273 1.00 96.12 421 PHE A C 1
ATOM 3199 O O . PHE A 1 421 ? -13.657 10.435 16.881 1.00 96.12 421 PHE A O 1
ATOM 3206 N N . LYS A 1 422 ? -15.336 9.876 18.249 1.00 94.94 422 LYS A N 1
ATOM 3207 C CA . LYS A 1 422 ? -15.355 11.183 18.935 1.00 94.94 422 LYS A CA 1
ATOM 3208 C C . LYS A 1 422 ? -14.043 11.460 19.669 1.00 94.94 422 LYS A C 1
ATOM 3210 O O . LYS A 1 422 ? -13.596 12.607 19.685 1.00 94.94 422 LYS A O 1
ATOM 3215 N N . ALA A 1 423 ? -13.419 10.445 20.268 1.00 93.94 423 ALA A N 1
ATOM 3216 C CA . ALA A 1 423 ? -12.104 10.590 20.888 1.00 93.94 423 ALA A CA 1
ATOM 3217 C C . ALA A 1 423 ? -11.022 10.927 19.846 1.00 93.94 423 ALA A C 1
ATOM 3219 O O . ALA A 1 423 ? -10.294 11.905 20.030 1.00 93.94 423 ALA A O 1
ATOM 3220 N N . LEU A 1 424 ? -10.991 10.209 18.719 1.00 95.81 424 LEU A N 1
ATOM 3221 C CA . LEU A 1 424 ? -10.080 10.481 17.604 1.00 95.81 424 LEU A CA 1
ATOM 3222 C C . LEU A 1 424 ? -10.234 11.915 17.074 1.00 95.81 424 LEU A C 1
ATOM 3224 O O . LEU A 1 424 ? -9.238 12.620 16.902 1.00 95.81 424 LEU A O 1
ATOM 3228 N N . LEU A 1 425 ? -11.470 12.380 16.858 1.00 94.25 425 LEU A N 1
ATOM 3229 C CA . LEU A 1 425 ? -11.744 13.742 16.384 1.00 94.25 425 LEU A CA 1
ATOM 3230 C C . LEU A 1 425 ? -11.212 14.815 17.342 1.00 94.25 425 LEU A C 1
ATOM 3232 O O . LEU A 1 425 ? -10.665 15.819 16.894 1.00 94.25 425 LEU A O 1
ATOM 3236 N N . ARG A 1 426 ? -11.323 14.608 18.660 1.00 92.56 426 ARG A N 1
ATOM 3237 C CA . ARG A 1 426 ? -10.796 15.560 19.655 1.00 92.56 426 ARG A CA 1
ATOM 3238 C C . ARG A 1 426 ? -9.278 15.673 19.592 1.00 92.56 426 ARG A C 1
ATOM 3240 O O . ARG A 1 426 ? -8.753 16.780 19.646 1.00 92.56 426 ARG A O 1
ATOM 3247 N N . VAL A 1 427 ? -8.583 14.544 19.480 1.00 91.06 427 VAL A N 1
ATOM 3248 C CA . VAL A 1 427 ? -7.113 14.514 19.443 1.00 91.06 427 VAL A CA 1
ATOM 3249 C C . VAL A 1 427 ? -6.579 15.077 18.121 1.00 91.06 427 VAL A C 1
ATOM 3251 O O . VAL A 1 427 ? -5.537 15.728 18.090 1.00 91.06 427 VAL A O 1
ATOM 3254 N N . THR A 1 428 ? -7.301 14.862 17.022 1.00 90.75 428 THR A N 1
ATOM 3255 C CA . THR A 1 428 ? -6.877 15.294 15.681 1.00 90.75 428 THR A CA 1
ATOM 3256 C C . THR A 1 428 ? -7.278 16.726 15.325 1.00 90.75 428 THR A C 1
ATOM 3258 O O . THR A 1 428 ? -6.700 17.283 14.396 1.00 90.75 428 THR A O 1
ATOM 3261 N N . ALA A 1 429 ? -8.164 17.370 16.095 1.00 87.06 429 ALA A N 1
ATOM 3262 C CA . ALA A 1 429 ? -8.622 18.745 15.856 1.00 87.06 429 ALA A CA 1
ATOM 3263 C C . ALA A 1 429 ? -7.489 19.792 15.782 1.00 87.06 429 ALA A C 1
ATOM 3265 O O . ALA A 1 429 ? -7.635 20.822 15.129 1.00 87.06 429 ALA A O 1
ATOM 3266 N N . GLY A 1 430 ? -6.349 19.541 16.437 1.00 81.19 430 GLY A N 1
ATOM 3267 C CA . GLY A 1 430 ? -5.170 20.414 16.380 1.00 81.19 430 GLY A CA 1
ATOM 3268 C C . GLY A 1 430 ? -4.311 20.260 15.116 1.00 81.19 430 GLY A C 1
ATOM 3269 O O . GLY A 1 430 ? -3.372 21.030 14.925 1.00 81.19 430 GLY A O 1
ATOM 3270 N N . HIS A 1 431 ? -4.611 19.286 14.252 1.00 88.88 431 HIS A N 1
ATOM 3271 C CA . HIS A 1 431 ? -3.749 18.860 13.147 1.00 88.88 431 HIS A CA 1
ATOM 3272 C C . HIS A 1 431 ? -4.428 19.073 11.790 1.00 88.88 431 HIS A C 1
ATOM 3274 O O . HIS A 1 431 ? -4.949 18.142 11.181 1.00 88.88 431 HIS A O 1
ATOM 3280 N N . ALA A 1 432 ? -4.372 20.307 11.277 1.00 87.75 432 ALA A N 1
ATOM 3281 C CA . ALA A 1 432 ? -5.039 20.706 10.029 1.00 87.75 432 ALA A CA 1
ATOM 3282 C C . ALA A 1 432 ? -4.675 19.848 8.797 1.00 87.75 432 ALA A C 1
ATOM 3284 O O . ALA A 1 432 ? -5.471 19.734 7.868 1.00 87.75 432 ALA A O 1
ATOM 3285 N N . SER A 1 433 ? -3.495 19.218 8.782 1.00 89.19 433 SER A N 1
ATOM 3286 C CA . SER A 1 433 ? -3.077 18.306 7.709 1.00 89.19 433 SER A CA 1
ATOM 3287 C C . SER A 1 433 ? -3.937 17.042 7.600 1.00 89.19 433 SER A C 1
ATOM 3289 O O . SER A 1 433 ? -3.947 16.417 6.541 1.00 89.19 433 SER A O 1
ATOM 3291 N N . LEU A 1 434 ? -4.657 16.664 8.663 1.00 92.94 434 LEU A N 1
ATOM 3292 C CA . LEU A 1 434 ? -5.498 15.465 8.703 1.00 92.94 434 LEU A CA 1
ATOM 3293 C C . LEU A 1 434 ? -6.955 15.731 8.301 1.00 92.94 434 LEU A C 1
ATOM 3295 O O . LEU A 1 434 ? -7.669 14.785 7.970 1.00 92.94 434 LEU A O 1
ATOM 3299 N N . GLU A 1 435 ? -7.400 16.991 8.293 1.00 93.06 435 GLU A N 1
ATOM 3300 C CA . GLU A 1 435 ? -8.802 17.347 8.029 1.00 93.06 435 GLU A CA 1
ATOM 3301 C C . GLU A 1 435 ? -9.358 16.824 6.695 1.00 93.06 435 GLU A C 1
ATOM 3303 O O . GLU A 1 435 ? -10.473 16.301 6.703 1.00 93.06 435 GLU A O 1
ATOM 3308 N N . PRO A 1 436 ? -8.621 16.857 5.563 1.00 93.12 436 PRO A N 1
ATOM 3309 C CA . PRO A 1 436 ? -9.123 16.284 4.314 1.00 93.12 436 PRO A CA 1
ATOM 3310 C C . PRO A 1 436 ? -9.454 14.790 4.434 1.00 93.12 436 PRO A C 1
ATOM 3312 O O . PRO A 1 436 ? -10.485 14.341 3.940 1.00 93.12 436 PRO A O 1
ATOM 3315 N N . SER A 1 437 ? -8.609 14.029 5.135 1.00 93.69 437 SER A N 1
ATOM 3316 C CA . SER A 1 437 ? -8.823 12.599 5.376 1.00 93.69 437 SER A CA 1
ATOM 3317 C C . SER A 1 437 ? -9.990 12.363 6.343 1.00 93.69 437 SER A C 1
ATOM 3319 O O . SER A 1 437 ? -10.793 11.458 6.138 1.00 93.69 437 SER A O 1
ATOM 3321 N N . LEU A 1 438 ? -10.124 13.194 7.383 1.00 95.12 438 LEU A N 1
ATOM 3322 C CA . LEU A 1 438 ? -11.228 13.104 8.345 1.00 95.12 438 LEU A CA 1
ATOM 3323 C C . LEU A 1 438 ? -12.582 13.443 7.720 1.00 95.12 438 LEU A C 1
ATOM 3325 O O . LEU A 1 438 ? -13.582 12.841 8.102 1.00 95.12 438 LEU A O 1
ATOM 3329 N N . ALA A 1 439 ? -12.633 14.375 6.766 1.00 94.00 439 ALA A N 1
ATOM 3330 C CA . ALA A 1 439 ? -13.865 14.727 6.067 1.00 94.00 439 ALA A CA 1
ATOM 3331 C C . ALA A 1 439 ? -14.477 13.513 5.348 1.00 94.00 439 ALA A C 1
ATOM 3333 O O . ALA A 1 439 ? -15.654 13.225 5.559 1.00 94.00 439 ALA A O 1
ATOM 3334 N N . GLY A 1 440 ? -13.665 12.753 4.601 1.00 92.75 440 GLY A N 1
ATOM 3335 C CA . GLY A 1 440 ? -14.115 11.520 3.941 1.00 92.75 440 GLY A CA 1
ATOM 3336 C C . GLY A 1 440 ? -14.582 10.452 4.936 1.00 92.75 440 GLY A C 1
ATOM 3337 O O . GLY A 1 440 ? -15.623 9.827 4.743 1.00 92.75 440 GLY A O 1
ATOM 3338 N N . VAL A 1 441 ? -13.876 10.300 6.064 1.00 96.31 441 VAL A N 1
ATOM 3339 C CA . VAL A 1 441 ? -14.295 9.375 7.131 1.00 96.31 441 VAL A CA 1
ATOM 3340 C C . VAL A 1 441 ? -15.637 9.788 7.747 1.00 96.31 441 VAL A C 1
ATOM 3342 O O . VAL A 1 441 ? -16.489 8.928 7.953 1.00 96.31 441 VAL A O 1
ATOM 3345 N N . ARG A 1 442 ? -15.856 11.081 8.031 1.00 95.19 442 ARG A N 1
ATOM 3346 C CA . ARG A 1 442 ? -17.129 11.586 8.586 1.00 95.19 442 ARG A CA 1
ATOM 3347 C C . ARG A 1 442 ? -18.294 11.310 7.634 1.00 95.19 442 ARG A C 1
ATOM 3349 O O . ARG A 1 442 ? -19.345 10.856 8.081 1.00 95.19 442 ARG A O 1
ATOM 3356 N N . GLU A 1 443 ? -18.094 11.544 6.339 1.00 93.94 443 GLU A N 1
ATOM 3357 C CA . GLU A 1 443 ? -19.103 11.293 5.307 1.00 93.94 443 GLU A CA 1
ATOM 3358 C C . GLU A 1 443 ? -19.539 9.822 5.299 1.00 93.94 443 GLU A C 1
ATOM 3360 O O . GLU A 1 443 ? -20.724 9.523 5.480 1.00 93.94 443 GLU A O 1
ATOM 3365 N N . ILE A 1 444 ? -18.590 8.886 5.191 1.00 94.69 444 ILE A N 1
ATOM 3366 C CA . ILE A 1 444 ? -18.940 7.462 5.155 1.00 94.69 444 ILE A CA 1
ATOM 3367 C C . ILE A 1 444 ? -19.464 6.960 6.508 1.00 94.69 444 ILE A C 1
ATOM 3369 O O . ILE A 1 444 ? -20.424 6.194 6.537 1.00 94.69 444 ILE A O 1
ATOM 3373 N N . ALA A 1 445 ? -18.919 7.436 7.632 1.00 93.62 445 ALA A N 1
ATOM 3374 C CA . ALA A 1 445 ? -19.389 7.064 8.966 1.00 93.62 445 ALA A CA 1
ATOM 3375 C C . ALA A 1 445 ? -20.854 7.464 9.187 1.00 93.62 445 ALA A C 1
ATOM 3377 O O . ALA A 1 445 ? -21.620 6.662 9.711 1.00 93.62 445 ALA A O 1
ATOM 3378 N N . SER A 1 446 ? -21.263 8.652 8.726 1.00 91.00 446 SER A N 1
ATOM 3379 C CA . SER A 1 446 ? -22.660 9.106 8.810 1.00 91.00 446 SER A CA 1
ATOM 3380 C C . SER A 1 446 ? -23.628 8.250 7.983 1.00 91.00 446 SER A C 1
ATOM 3382 O O . SER A 1 446 ? -24.807 8.144 8.318 1.00 91.00 446 SER A O 1
ATOM 3384 N N . THR A 1 447 ? -23.120 7.606 6.926 1.00 89.19 447 THR A N 1
ATOM 3385 C CA . THR A 1 447 ? -23.886 6.672 6.089 1.00 89.19 447 THR A CA 1
ATOM 3386 C C . THR A 1 447 ? -24.030 5.309 6.767 1.00 89.19 447 THR A C 1
ATOM 3388 O O . THR A 1 447 ? -25.099 4.705 6.716 1.00 89.19 447 THR A O 1
ATOM 3391 N N . VAL A 1 448 ? -22.959 4.820 7.398 1.00 89.50 448 VAL A N 1
ATOM 3392 C CA . VAL A 1 448 ? -22.937 3.525 8.095 1.00 89.50 448 VAL A CA 1
ATOM 3393 C C . VAL A 1 448 ? -23.733 3.593 9.399 1.00 89.50 448 VAL A C 1
ATOM 3395 O O . VAL A 1 448 ? -24.548 2.716 9.659 1.00 89.50 448 VAL A O 1
ATOM 3398 N N . TYR A 1 449 ? -23.538 4.643 10.197 1.00 89.19 449 TYR A N 1
ATOM 3399 C CA . TYR A 1 449 ? -24.137 4.823 11.518 1.00 89.19 449 TYR A CA 1
ATOM 3400 C C . TYR A 1 449 ? -24.958 6.126 11.561 1.00 89.19 449 TYR A C 1
ATOM 3402 O O . TYR A 1 449 ? -24.435 7.181 11.929 1.00 89.19 449 TYR A O 1
ATOM 3410 N N . PRO A 1 450 ? -26.248 6.091 11.183 1.00 79.50 450 PRO A N 1
ATOM 3411 C CA . PRO A 1 450 ? -27.098 7.277 11.205 1.00 79.50 450 PRO A CA 1
ATOM 3412 C C . PRO A 1 450 ? -27.234 7.848 12.626 1.00 79.50 450 PRO A C 1
ATOM 3414 O O . PRO A 1 450 ? -27.620 7.131 13.547 1.00 79.50 450 PRO A O 1
ATOM 3417 N N . GLY A 1 451 ? -26.962 9.146 12.798 1.00 72.88 451 GLY A N 1
ATOM 3418 C CA . GLY A 1 451 ? -27.091 9.856 14.084 1.00 72.88 451 GLY A CA 1
ATOM 3419 C C . GLY A 1 451 ? -25.782 10.112 14.843 1.00 72.88 451 GLY A C 1
ATOM 3420 O O . GLY A 1 451 ? -25.836 10.541 15.997 1.00 72.88 451 GLY A O 1
ATOM 3421 N N . LEU A 1 452 ? -24.634 9.848 14.212 1.00 73.88 452 LEU A N 1
ATOM 3422 C CA . LEU A 1 452 ? -23.300 10.008 14.797 1.00 73.88 452 LEU A CA 1
ATOM 3423 C C . LEU A 1 452 ? -22.802 11.458 14.873 1.00 73.8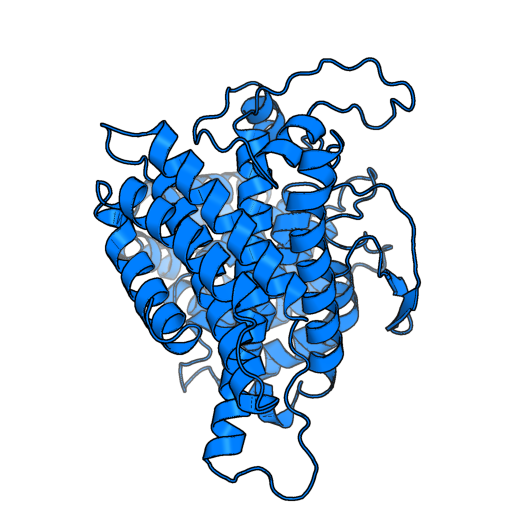8 452 LEU A C 1
ATOM 3425 O O . LEU A 1 452 ? -23.028 12.211 13.898 1.00 73.88 452 LEU A O 1
#

Organism: Selaginella moellendorffii (NCBI:txid88036)

pLDDT: mean 83.58, std 13.5, range [35.5, 98.62]

Secondary structure (DSSP, 8-state):
-TTHHHHHHHHTTSTTTHHHHHHHHHHHHHHH--HHHHHHHHHHH--HHHHHHHHHH---HHHHHHHHHHHHHHHTSHHHHHHHHHTTHHHHHHHHHTT--S----STTB--SS---HHHHHHHHHHHHHHHHHHHHTT-TTTHHHHHHHHHHHHHHTHHHHHHTT--TT-EE-TTS-EE---PPPB--HHHHHHHHHHHHHHHHHHHSHHHHHHTSTTHHHHHHHHHHHHHHHHHHHHHHHHHHTPPPB----SHHHHHHHTSBPSS---SHHHHHHHHHHT--TT--S---------BHHHHHHHHHHHHHHHHHHHHHHHHHHHHHHHHHTT---SS----PPPPPHHHHHHHHHHHHHHHHHHHHHTTTSPPPHHHHHHHHHHHHHHHHHHHHHHHHHHHHT-PPPHHHHHHHHHHHHHHHHHHTT-GGGHHHHHHHHHHHHHHSTT-

Radius of gyration: 22.74 Å; chains: 1; bounding box: 62×48×56 Å

InterPro domains:
  IPR044840 Nucleoporin Nup188 [PTHR31431] (3-450)